Protein AF-V5GLV5-F1 (afdb_monomer)

InterPro domains:
  IPR009832 Protein of unknown function DUF1397 [PF07165] (30-226)
  IPR009832 Protein of unknown function DUF1397 [PF07165] (305-439)
  IPR009832 Protein of unknown function DUF1397 [PTHR20997] (22-238)

Mean predicted aligned error: 17.78 Å

Structure (mmCIF, N/CA/C/O backbone):
data_AF-V5GLV5-F1
#
_entry.id   AF-V5GLV5-F1
#
loop_
_atom_site.group_PDB
_atom_site.id
_atom_site.type_symbol
_atom_site.label_atom_id
_atom_site.label_alt_id
_atom_site.label_comp_id
_atom_site.label_asym_id
_atom_site.label_entity_id
_atom_site.label_seq_id
_atom_site.pdbx_PDB_ins_code
_atom_site.Cartn_x
_atom_site.Cartn_y
_atom_site.Cartn_z
_atom_site.occupancy
_atom_site.B_iso_or_equiv
_atom_site.auth_seq_id
_atom_site.auth_comp_id
_atom_site.auth_asym_id
_atom_site.auth_atom_id
_atom_site.pdbx_PDB_model_num
ATOM 1 N N . MET A 1 1 ? -27.067 0.882 38.420 1.00 25.62 1 MET A N 1
ATOM 2 C CA . MET A 1 1 ? -25.965 0.803 37.431 1.00 25.62 1 MET A CA 1
ATOM 3 C C . MET A 1 1 ? -26.481 0.214 36.124 1.00 25.62 1 MET A C 1
ATOM 5 O O . MET A 1 1 ? -26.681 -0.992 36.042 1.00 25.62 1 MET A O 1
ATOM 9 N N . LYS A 1 2 ? -26.736 1.043 35.108 1.00 23.30 2 LYS A N 1
ATOM 10 C CA . LYS A 1 2 ? -27.065 0.583 33.750 1.00 23.30 2 LYS A CA 1
ATOM 11 C C . LYS A 1 2 ? -26.067 1.237 32.770 1.00 23.30 2 LYS A C 1
ATOM 13 O O . LYS A 1 2 ? -26.377 2.270 32.197 1.00 23.30 2 LYS A O 1
ATOM 18 N N . CYS A 1 3 ? -24.855 0.676 32.602 1.00 26.20 3 CYS A N 1
ATOM 19 C CA . CYS A 1 3 ? -24.021 1.017 31.432 1.00 26.20 3 CYS A CA 1
ATOM 20 C C . CYS A 1 3 ? -24.731 0.390 30.208 1.00 26.20 3 CYS A C 1
ATOM 22 O O . CYS A 1 3 ? -24.960 -0.822 30.160 1.00 26.20 3 CYS A O 1
ATOM 24 N N . GLY A 1 4 ? -25.166 1.232 29.267 1.00 27.73 4 GLY A N 1
ATOM 25 C CA . GLY A 1 4 ? -25.857 0.819 28.048 1.00 27.73 4 GLY A CA 1
ATOM 26 C C . GLY A 1 4 ? -24.968 -0.041 27.144 1.00 27.73 4 GLY A C 1
ATOM 27 O O . GLY A 1 4 ? -23.799 0.252 26.904 1.00 27.73 4 GLY A O 1
ATOM 28 N N . VAL A 1 5 ? -25.572 -1.097 26.616 1.00 27.56 5 VAL A N 1
ATOM 29 C CA . VAL A 1 5 ? -25.017 -2.195 25.808 1.00 27.56 5 VAL A CA 1
ATOM 30 C C . VAL A 1 5 ? -24.152 -1.790 24.595 1.00 27.56 5 VAL A C 1
ATOM 32 O O . VAL A 1 5 ? -23.339 -2.582 24.123 1.00 27.56 5 VAL A O 1
ATOM 35 N N . PHE A 1 6 ? -24.254 -0.560 24.091 1.00 27.25 6 PHE A N 1
ATOM 36 C CA . PHE A 1 6 ? -23.613 -0.162 22.830 1.00 27.25 6 PHE A CA 1
ATOM 37 C C . PHE A 1 6 ? -22.139 0.282 22.935 1.00 27.25 6 PHE A C 1
ATOM 39 O O . PHE A 1 6 ? -21.506 0.516 21.906 1.00 27.25 6 PHE A O 1
ATOM 46 N N . GLY A 1 7 ? -21.565 0.361 24.142 1.00 30.62 7 GLY A N 1
ATOM 47 C CA . GLY A 1 7 ? -20.216 0.905 24.378 1.00 30.62 7 GLY A CA 1
ATOM 48 C C . GLY A 1 7 ? -19.142 -0.085 24.856 1.00 30.62 7 GLY A C 1
ATOM 49 O O . GLY A 1 7 ? -18.022 0.322 25.159 1.00 30.62 7 GLY A O 1
ATOM 50 N N . VAL A 1 8 ? -19.455 -1.379 24.955 1.00 31.20 8 VAL A N 1
ATOM 51 C CA . VAL A 1 8 ? -18.755 -2.295 25.881 1.00 31.20 8 VAL A CA 1
ATOM 52 C C . VAL A 1 8 ? -17.307 -2.640 25.495 1.00 31.20 8 VAL A C 1
ATOM 54 O O . VAL A 1 8 ? -16.528 -2.992 26.369 1.00 31.20 8 VAL A O 1
ATOM 57 N N . ILE A 1 9 ? -16.880 -2.488 24.238 1.00 33.25 9 ILE A N 1
ATOM 58 C CA . ILE A 1 9 ? -15.537 -2.958 23.826 1.00 33.25 9 ILE A CA 1
ATOM 59 C C . ILE A 1 9 ? -14.473 -1.841 23.835 1.00 33.25 9 ILE A C 1
ATOM 61 O O . ILE A 1 9 ? -13.285 -2.139 23.837 1.00 33.25 9 ILE A O 1
ATOM 65 N N . LEU A 1 10 ? -14.861 -0.560 23.928 1.00 31.03 10 LEU A N 1
ATOM 66 C CA . LEU A 1 10 ? -13.897 0.554 24.011 1.00 31.03 10 LEU A CA 1
ATOM 67 C C . LEU A 1 10 ? -14.002 1.387 25.303 1.00 31.03 10 LEU A C 1
ATOM 69 O O . LEU A 1 10 ? -13.138 2.215 25.564 1.00 31.03 10 LEU A O 1
ATOM 73 N N . LEU A 1 11 ? -15.014 1.142 26.145 1.00 36.06 11 LEU A N 1
ATOM 74 C CA . LEU A 1 11 ? -15.307 1.951 27.340 1.00 36.06 11 LEU A CA 1
ATOM 75 C C . LEU A 1 11 ? -15.134 1.214 28.675 1.00 36.06 11 LEU A C 1
ATOM 77 O O . LEU A 1 11 ? -15.641 1.682 29.692 1.00 36.06 11 LEU A O 1
ATOM 81 N N . ILE A 1 12 ? -14.399 0.098 28.722 1.00 35.16 12 ILE A N 1
ATOM 82 C CA . ILE A 1 12 ? -14.138 -0.602 29.999 1.00 35.16 12 ILE A CA 1
ATOM 83 C C . ILE A 1 12 ? -13.350 0.303 30.971 1.00 35.16 12 ILE A C 1
ATOM 85 O O . ILE A 1 12 ? -13.499 0.187 32.184 1.00 35.16 12 ILE A O 1
ATOM 89 N N . GLY A 1 13 ? -12.613 1.290 30.448 1.00 27.48 13 GLY A N 1
ATOM 90 C CA . GLY A 1 13 ? -11.955 2.321 31.249 1.00 27.48 13 GLY A CA 1
ATOM 91 C C . GLY A 1 13 ? -12.817 3.521 31.665 1.00 27.48 13 GLY A C 1
ATOM 92 O O . GLY A 1 13 ? -12.499 4.161 32.662 1.00 27.48 13 GLY A O 1
ATOM 93 N N . ILE A 1 14 ? -13.908 3.820 30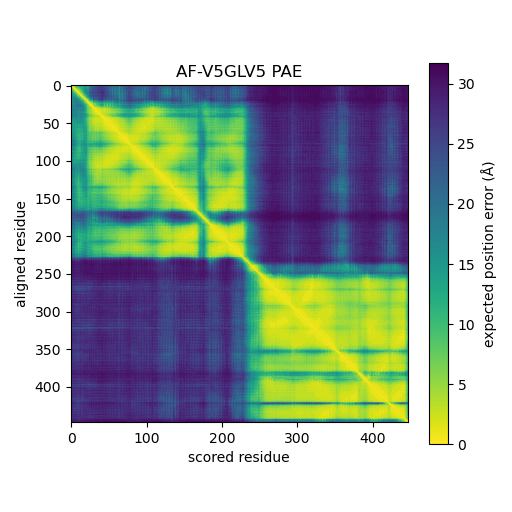.945 1.00 31.55 14 ILE A N 1
ATOM 94 C CA . ILE A 1 14 ? -14.673 5.075 31.112 1.00 31.55 14 ILE A CA 1
ATOM 95 C C . ILE A 1 14 ? -15.852 4.921 32.096 1.00 31.55 14 ILE A C 1
ATOM 97 O O . ILE A 1 14 ? -16.263 5.908 32.693 1.00 31.55 14 ILE A O 1
ATOM 101 N N . CYS A 1 15 ? -16.345 3.703 32.382 1.00 33.50 15 CYS 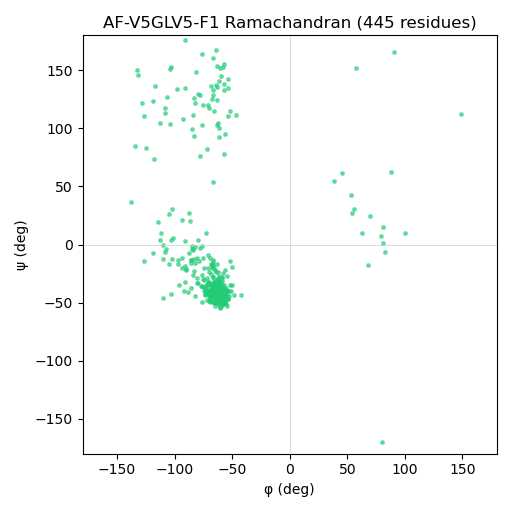A N 1
ATOM 102 C CA . CYS A 1 15 ? -17.381 3.496 33.425 1.00 33.50 15 CYS A CA 1
ATOM 103 C C . CYS A 1 15 ? -16.829 3.641 34.883 1.00 33.50 15 CYS A C 1
ATOM 105 O O . CYS A 1 15 ? -17.537 3.278 35.817 1.00 33.50 15 CYS A O 1
ATOM 107 N N . GLN A 1 16 ? -15.590 4.122 35.105 1.00 30.94 16 GLN A N 1
ATOM 108 C CA . GLN A 1 16 ? -15.022 4.413 36.446 1.00 30.94 16 GLN A CA 1
ATOM 109 C C . GLN A 1 16 ? -14.967 5.916 36.772 1.00 30.94 16 GLN A C 1
ATOM 111 O O . GLN A 1 16 ? -14.826 6.275 37.937 1.00 30.94 16 GLN A O 1
ATOM 116 N N . ALA A 1 17 ? -15.081 6.800 35.776 1.00 27.08 17 ALA A N 1
ATOM 117 C CA . ALA A 1 17 ? -15.283 8.214 36.054 1.00 27.08 17 ALA A CA 1
ATOM 118 C C . ALA A 1 17 ? -16.762 8.416 36.388 1.00 27.08 17 ALA A C 1
ATOM 120 O O . ALA A 1 17 ? -17.630 7.963 35.640 1.00 27.08 17 ALA A O 1
ATOM 121 N N . GLU A 1 18 ? -17.040 9.089 37.499 1.00 26.11 18 GLU A N 1
ATOM 122 C CA . GLU A 1 18 ? -18.343 9.654 37.846 1.00 26.11 18 GLU A CA 1
ATOM 123 C C . GLU A 1 18 ? -18.782 10.625 36.736 1.00 26.11 18 GLU A C 1
ATOM 125 O O . GLU A 1 18 ? -18.652 11.841 36.831 1.00 26.11 18 GLU A O 1
ATOM 130 N N . ILE A 1 19 ? -19.267 10.086 35.620 1.00 27.53 19 ILE A N 1
ATOM 131 C CA . ILE A 1 19 ? -20.087 10.825 34.678 1.00 27.53 19 ILE A CA 1
ATOM 132 C C . ILE A 1 19 ? -21.497 10.723 35.263 1.00 27.53 19 ILE A C 1
ATOM 134 O O . ILE A 1 19 ? -22.053 9.621 35.279 1.00 27.53 19 ILE A O 1
ATOM 138 N N . PRO A 1 20 ? -22.094 11.826 35.753 1.00 24.41 20 PRO A N 1
ATOM 139 C CA . PRO A 1 20 ? -23.500 11.849 36.108 1.00 24.41 20 PRO A CA 1
ATOM 140 C C . PRO A 1 20 ? -24.284 11.812 34.797 1.00 24.41 20 PRO A C 1
ATOM 142 O O . PRO A 1 20 ? -24.653 12.831 34.225 1.00 24.41 20 PRO A O 1
ATOM 145 N N . ALA A 1 21 ? -24.444 10.618 34.255 1.00 29.75 21 ALA A N 1
ATOM 146 C CA . ALA A 1 21 ? -25.375 10.346 33.186 1.00 29.75 21 ALA A CA 1
ATOM 147 C C . ALA A 1 21 ? -26.093 9.066 33.588 1.00 29.75 21 ALA A C 1
ATOM 149 O O . ALA A 1 21 ? -25.702 7.959 33.215 1.00 29.75 21 ALA A O 1
ATOM 150 N N . GLU A 1 22 ? -27.136 9.229 34.403 1.00 29.81 22 GLU A 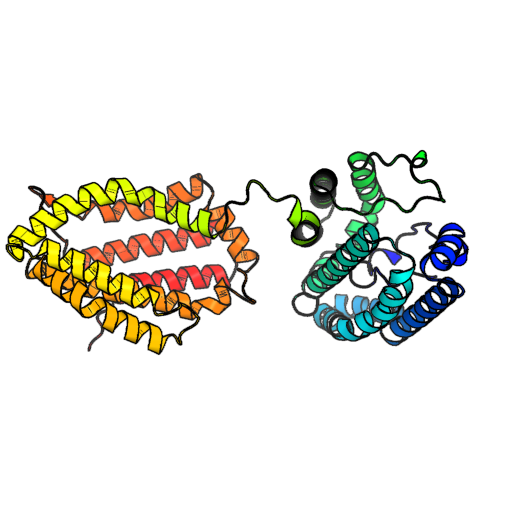N 1
ATOM 151 C CA . GLU A 1 22 ? -28.266 8.314 34.326 1.00 29.81 22 GLU A CA 1
ATOM 152 C C . GLU A 1 22 ? -28.604 8.185 32.839 1.00 29.81 22 GLU A C 1
ATOM 154 O O . GLU A 1 22 ? -28.949 9.165 32.182 1.00 29.81 22 GLU A O 1
ATOM 159 N N . VAL A 1 23 ? -28.366 7.003 32.268 1.00 34.56 23 VAL A N 1
ATOM 160 C CA . VAL A 1 23 ? -28.843 6.701 30.921 1.00 34.56 23 VAL A CA 1
ATOM 161 C C . VAL A 1 23 ? -30.363 6.705 31.047 1.00 34.56 23 VAL A C 1
ATOM 163 O O . VAL A 1 23 ? -30.862 5.854 31.792 1.00 34.56 23 VAL A O 1
ATOM 166 N N . PRO A 1 24 ? -31.077 7.644 30.400 1.00 39.84 24 PRO A N 1
ATOM 167 C CA . PRO A 1 24 ? -32.517 7.745 30.574 1.00 39.84 24 PRO A CA 1
ATOM 168 C C . PRO A 1 24 ? -33.162 6.440 30.106 1.00 39.84 24 PRO A C 1
ATOM 170 O O . PRO A 1 24 ? -32.696 5.822 29.137 1.00 39.84 24 PRO A O 1
ATOM 173 N N . ASP A 1 25 ? -34.177 5.985 30.831 1.00 51.62 25 ASP A N 1
ATOM 174 C CA . ASP A 1 25 ? -34.945 4.812 30.438 1.00 51.62 25 ASP A CA 1
ATOM 175 C C . ASP A 1 25 ? -35.652 5.107 29.103 1.00 51.62 25 ASP A C 1
ATOM 177 O O . ASP A 1 25 ? -35.907 6.260 28.758 1.00 51.62 25 ASP A O 1
ATOM 181 N N . LEU A 1 26 ? -35.958 4.082 28.304 1.00 55.12 26 LEU A N 1
ATOM 182 C CA . LEU A 1 26 ? -36.673 4.297 27.034 1.00 55.12 26 LEU A CA 1
ATOM 183 C C . LEU A 1 26 ? -38.031 4.974 27.270 1.00 55.12 26 LEU A C 1
ATOM 185 O O . LEU A 1 26 ? -38.488 5.744 26.425 1.00 55.12 26 LEU A O 1
ATOM 189 N N . ASP A 1 27 ? -38.614 4.723 28.444 1.00 57.53 27 ASP A N 1
ATOM 190 C CA . ASP A 1 27 ? -39.851 5.336 28.918 1.00 57.53 27 ASP A CA 1
ATOM 191 C C . ASP A 1 27 ? -39.721 6.850 29.183 1.00 57.53 27 ASP A C 1
ATOM 193 O O . ASP A 1 27 ? -40.734 7.545 29.172 1.00 57.53 27 ASP A O 1
ATOM 197 N N . ASP A 1 28 ? -38.503 7.386 29.320 1.00 54.97 28 ASP A N 1
ATOM 198 C CA . ASP A 1 28 ? -38.254 8.826 29.487 1.00 54.97 28 ASP A CA 1
ATOM 199 C C . ASP A 1 28 ? -38.351 9.599 28.154 1.00 54.97 28 ASP A C 1
ATOM 201 O O . ASP A 1 28 ? -38.243 10.827 28.121 1.00 54.97 28 ASP A O 1
ATOM 205 N N . PHE A 1 29 ? -38.571 8.898 27.033 1.00 60.84 29 PHE A N 1
ATOM 206 C CA . PHE A 1 29 ? -38.659 9.480 25.694 1.00 60.84 29 PHE A CA 1
ATOM 207 C C . PHE A 1 29 ? -40.036 9.247 25.055 1.00 60.84 29 PHE A C 1
ATOM 209 O O . PHE A 1 29 ? -40.171 8.483 24.093 1.00 60.84 29 PHE A O 1
ATOM 216 N N . GLU A 1 30 ? -41.064 9.967 25.520 1.00 67.44 30 GLU A N 1
ATOM 217 C CA . GLU A 1 30 ? -42.431 9.906 24.960 1.00 67.44 30 GLU A CA 1
ATOM 218 C C . GLU A 1 30 ? -42.468 10.070 23.425 1.00 67.44 30 GLU A C 1
ATOM 220 O O . GLU A 1 30 ? -43.232 9.391 22.735 1.00 67.44 30 GLU A O 1
ATOM 225 N N . ALA A 1 31 ? -41.572 10.888 22.864 1.00 67.69 31 ALA A N 1
ATOM 226 C CA . ALA A 1 31 ? -41.444 11.094 21.420 1.00 67.69 31 ALA A CA 1
ATOM 227 C C . ALA A 1 31 ? -41.039 9.822 20.642 1.00 67.69 31 ALA A C 1
ATOM 229 O O . ALA A 1 31 ? -41.421 9.654 19.481 1.00 67.69 31 ALA A O 1
ATOM 230 N N . ILE A 1 32 ? -40.277 8.908 21.257 1.00 71.19 32 ILE A N 1
ATOM 231 C CA . ILE A 1 32 ? -39.904 7.623 20.645 1.00 71.19 32 ILE A CA 1
ATOM 232 C C . ILE A 1 32 ? -41.120 6.700 20.606 1.00 71.19 32 ILE A C 1
ATOM 234 O O . ILE A 1 32 ? -41.365 6.063 19.578 1.00 71.19 32 ILE A O 1
ATOM 238 N N . LYS A 1 33 ? -41.914 6.676 21.683 1.00 79.44 33 LYS A N 1
ATOM 239 C CA . LYS A 1 33 ? -43.158 5.905 21.752 1.00 79.44 33 LYS A CA 1
ATOM 240 C C . LYS A 1 33 ? -44.154 6.349 20.689 1.00 79.44 33 LYS A C 1
ATOM 242 O O . LYS A 1 33 ? -44.548 5.529 19.857 1.00 79.44 33 LYS A O 1
ATOM 247 N N . GLU A 1 34 ? -44.483 7.641 20.651 1.00 78.94 34 GLU A N 1
ATOM 248 C CA . GLU A 1 34 ? -45.434 8.189 19.676 1.00 78.94 34 GLU A CA 1
ATOM 249 C C . GLU A 1 34 ? -44.986 7.887 18.238 1.00 78.94 34 GLU A C 1
ATOM 251 O O . GLU A 1 34 ? -45.773 7.447 17.398 1.00 78.94 34 GLU A O 1
ATOM 256 N N . ARG A 1 35 ? -43.692 8.052 17.945 1.00 77.12 35 ARG A N 1
ATOM 257 C CA . ARG A 1 35 ? -43.158 7.831 16.599 1.00 77.12 35 ARG A CA 1
ATOM 258 C C . ARG A 1 35 ? -43.147 6.359 16.197 1.00 77.12 35 ARG A C 1
ATOM 260 O O . ARG A 1 35 ? -43.524 6.048 15.065 1.00 77.12 35 ARG A O 1
ATOM 267 N N . CYS A 1 36 ? -42.737 5.465 17.095 1.00 81.75 36 CYS A N 1
ATOM 268 C CA . CYS A 1 36 ? -42.764 4.025 16.853 1.00 81.75 36 CYS A CA 1
ATOM 269 C C . CYS A 1 36 ? -44.190 3.533 16.592 1.00 81.75 36 CYS A C 1
ATOM 271 O O . CYS A 1 36 ? -44.401 2.769 15.652 1.00 81.75 36 CYS A O 1
ATOM 273 N N . GLU A 1 37 ? -45.173 3.994 17.366 1.00 84.06 37 GLU A N 1
ATOM 274 C CA . GLU A 1 37 ? -46.574 3.614 17.165 1.00 84.06 37 GLU A CA 1
ATOM 275 C C . GLU A 1 37 ? -47.155 4.207 15.877 1.00 84.06 37 GLU A C 1
ATOM 277 O O . GLU A 1 37 ? -47.823 3.501 15.120 1.00 84.06 37 GLU A O 1
ATOM 282 N N . LYS A 1 38 ? -46.835 5.469 15.567 1.00 84.12 38 LYS A N 1
ATOM 283 C CA . LYS A 1 38 ? -47.313 6.154 14.358 1.00 84.12 38 LYS A CA 1
ATOM 284 C C . LYS A 1 38 ? -46.730 5.582 13.063 1.00 84.12 38 LYS A C 1
ATOM 286 O O . LYS A 1 38 ? -47.413 5.604 12.043 1.00 84.12 38 LYS A O 1
ATOM 291 N N . LYS A 1 39 ? -45.478 5.109 13.071 1.00 81.31 39 LYS A N 1
ATOM 292 C CA . LYS A 1 39 ? -44.782 4.627 11.859 1.00 81.31 39 LYS A CA 1
ATOM 293 C C . LYS A 1 39 ? -44.690 3.114 11.740 1.00 81.31 39 LYS A C 1
ATOM 295 O O . LYS A 1 39 ? -44.892 2.585 10.652 1.00 81.31 39 LYS A O 1
ATOM 300 N N . GLY A 1 40 ? -44.382 2.431 12.836 1.00 79.06 40 GLY A N 1
ATOM 301 C CA . GLY A 1 40 ? -44.278 0.974 12.869 1.00 79.06 40 GLY A CA 1
ATOM 302 C C . GLY A 1 40 ? -45.618 0.275 13.100 1.00 79.06 40 GLY A C 1
ATOM 303 O O . GLY A 1 40 ? -45.723 -0.930 12.887 1.00 79.06 40 GLY A O 1
ATOM 304 N N . GLY A 1 41 ? -46.644 1.023 13.517 1.00 84.75 41 GLY A N 1
ATOM 305 C CA . GLY A 1 41 ? -47.946 0.498 13.913 1.00 84.75 41 GLY A CA 1
ATOM 306 C C . GLY A 1 41 ? -48.021 0.174 15.407 1.00 84.75 41 GLY A C 1
ATOM 307 O O . GLY A 1 41 ? -47.004 0.097 16.108 1.00 84.75 41 GLY A O 1
ATOM 308 N N . ALA A 1 42 ? -49.248 -0.023 15.895 1.00 86.25 42 ALA A N 1
ATOM 309 C CA . ALA A 1 42 ? -49.534 -0.283 17.305 1.00 86.25 42 ALA A CA 1
ATOM 310 C C . ALA A 1 42 ? -48.706 -1.461 17.859 1.00 86.25 42 ALA A C 1
ATOM 312 O O . ALA A 1 42 ? -48.580 -2.511 17.226 1.00 86.25 42 ALA A O 1
ATOM 313 N N . GLY A 1 43 ? -48.124 -1.275 19.048 1.00 83.75 43 GLY A N 1
ATOM 314 C CA . GLY A 1 43 ? -47.287 -2.279 19.715 1.00 83.75 43 GLY A CA 1
ATOM 315 C C . GLY A 1 43 ? -45.833 -2.354 19.228 1.00 83.75 43 GLY A C 1
ATOM 316 O O . GLY A 1 43 ? -45.068 -3.168 19.741 1.00 83.75 43 GLY A O 1
ATOM 317 N N . THR A 1 44 ? -45.412 -1.517 18.272 1.00 86.31 44 THR A N 1
ATOM 318 C CA . THR A 1 44 ? -43.998 -1.453 17.849 1.00 86.31 44 THR A CA 1
ATOM 319 C C . THR A 1 44 ? -43.082 -0.956 18.963 1.00 86.31 44 THR A C 1
ATOM 321 O O . THR A 1 44 ? -42.002 -1.512 19.147 1.00 86.31 44 THR A O 1
ATOM 324 N N . TYR A 1 45 ? -43.521 0.040 19.738 1.00 83.44 45 TYR A N 1
ATOM 325 C CA . TYR A 1 45 ? -42.759 0.527 20.890 1.00 83.44 45 TYR A CA 1
ATOM 326 C C . TYR A 1 45 ? -42.510 -0.589 21.917 1.00 83.44 45 TYR A C 1
ATOM 328 O O . TYR A 1 45 ? -41.375 -0.795 22.337 1.00 83.44 45 TYR A O 1
ATOM 336 N N . GLU A 1 46 ? -43.524 -1.402 22.225 1.00 87.12 46 GLU A N 1
ATOM 337 C CA . GLU A 1 46 ? -43.363 -2.495 23.193 1.00 87.12 46 GLU A CA 1
ATOM 338 C C . GLU A 1 46 ? -42.479 -3.632 22.682 1.00 87.12 46 GLU A C 1
ATOM 340 O O . GLU A 1 46 ? -41.720 -4.232 23.447 1.00 87.12 46 GLU A O 1
ATOM 345 N N . LYS A 1 47 ? -42.493 -3.897 21.369 1.00 86.12 47 LYS A N 1
ATOM 346 C CA . LYS A 1 47 ? -41.525 -4.812 20.747 1.00 86.12 47 LYS A CA 1
ATOM 347 C C . LYS A 1 47 ? -40.099 -4.280 20.859 1.00 86.12 47 LYS A C 1
ATOM 349 O O . LYS A 1 47 ? -39.195 -5.061 21.146 1.00 86.12 47 LYS A O 1
ATOM 354 N N . LEU A 1 48 ? -39.895 -2.977 20.655 1.00 83.31 48 LEU A N 1
ATOM 355 C CA . LEU A 1 48 ? -38.592 -2.334 20.820 1.00 83.31 48 LEU A CA 1
ATOM 356 C C . LEU A 1 48 ? -38.109 -2.415 22.274 1.00 83.31 48 LEU A C 1
ATOM 358 O O . LEU A 1 48 ? -36.969 -2.819 22.506 1.00 83.31 48 LEU A O 1
ATOM 362 N N . LYS A 1 49 ? -38.980 -2.112 23.241 1.00 82.38 49 LYS A N 1
ATOM 363 C CA . LYS A 1 49 ? -38.690 -2.227 24.676 1.00 82.38 49 LYS A CA 1
ATOM 364 C C . LYS A 1 49 ? -38.294 -3.652 25.060 1.00 82.38 49 LYS A C 1
ATOM 366 O O . LYS A 1 49 ? -37.207 -3.873 25.590 1.00 82.38 49 LYS A O 1
ATOM 371 N N . THR A 1 50 ? -39.114 -4.626 24.666 1.00 87.06 50 THR A N 1
ATOM 372 C CA . THR A 1 50 ? -38.852 -6.056 24.891 1.00 87.06 50 THR A CA 1
ATOM 373 C C . THR A 1 50 ? -37.523 -6.489 24.268 1.00 87.06 50 THR A C 1
ATOM 375 O O . THR A 1 50 ? -36.737 -7.200 24.893 1.00 87.06 50 THR A O 1
ATOM 378 N N . ALA A 1 51 ? -37.230 -6.053 23.038 1.00 82.56 51 ALA A N 1
ATOM 379 C CA . ALA A 1 51 ? -35.963 -6.356 22.378 1.00 82.56 51 ALA A CA 1
ATOM 380 C C . ALA A 1 51 ? -34.765 -5.745 23.125 1.00 82.56 51 ALA A C 1
ATOM 382 O O . ALA A 1 51 ? -33.717 -6.386 23.219 1.00 82.56 51 ALA A O 1
ATOM 383 N N . GLY A 1 52 ? -34.917 -4.536 23.676 1.00 77.06 52 GLY A N 1
ATOM 384 C CA . GLY A 1 52 ? -33.912 -3.877 24.509 1.00 77.06 52 GLY A CA 1
ATOM 385 C C . GLY A 1 52 ? -33.596 -4.662 25.783 1.00 77.06 52 GLY A C 1
ATOM 386 O O . GLY A 1 52 ? -32.428 -4.951 26.052 1.00 77.06 52 GLY A O 1
ATOM 387 N N . GLU A 1 53 ? -34.625 -5.076 26.524 1.00 80.19 53 GLU A N 1
ATOM 388 C CA . GLU A 1 53 ? -34.486 -5.892 27.739 1.00 80.19 53 GLU A CA 1
ATOM 389 C C . GLU A 1 53 ? -33.829 -7.248 27.443 1.00 80.19 53 GLU A C 1
ATOM 391 O O . GLU A 1 53 ? -32.882 -7.656 28.122 1.00 80.19 53 GLU A O 1
ATOM 396 N N . GLN A 1 54 ? -34.262 -7.920 26.370 1.00 82.94 54 GLN A N 1
ATOM 397 C CA . GLN A 1 54 ? -33.673 -9.185 25.930 1.00 82.94 54 GLN A CA 1
ATOM 398 C C . GLN A 1 54 ? -32.207 -9.031 25.522 1.00 82.94 54 GLN A C 1
ATOM 400 O O . GLN A 1 54 ? -31.386 -9.881 25.865 1.00 82.94 54 GLN A O 1
ATOM 405 N N . ALA A 1 55 ? -31.854 -7.961 24.807 1.00 76.44 55 ALA A N 1
ATOM 406 C CA . ALA A 1 55 ? -30.471 -7.697 24.426 1.00 76.44 55 ALA A CA 1
ATOM 407 C C . ALA A 1 55 ? -29.594 -7.399 25.647 1.00 76.44 55 ALA A C 1
ATOM 409 O O . ALA A 1 55 ? -28.457 -7.868 25.708 1.00 76.44 55 ALA A O 1
ATOM 410 N N . GLN A 1 56 ? -30.123 -6.673 26.636 1.00 75.12 56 GLN A N 1
ATOM 411 C CA . GLN A 1 56 ? -29.425 -6.426 27.893 1.00 75.12 56 GLN A CA 1
ATOM 412 C C . GLN A 1 56 ? -29.164 -7.726 28.658 1.00 75.12 56 GLN A C 1
ATOM 414 O O . GLN A 1 56 ? -28.038 -7.935 29.107 1.00 75.12 56 GLN A O 1
ATOM 419 N N . SER A 1 57 ? -30.169 -8.598 28.787 1.00 80.50 57 SER A N 1
ATOM 420 C CA . SER A 1 57 ? -29.996 -9.913 29.420 1.00 80.50 57 SER A CA 1
ATOM 421 C C . SER A 1 57 ? -28.966 -10.753 28.664 1.00 80.50 57 SER A C 1
ATOM 423 O O . SER A 1 57 ? -27.984 -11.192 29.249 1.00 80.50 57 SER A O 1
ATOM 425 N N . CYS A 1 58 ? -29.123 -10.859 27.342 1.00 82.19 58 CYS A N 1
ATOM 426 C CA . CYS A 1 58 ? -28.232 -11.606 26.455 1.00 82.19 58 CYS A CA 1
ATOM 427 C C . CYS A 1 58 ? -26.766 -11.175 26.602 1.00 82.19 58 CYS A C 1
ATOM 429 O O . CYS A 1 58 ? -25.869 -12.009 26.632 1.00 82.19 58 CYS A O 1
ATOM 431 N N . ILE A 1 59 ? -26.499 -9.874 26.747 1.00 78.50 59 ILE A N 1
ATOM 432 C CA . ILE A 1 59 ? -25.127 -9.378 26.904 1.00 78.50 59 ILE A CA 1
ATOM 433 C C . ILE A 1 59 ? -24.577 -9.622 28.303 1.00 78.50 59 ILE A C 1
ATOM 435 O O . ILE A 1 59 ? -23.395 -9.938 28.407 1.00 78.50 59 ILE A O 1
ATOM 439 N N . LYS A 1 60 ? -25.398 -9.524 29.354 1.00 78.00 60 LYS A N 1
ATOM 440 C CA . LYS A 1 60 ? -24.975 -9.869 30.721 1.00 78.00 60 LYS A CA 1
ATOM 441 C C . LYS A 1 60 ? -24.570 -11.339 30.838 1.00 78.00 60 LYS A C 1
ATOM 443 O O . LYS A 1 60 ? -23.591 -11.637 31.510 1.00 78.00 60 LYS A O 1
ATOM 448 N N . ASP A 1 61 ? -25.254 -12.229 30.122 1.00 85.69 61 ASP A N 1
ATOM 449 C CA . ASP A 1 61 ? -24.917 -13.659 30.096 1.00 85.69 61 ASP A CA 1
ATOM 450 C C . ASP A 1 61 ? -23.571 -13.930 29.392 1.00 85.69 61 ASP A C 1
ATOM 452 O O . ASP A 1 61 ? -22.884 -14.916 29.662 1.00 85.69 61 ASP A O 1
ATOM 456 N N . ILE A 1 62 ? -23.162 -13.035 28.488 1.00 78.81 62 ILE A N 1
ATOM 457 C CA . ILE A 1 62 ? -21.919 -13.144 27.715 1.00 78.81 62 ILE A CA 1
ATOM 458 C C . ILE A 1 62 ? -20.755 -12.432 28.424 1.00 78.81 62 ILE A C 1
ATOM 460 O O . ILE A 1 62 ? -19.621 -12.927 28.407 1.00 78.81 62 ILE A O 1
ATOM 464 N N . ILE A 1 63 ? -21.008 -11.266 29.018 1.00 78.50 63 ILE A N 1
ATOM 465 C CA . ILE A 1 63 ? -20.023 -10.348 29.596 1.00 78.50 63 ILE A CA 1
ATOM 466 C C . ILE A 1 63 ? -20.413 -10.037 31.040 1.00 78.50 63 ILE A C 1
ATOM 468 O O . ILE A 1 63 ? -21.334 -9.265 31.300 1.00 78.50 63 ILE A O 1
ATOM 472 N N . ASP A 1 64 ? -19.608 -10.552 31.964 1.00 81.56 64 ASP A N 1
ATOM 473 C CA . ASP A 1 64 ? -19.580 -10.103 33.350 1.00 81.56 64 ASP A CA 1
ATOM 474 C C . ASP A 1 64 ? -18.497 -9.022 33.489 1.00 81.56 64 ASP A C 1
ATOM 476 O O . ASP A 1 64 ? -17.299 -9.292 33.376 1.00 81.56 64 ASP A O 1
ATOM 480 N N . VAL A 1 65 ? -18.936 -7.776 33.666 1.00 74.25 65 VAL A N 1
ATOM 481 C CA . VAL A 1 65 ? -18.053 -6.602 33.710 1.00 74.25 65 VAL A CA 1
ATOM 482 C C . VAL A 1 65 ? -17.144 -6.628 34.935 1.00 74.25 65 VAL A C 1
ATOM 484 O O . VAL A 1 65 ? -15.986 -6.221 34.831 1.00 74.25 65 VAL A O 1
ATOM 487 N N . ASP A 1 66 ? -17.634 -7.112 36.074 1.00 78.62 66 ASP A N 1
ATOM 488 C CA . ASP A 1 66 ? -16.844 -7.153 37.303 1.00 78.62 66 ASP A CA 1
ATOM 489 C C . ASP A 1 66 ? -15.782 -8.245 37.203 1.00 78.62 66 ASP A C 1
ATOM 491 O O . ASP A 1 66 ? -14.612 -8.000 37.500 1.00 78.62 66 ASP A O 1
ATOM 495 N N . LYS A 1 67 ? -16.144 -9.395 36.627 1.00 83.00 67 LYS A N 1
ATOM 496 C CA . LYS A 1 67 ? -15.180 -10.449 36.306 1.00 83.00 67 LYS A CA 1
ATOM 497 C C . LYS A 1 67 ? -14.094 -9.981 35.337 1.00 83.00 67 LYS A C 1
ATOM 499 O O . LYS A 1 67 ? -12.926 -10.278 35.562 1.00 83.00 67 LYS A O 1
ATOM 504 N N . ILE A 1 68 ? -14.446 -9.237 34.285 1.00 81.50 68 ILE A N 1
ATOM 505 C CA . ILE A 1 68 ? -13.452 -8.688 33.344 1.00 81.50 68 ILE A CA 1
ATOM 506 C C . ILE A 1 68 ? -12.477 -7.765 34.061 1.00 81.50 68 ILE A C 1
ATOM 508 O O . ILE A 1 68 ? -11.276 -7.870 33.836 1.00 81.50 68 ILE A O 1
ATOM 512 N N . LYS A 1 69 ? -12.976 -6.862 34.913 1.00 78.06 69 LYS A N 1
ATOM 513 C CA . LYS A 1 69 ? -12.116 -5.950 35.676 1.00 78.06 69 LYS A CA 1
ATOM 514 C C . LYS A 1 69 ? -11.120 -6.733 36.526 1.00 78.06 69 LYS A C 1
ATOM 516 O O . LYS A 1 69 ? -9.932 -6.438 36.465 1.00 78.06 69 LYS A O 1
ATOM 521 N N . THR A 1 70 ? -11.585 -7.745 37.257 1.00 85.25 70 THR A N 1
ATOM 522 C CA . THR A 1 70 ? -10.710 -8.603 38.065 1.00 85.25 70 THR A CA 1
ATOM 523 C C . THR A 1 70 ? -9.675 -9.327 37.204 1.00 85.25 70 THR A C 1
ATOM 525 O O . THR A 1 70 ? -8.485 -9.230 37.493 1.00 85.25 70 THR A O 1
ATOM 528 N N . GLU A 1 71 ? -10.096 -9.972 36.109 1.00 84.50 71 GLU A N 1
ATOM 529 C CA . GLU A 1 71 ? -9.190 -10.684 35.193 1.00 84.50 71 GLU A CA 1
ATOM 530 C C . GLU A 1 71 ? -8.137 -9.739 34.579 1.00 84.50 71 GLU A C 1
ATOM 532 O O . GLU A 1 71 ? -6.967 -10.101 34.480 1.00 84.50 71 GLU A O 1
ATOM 537 N N . VAL A 1 72 ? -8.514 -8.507 34.215 1.00 84.00 72 VAL A N 1
ATOM 538 C CA . VAL A 1 72 ? -7.584 -7.499 33.678 1.00 84.00 72 VAL A CA 1
ATOM 539 C C . VAL A 1 72 ? -6.594 -7.021 34.742 1.00 84.00 72 VAL A C 1
ATOM 541 O O . VAL A 1 72 ? -5.405 -6.929 34.449 1.00 84.00 72 VAL A O 1
ATOM 544 N N . GLU A 1 73 ? -7.033 -6.727 35.968 1.00 83.12 73 GLU A N 1
ATOM 545 C CA . GLU A 1 73 ? -6.134 -6.283 37.049 1.00 83.12 73 GLU A CA 1
ATOM 546 C C . GLU A 1 73 ? -5.144 -7.374 37.485 1.00 83.12 73 GLU A C 1
ATOM 548 O O . GLU A 1 73 ? -4.009 -7.079 37.870 1.00 83.12 73 GLU A O 1
ATOM 553 N N . GLU A 1 74 ? -5.535 -8.644 37.397 1.00 88.25 74 GLU A N 1
ATOM 554 C CA . GLU A 1 74 ? -4.633 -9.778 37.608 1.00 88.25 74 GLU A CA 1
ATOM 555 C C . GLU A 1 74 ? -3.647 -9.929 36.445 1.00 88.25 74 GLU A C 1
ATOM 557 O O . GLU A 1 74 ? -2.435 -10.006 36.667 1.00 88.25 74 GLU A O 1
ATOM 562 N N . ALA A 1 75 ? -4.140 -9.881 35.206 1.00 86.88 75 ALA A N 1
ATOM 563 C CA . ALA A 1 75 ? -3.321 -10.005 34.006 1.00 86.88 75 ALA A CA 1
ATOM 564 C C . ALA A 1 75 ? -2.347 -8.830 33.811 1.00 86.88 75 ALA A C 1
ATOM 566 O O . ALA A 1 75 ? -1.255 -9.022 33.273 1.00 86.88 75 ALA A O 1
ATOM 567 N N . LYS A 1 76 ? -2.677 -7.628 34.307 1.00 82.25 76 LYS A N 1
ATOM 568 C CA . LYS A 1 76 ? -1.755 -6.478 34.373 1.00 82.25 76 LYS A CA 1
ATOM 569 C C . LYS A 1 76 ? -0.461 -6.823 35.115 1.00 82.25 76 LYS A C 1
ATOM 571 O O . LYS A 1 76 ? 0.604 -6.365 34.715 1.00 82.25 76 LYS A O 1
ATOM 576 N N . LYS A 1 77 ? -0.539 -7.627 36.183 1.00 85.25 77 LYS A N 1
ATOM 577 C CA . LYS A 1 77 ? 0.621 -7.991 37.019 1.00 85.25 77 LYS A CA 1
ATOM 578 C C . LYS A 1 77 ? 1.543 -8.998 36.335 1.00 85.25 77 LYS A C 1
ATOM 580 O O . LYS A 1 77 ? 2.739 -9.001 36.603 1.00 85.25 77 LYS A O 1
ATOM 585 N N . THR A 1 78 ? 0.987 -9.857 35.484 1.00 85.56 78 THR A N 1
ATOM 586 C CA . THR A 1 78 ? 1.715 -10.945 34.812 1.00 85.56 78 THR A CA 1
ATOM 587 C C . THR A 1 78 ? 2.060 -10.629 33.356 1.00 85.56 78 THR A C 1
ATOM 589 O O . THR A 1 78 ? 2.871 -11.335 32.766 1.00 85.56 78 THR A O 1
ATOM 592 N N . GLY A 1 79 ? 1.475 -9.573 32.781 1.00 81.62 79 GLY A N 1
ATOM 593 C CA . GLY A 1 79 ? 1.665 -9.179 31.384 1.00 81.62 79 GLY A CA 1
ATOM 594 C C . GLY A 1 79 ? 0.825 -9.972 30.375 1.00 81.62 79 GLY A C 1
ATOM 595 O O . GLY A 1 79 ? 1.111 -9.889 29.190 1.00 81.62 79 GLY A O 1
ATOM 596 N N . SER A 1 80 ? -0.202 -10.706 30.820 1.00 85.00 80 SER A N 1
ATOM 597 C CA . SER A 1 80 ? -1.039 -11.618 30.003 1.00 85.00 80 SER A CA 1
ATOM 598 C C . SER A 1 80 ? -2.415 -11.032 29.639 1.00 85.00 80 SER A C 1
ATOM 600 O O . SER A 1 80 ? -3.431 -11.724 29.561 1.00 85.00 80 SER A O 1
ATOM 602 N N . MET A 1 81 ? -2.497 -9.706 29.492 1.00 80.81 81 MET A N 1
ATOM 603 C CA . MET A 1 81 ? -3.773 -9.016 29.240 1.00 80.81 81 MET A CA 1
ATOM 604 C C . MET A 1 81 ? -4.383 -9.349 27.873 1.00 80.81 81 MET A C 1
ATOM 606 O O . MET A 1 81 ? -5.601 -9.290 27.715 1.00 80.81 81 MET A O 1
ATOM 610 N N . ASP A 1 82 ? -3.551 -9.683 26.894 1.00 76.19 82 ASP A N 1
ATOM 611 C CA . ASP A 1 82 ? -3.942 -10.144 25.563 1.00 76.19 82 ASP A CA 1
ATOM 612 C C . ASP A 1 82 ? -4.787 -11.425 25.619 1.00 76.19 82 ASP A C 1
ATOM 614 O O . ASP A 1 82 ? -5.802 -11.507 24.933 1.00 76.19 82 ASP A O 1
ATOM 618 N N . GLU A 1 83 ? -4.475 -12.374 26.507 1.00 86.00 83 GLU A N 1
ATOM 619 C CA . GLU A 1 83 ? -5.295 -13.581 26.697 1.00 86.00 83 GLU A CA 1
ATOM 620 C C . GLU A 1 83 ? -6.708 -13.239 27.197 1.00 86.00 83 GLU A C 1
ATOM 622 O O . GLU A 1 83 ? -7.716 -13.773 26.712 1.00 86.00 83 GLU A O 1
ATOM 627 N N . VAL A 1 84 ? -6.793 -12.297 28.144 1.00 85.88 84 VAL A N 1
ATOM 628 C CA . VAL A 1 84 ? -8.065 -11.809 28.691 1.00 85.88 84 VAL A CA 1
ATOM 629 C C . VAL A 1 84 ? -8.860 -11.102 27.599 1.00 85.88 84 VAL A C 1
ATOM 631 O O . VAL A 1 84 ? -10.012 -11.463 27.346 1.00 85.88 84 VAL A O 1
ATOM 634 N N . PHE A 1 85 ? -8.267 -10.131 26.899 1.00 83.75 85 PHE A N 1
ATOM 635 C CA . PHE A 1 85 ? -8.969 -9.430 25.824 1.00 83.75 85 PHE A CA 1
ATOM 636 C C . PHE A 1 85 ? -9.345 -10.370 24.677 1.00 83.75 85 PHE A C 1
ATOM 638 O O . PHE A 1 85 ? -10.457 -10.250 24.161 1.00 83.75 85 PHE A O 1
ATOM 645 N N . GLY A 1 86 ? -8.521 -11.366 24.356 1.00 83.38 86 GLY A N 1
ATOM 646 C CA . GLY A 1 86 ? -8.782 -12.353 23.312 1.00 83.38 86 GLY A CA 1
ATOM 647 C C . GLY A 1 86 ? -10.027 -13.172 23.596 1.00 83.38 86 GLY A C 1
ATOM 648 O O . GLY A 1 86 ? -10.919 -13.286 22.747 1.00 83.38 86 GLY A O 1
ATOM 649 N N . LYS A 1 87 ? -10.168 -13.633 24.843 1.00 86.62 87 LYS A N 1
ATOM 650 C CA . LYS A 1 87 ? -11.364 -14.328 25.333 1.00 86.62 87 LYS A CA 1
ATOM 651 C C . LYS A 1 87 ? -12.641 -13.508 25.127 1.00 86.62 87 LYS A C 1
ATOM 653 O O . LYS A 1 87 ? -13.641 -14.057 24.663 1.00 86.62 87 LYS A O 1
ATOM 658 N N . TYR A 1 88 ? -12.641 -12.209 25.435 1.00 84.44 88 TYR A N 1
ATOM 659 C CA . TYR A 1 88 ? -13.837 -11.364 25.267 1.00 84.44 88 TYR A CA 1
ATOM 660 C C . TYR A 1 88 ? -14.043 -10.904 23.820 1.00 84.44 88 TYR A C 1
ATOM 662 O O . TYR A 1 88 ? -15.178 -10.840 23.341 1.00 84.44 88 TYR A O 1
ATOM 670 N N . CYS A 1 89 ? -12.965 -10.684 23.074 1.00 82.31 89 CYS A N 1
ATOM 671 C CA . CYS A 1 89 ? -13.002 -10.421 21.642 1.00 82.31 89 CYS A CA 1
ATOM 672 C C . CYS A 1 89 ? -13.554 -11.611 20.844 1.00 82.31 89 CYS A C 1
ATOM 674 O O . CYS A 1 89 ? -14.234 -11.403 19.834 1.00 82.31 89 CYS A O 1
ATOM 676 N N . GLY A 1 90 ? -13.359 -12.844 21.315 1.00 84.88 90 GLY A N 1
ATOM 677 C CA . GLY A 1 90 ? -13.988 -14.044 20.758 1.00 84.88 90 GLY A CA 1
ATOM 678 C C . GLY A 1 90 ? -15.517 -14.063 20.889 1.00 84.88 90 GLY A C 1
ATOM 679 O O . GLY A 1 90 ? -16.196 -14.672 20.066 1.00 84.88 90 GLY A O 1
ATOM 680 N N . LYS A 1 91 ? -16.089 -13.332 21.857 1.00 85.69 91 LYS A N 1
ATOM 681 C CA . LYS A 1 91 ? -17.543 -13.280 22.108 1.00 85.69 91 LYS A CA 1
ATOM 682 C C . LYS A 1 91 ? -18.297 -12.272 21.230 1.00 85.69 91 LYS A C 1
ATOM 684 O O . LYS A 1 91 ? -19.528 -12.229 21.253 1.00 85.69 91 LYS A O 1
ATOM 689 N N . ARG A 1 92 ? -17.591 -11.485 20.406 1.00 82.31 92 ARG A N 1
ATOM 690 C CA . ARG A 1 92 ? -18.180 -10.484 19.489 1.00 82.31 92 ARG A CA 1
ATOM 691 C C . ARG A 1 92 ? -19.353 -11.002 18.641 1.00 82.31 92 ARG A C 1
ATOM 693 O O . ARG A 1 92 ? -20.334 -10.265 18.528 1.00 82.31 92 ARG A O 1
ATOM 700 N N . PRO A 1 93 ? -19.313 -12.213 18.044 1.00 84.06 93 PRO A N 1
ATOM 701 C CA . PRO A 1 93 ? -20.431 -12.713 17.245 1.00 84.06 93 PRO A CA 1
ATOM 702 C C . PRO A 1 93 ? -21.723 -12.862 18.058 1.00 84.06 93 PRO A C 1
ATOM 704 O O . PRO A 1 93 ? -22.778 -12.449 17.587 1.00 84.06 93 PRO A O 1
ATOM 707 N N . GLN A 1 94 ? -21.621 -13.358 19.295 1.00 83.94 94 GLN A N 1
ATOM 708 C CA . GLN A 1 94 ? -22.762 -13.542 20.198 1.00 83.94 94 GLN A CA 1
ATOM 709 C C . GLN A 1 94 ? -23.351 -12.188 20.621 1.00 83.94 94 GLN A C 1
ATOM 711 O O . GLN A 1 94 ? -24.557 -11.974 20.550 1.00 83.94 94 GLN A O 1
ATOM 716 N N . ILE A 1 95 ? -22.492 -11.219 20.958 1.00 79.62 95 ILE A N 1
ATOM 717 C CA . ILE A 1 95 ? -22.920 -9.852 21.308 1.00 79.62 95 ILE A CA 1
ATOM 718 C C . ILE A 1 95 ? -23.637 -9.193 20.127 1.00 79.62 95 ILE A C 1
ATOM 720 O O . ILE A 1 95 ? -24.672 -8.546 20.293 1.00 79.62 95 ILE A O 1
ATOM 724 N N . ARG A 1 96 ? -23.109 -9.371 18.912 1.00 79.06 96 ARG A N 1
ATOM 725 C CA . ARG A 1 96 ? -23.725 -8.840 17.693 1.00 79.06 96 ARG A CA 1
ATOM 726 C C . ARG A 1 96 ? -25.118 -9.423 17.469 1.00 79.06 96 ARG A C 1
ATOM 728 O O . ARG A 1 96 ? -26.001 -8.702 17.011 1.00 79.06 96 ARG A O 1
ATOM 735 N N . GLU A 1 97 ? -25.312 -10.694 17.787 1.00 84.69 97 GLU A N 1
ATOM 736 C CA . GLU A 1 97 ? -26.612 -11.350 17.703 1.00 84.69 97 GLU A CA 1
ATOM 737 C C . GLU A 1 97 ? -27.609 -10.788 18.726 1.00 84.69 97 GLU A C 1
ATOM 739 O O . GLU A 1 97 ? -28.749 -10.501 18.355 1.00 84.69 97 GLU A O 1
ATOM 744 N N . CYS A 1 98 ? -27.173 -10.507 19.962 1.00 79.31 98 CYS A N 1
ATOM 745 C CA . CYS A 1 98 ? -28.004 -9.822 20.959 1.00 79.31 98 CYS A CA 1
ATOM 746 C C . CYS A 1 98 ? -28.493 -8.457 20.446 1.00 79.31 98 CYS A C 1
ATOM 748 O O . CYS A 1 98 ? -29.680 -8.140 20.514 1.00 79.31 98 CYS A O 1
ATOM 750 N N . VAL A 1 99 ? -27.578 -7.653 19.894 1.00 78.56 99 VAL A N 1
ATOM 751 C CA . VAL 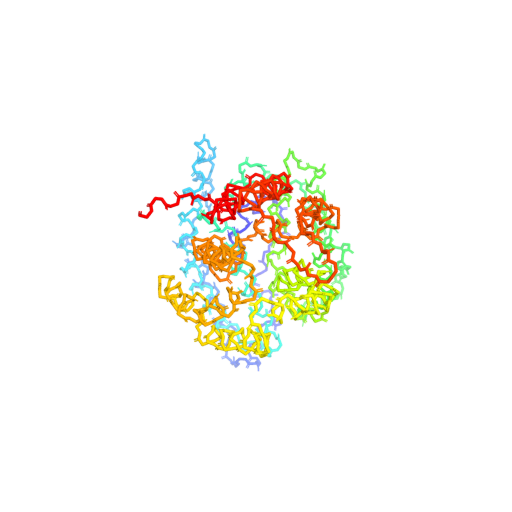A 1 99 ? -27.867 -6.284 19.433 1.00 78.56 99 VAL A CA 1
ATOM 752 C C . VAL A 1 99 ? -28.709 -6.266 18.155 1.00 78.56 99 VAL A C 1
ATOM 754 O O . VAL A 1 99 ? -29.489 -5.336 17.940 1.00 78.56 99 VAL A O 1
ATOM 757 N N . LYS A 1 100 ? -28.600 -7.298 17.311 1.00 82.81 100 LYS A N 1
ATOM 758 C CA . LYS A 1 100 ? -29.364 -7.390 16.062 1.00 82.81 100 LYS A CA 1
ATOM 759 C C . LYS A 1 100 ? -30.876 -7.330 16.300 1.00 82.81 100 LYS A C 1
ATOM 761 O O . LYS A 1 100 ? -31.568 -6.651 15.555 1.00 82.81 100 LYS A O 1
ATOM 766 N N . LYS A 1 101 ? -31.377 -7.954 17.368 1.00 80.12 101 LYS A N 1
ATOM 767 C CA . LYS A 1 101 ? -32.812 -7.935 17.700 1.00 80.12 101 LYS A CA 1
ATOM 768 C C . LYS A 1 101 ? -33.336 -6.520 17.953 1.00 80.12 101 LYS A C 1
ATOM 770 O O . LYS A 1 101 ? -34.440 -6.190 17.538 1.00 80.12 101 LYS A O 1
ATOM 775 N N . VAL A 1 102 ? -32.523 -5.675 18.587 1.00 79.25 102 VAL A N 1
ATOM 776 C CA . VAL A 1 102 ? -32.850 -4.260 18.817 1.00 79.25 102 VAL A CA 1
ATOM 777 C C . VAL A 1 102 ? -32.821 -3.487 17.505 1.00 79.25 102 VAL A C 1
ATOM 779 O O . VAL A 1 102 ? -33.718 -2.690 17.248 1.00 79.25 102 VAL A O 1
ATOM 782 N N . TYR A 1 103 ? -31.820 -3.746 16.658 1.00 78.06 103 TYR A N 1
ATOM 783 C CA . TYR A 1 103 ? -31.718 -3.133 15.334 1.00 78.06 103 TYR A CA 1
ATOM 784 C C . TYR A 1 103 ? -32.968 -3.420 14.486 1.00 78.06 103 TYR A C 1
ATOM 786 O O . TYR A 1 103 ? -33.576 -2.505 13.933 1.00 78.06 103 TYR A O 1
ATOM 794 N N . ASP A 1 104 ? -33.383 -4.684 14.441 1.00 84.62 104 ASP A N 1
ATOM 795 C CA . ASP A 1 104 ? -34.548 -5.120 13.673 1.00 84.62 104 ASP A CA 1
ATOM 796 C C . ASP A 1 104 ? -35.851 -4.537 14.262 1.00 84.62 104 ASP A C 1
ATOM 798 O O . ASP A 1 104 ? -36.756 -4.161 13.516 1.00 84.62 104 ASP A O 1
ATOM 802 N N . ALA A 1 105 ? -35.935 -4.393 15.591 1.00 84.56 105 ALA A N 1
ATOM 803 C CA . ALA A 1 105 ? -37.098 -3.825 16.274 1.00 84.56 105 ALA A CA 1
ATOM 804 C C . ALA A 1 105 ? -37.209 -2.294 16.158 1.00 84.56 105 ALA A C 1
ATOM 806 O O . ALA A 1 105 ? -38.321 -1.771 16.165 1.00 84.56 105 ALA A O 1
ATOM 807 N N . VAL A 1 106 ? -36.090 -1.567 16.040 1.00 82.56 106 VAL A N 1
ATOM 808 C CA . VAL A 1 106 ? -36.099 -0.097 15.910 1.00 82.56 106 VAL A CA 1
ATOM 809 C C . VAL A 1 106 ? -36.317 0.356 14.467 1.00 82.56 106 VAL A C 1
ATOM 811 O O . VAL A 1 106 ? -36.853 1.437 14.238 1.00 82.56 106 VAL A O 1
ATOM 814 N N . GLN A 1 107 ? -35.948 -0.463 13.475 1.00 84.19 107 GLN A N 1
ATOM 815 C CA . GLN A 1 107 ? -36.036 -0.110 12.055 1.00 84.19 107 GLN A CA 1
ATOM 816 C C . GLN A 1 107 ? -37.428 0.396 11.605 1.00 84.19 107 GLN A C 1
ATOM 818 O O . GLN A 1 107 ? -37.465 1.360 10.835 1.00 84.19 107 GLN A O 1
ATOM 823 N N . PRO A 1 108 ? -38.568 -0.164 12.065 1.00 86.06 108 PRO A N 1
ATOM 824 C CA . PRO A 1 108 ? -39.902 0.338 11.717 1.00 86.06 108 PRO A CA 1
ATOM 825 C C . PRO A 1 108 ? -40.231 1.722 12.301 1.00 86.06 108 PRO A C 1
ATOM 827 O O . PRO A 1 108 ? -41.109 2.406 11.783 1.00 86.06 108 PRO A O 1
ATOM 830 N N . CYS A 1 109 ? -39.529 2.158 13.352 1.00 82.75 109 CYS A N 1
ATOM 831 C CA . CYS A 1 109 ? -39.722 3.477 13.962 1.00 82.75 109 CYS A CA 1
ATOM 832 C C . CYS A 1 109 ? -39.042 4.614 13.178 1.00 82.75 109 CYS A C 1
ATOM 834 O O . CYS A 1 109 ? -39.308 5.788 13.445 1.00 82.75 109 CYS A O 1
ATOM 836 N N . LEU A 1 110 ? -38.147 4.278 12.243 1.00 78.75 110 LEU A N 1
ATOM 837 C CA . LEU A 1 110 ? -37.230 5.215 11.594 1.00 78.75 110 LEU A CA 1
ATOM 838 C C . LEU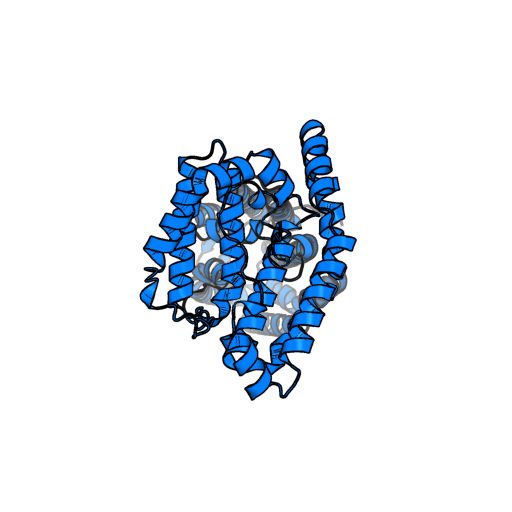 A 1 110 ? -37.648 5.574 10.162 1.00 78.75 110 LEU A C 1
ATOM 840 O O . LEU A 1 110 ? -38.233 4.775 9.428 1.00 78.75 110 LEU A O 1
ATOM 844 N N . GLU A 1 111 ? -37.283 6.780 9.738 1.00 76.81 111 GLU A N 1
ATOM 845 C CA . GLU A 1 111 ? -37.328 7.237 8.344 1.00 76.81 111 GLU A CA 1
ATOM 846 C C . GLU A 1 111 ? -36.180 6.663 7.510 1.00 76.81 111 GLU A C 1
ATOM 848 O O . GLU A 1 111 ? -35.185 6.190 8.044 1.00 76.81 111 GLU A O 1
ATOM 853 N N . GLU A 1 112 ? -36.276 6.715 6.180 1.00 74.69 112 GLU A N 1
ATOM 854 C CA . GLU A 1 112 ? -35.240 6.154 5.295 1.00 74.69 112 GLU A CA 1
ATOM 855 C C . GLU A 1 112 ? -33.846 6.773 5.507 1.00 74.69 112 GLU A C 1
ATOM 857 O O . GLU A 1 112 ? -32.838 6.067 5.572 1.00 74.69 112 GLU A O 1
ATOM 862 N N . ASN A 1 113 ? -33.764 8.090 5.697 1.00 64.94 113 ASN A N 1
ATOM 863 C CA . ASN A 1 113 ? -32.519 8.776 6.061 1.00 64.94 113 ASN A CA 1
ATOM 864 C C . ASN A 1 113 ? -31.980 8.333 7.437 1.00 64.94 113 ASN A C 1
ATOM 866 O O . ASN A 1 113 ? -30.768 8.218 7.618 1.00 64.94 113 ASN A O 1
ATOM 870 N N . GLU A 1 114 ? -32.858 8.043 8.393 1.00 67.81 114 GLU A N 1
ATOM 871 C CA . GLU A 1 114 ? -32.496 7.586 9.738 1.00 67.81 114 GLU A CA 1
ATOM 872 C C . GLU A 1 114 ? -32.087 6.112 9.759 1.00 67.81 114 GLU A C 1
ATOM 874 O O . GLU A 1 114 ? -31.139 5.756 10.454 1.00 67.81 114 GLU A O 1
ATOM 879 N N . LYS A 1 115 ? -32.716 5.257 8.945 1.00 74.88 115 LYS A N 1
ATOM 880 C CA . LYS A 1 115 ? -32.275 3.872 8.712 1.00 74.88 115 LYS A CA 1
ATOM 881 C C . LYS A 1 115 ? -30.870 3.849 8.116 1.00 74.88 115 LYS A C 1
ATOM 883 O O . LYS A 1 115 ? -30.028 3.054 8.536 1.00 74.88 115 LYS A O 1
ATOM 888 N N . ASN A 1 116 ? -30.583 4.758 7.183 1.00 69.19 116 ASN A N 1
ATOM 889 C CA . ASN A 1 116 ? -29.235 4.938 6.645 1.00 69.19 116 ASN A CA 1
ATOM 890 C C . ASN A 1 116 ? -28.248 5.372 7.735 1.00 69.19 116 ASN A C 1
ATOM 892 O O . ASN A 1 116 ? -27.169 4.790 7.847 1.00 69.19 116 ASN A O 1
ATOM 896 N N . ALA A 1 117 ? -28.625 6.323 8.591 1.00 64.94 117 ALA A N 1
ATOM 897 C CA . ALA A 1 117 ? -27.795 6.720 9.723 1.00 64.94 117 ALA A CA 1
ATOM 898 C C . ALA A 1 117 ? -27.573 5.571 10.726 1.00 64.94 117 ALA A C 1
ATOM 900 O O . ALA A 1 117 ? -26.447 5.355 11.167 1.00 64.94 117 ALA A O 1
ATOM 901 N N . LEU A 1 118 ? -28.601 4.774 11.026 1.00 69.12 118 LEU A N 1
ATOM 902 C CA . LEU A 1 118 ? -28.509 3.598 11.891 1.00 69.12 118 LEU A CA 1
ATOM 903 C C . LEU A 1 118 ? -27.565 2.537 11.298 1.00 69.12 118 LEU A C 1
ATOM 905 O O . LEU A 1 118 ? -26.744 1.962 12.014 1.00 69.12 118 LEU A O 1
ATOM 909 N N . ASN A 1 119 ? -27.617 2.316 9.981 1.00 71.81 119 ASN A N 1
ATOM 910 C CA . ASN A 1 119 ? -26.671 1.467 9.249 1.00 71.81 119 ASN A CA 1
ATOM 911 C C . ASN A 1 119 ? -25.226 1.981 9.333 1.00 71.81 119 ASN A C 1
ATOM 913 O O . ASN A 1 119 ? -24.290 1.199 9.533 1.00 71.81 119 ASN A O 1
ATOM 917 N N . VAL A 1 120 ? -25.022 3.291 9.182 1.00 68.06 120 VAL A N 1
ATOM 918 C CA . VAL A 1 120 ? -23.701 3.919 9.330 1.00 68.06 120 VAL A CA 1
ATOM 919 C C . VAL A 1 120 ? -23.187 3.739 10.760 1.00 68.06 120 VAL A C 1
ATOM 921 O O . VAL A 1 120 ? -22.063 3.270 10.937 1.00 68.06 120 VAL A O 1
ATOM 924 N N . THR A 1 121 ? -24.016 4.000 11.771 1.00 65.94 121 THR A N 1
ATOM 925 C CA . THR A 1 121 ? -23.684 3.798 13.189 1.00 65.94 121 THR A CA 1
ATOM 926 C C . THR A 1 121 ? -23.338 2.341 13.489 1.00 65.94 121 THR A C 1
ATOM 928 O O . THR A 1 121 ? -22.296 2.075 14.084 1.00 65.94 121 THR A O 1
ATOM 931 N N . GLY A 1 122 ? -24.128 1.376 13.008 1.00 68.06 122 GLY A N 1
ATOM 932 C CA . GLY A 1 122 ? -23.828 -0.050 13.167 1.00 68.06 122 GLY A CA 1
ATOM 933 C C . GLY A 1 122 ? -22.491 -0.451 12.530 1.00 68.06 122 GLY A C 1
ATOM 934 O O . GLY A 1 122 ? -21.722 -1.224 13.106 1.00 68.06 122 GLY A O 1
ATOM 935 N N . ASN A 1 123 ? -22.158 0.126 11.372 1.00 69.12 123 ASN A N 1
ATOM 936 C CA . ASN A 1 123 ? -20.853 -0.067 10.739 1.00 69.12 123 ASN A CA 1
ATOM 937 C C . ASN A 1 123 ? -19.703 0.557 11.539 1.00 69.12 123 ASN A C 1
ATOM 939 O O . ASN A 1 123 ? -18.637 -0.055 11.616 1.00 69.12 123 ASN A O 1
ATOM 943 N N . ILE A 1 124 ? -19.907 1.733 12.136 1.00 65.62 124 ILE A N 1
ATOM 944 C CA . ILE A 1 124 ? -18.925 2.382 13.014 1.00 65.62 124 ILE A CA 1
ATOM 945 C C . ILE A 1 124 ? -18.687 1.526 14.261 1.00 65.62 124 ILE A C 1
ATOM 947 O O . ILE A 1 124 ? -17.539 1.216 14.558 1.00 65.62 124 ILE A O 1
ATOM 951 N N . VAL A 1 125 ? -19.741 1.071 14.944 1.00 66.75 125 VAL A N 1
ATOM 952 C CA . VAL A 1 125 ? -19.631 0.224 16.148 1.00 66.75 125 VAL A CA 1
ATOM 953 C C . VAL A 1 125 ? -18.884 -1.074 15.844 1.00 66.75 125 VAL A C 1
ATOM 955 O O . VAL A 1 125 ? -17.958 -1.441 16.569 1.00 66.75 125 VAL A O 1
ATOM 958 N N . ARG A 1 126 ? -19.214 -1.742 14.730 1.00 71.56 126 ARG A N 1
ATOM 959 C CA . ARG A 1 126 ? -18.481 -2.934 14.278 1.00 71.56 126 ARG A CA 1
ATOM 960 C C . ARG A 1 126 ? -16.998 -2.640 14.082 1.00 71.56 126 ARG A C 1
ATOM 962 O O . ARG A 1 126 ? -16.156 -3.432 14.474 1.00 71.56 126 ARG A O 1
ATOM 969 N N . GLN A 1 127 ? -16.673 -1.496 13.502 1.00 71.31 127 GLN A N 1
ATOM 970 C CA . GLN A 1 127 ? -15.292 -1.117 13.249 1.00 71.31 127 GLN A CA 1
ATOM 971 C C . GLN A 1 127 ? -14.514 -0.738 14.495 1.00 71.31 127 GLN A C 1
ATOM 973 O O . GLN A 1 127 ? -13.351 -1.098 14.617 1.00 71.31 127 GLN A O 1
ATOM 978 N N . ILE A 1 128 ? -15.151 -0.041 15.424 1.00 72.62 128 ILE A N 1
ATOM 979 C CA . ILE A 1 128 ? -14.594 0.221 16.745 1.00 72.62 128 ILE A CA 1
ATOM 980 C C . ILE A 1 128 ? -14.264 -1.113 17.425 1.00 72.62 128 ILE A C 1
ATOM 982 O O . ILE A 1 128 ? -13.152 -1.296 17.914 1.00 72.62 128 ILE A O 1
ATOM 986 N N . SER A 1 129 ? -15.189 -2.075 17.363 1.00 72.38 129 SER A N 1
ATOM 987 C CA . SER A 1 129 ? -14.979 -3.429 17.876 1.00 72.38 129 SER A CA 1
ATOM 988 C C . SER A 1 129 ? -13.836 -4.163 17.160 1.00 72.38 129 SER A C 1
ATOM 990 O O . SER A 1 129 ? -12.978 -4.734 17.825 1.00 72.38 129 SER A O 1
ATOM 992 N N . ASP A 1 130 ? -13.765 -4.111 15.826 1.00 78.06 130 ASP A N 1
ATOM 993 C CA . ASP A 1 130 ? -12.690 -4.726 15.032 1.00 78.06 130 ASP A CA 1
ATOM 994 C C . ASP A 1 130 ? -11.321 -4.088 15.302 1.00 78.06 130 ASP A C 1
ATOM 996 O O . ASP A 1 130 ? -10.302 -4.777 15.317 1.00 78.06 130 ASP A O 1
ATOM 1000 N N . PHE A 1 131 ? -11.288 -2.771 15.510 1.00 77.69 131 PHE A N 1
ATOM 1001 C CA . PHE A 1 131 ? -10.075 -2.041 15.846 1.00 77.69 131 PHE A CA 1
ATOM 1002 C C . PHE A 1 131 ? -9.561 -2.445 17.224 1.00 77.69 131 PHE A C 1
ATOM 1004 O O . PHE A 1 131 ? -8.376 -2.742 17.353 1.00 77.69 131 PHE A O 1
ATOM 1011 N N . ALA A 1 132 ? -10.447 -2.447 18.218 1.00 75.69 132 ALA A N 1
ATOM 1012 C CA . ALA A 1 132 ? -10.136 -2.783 19.597 1.00 75.69 132 ALA A CA 1
ATOM 1013 C C . ALA A 1 132 ? -9.662 -4.243 19.703 1.00 75.69 132 ALA A C 1
ATOM 1015 O O . ALA A 1 132 ? -8.598 -4.519 20.242 1.00 75.69 132 ALA A O 1
ATOM 1016 N N . CYS A 1 133 ? -10.379 -5.161 19.060 1.00 78.81 133 CYS A N 1
ATOM 1017 C CA . CYS A 1 133 ? -10.068 -6.586 19.029 1.00 78.81 133 CYS A CA 1
ATOM 1018 C C . CYS A 1 133 ? -9.110 -6.999 17.901 1.00 78.81 133 CYS A C 1
ATOM 1020 O O . CYS A 1 133 ? -9.176 -8.126 17.399 1.00 78.81 133 CYS A O 1
ATOM 1022 N N . TYR A 1 134 ? -8.250 -6.086 17.450 1.00 79.94 134 TYR A N 1
ATOM 1023 C CA . TYR A 1 134 ? -7.181 -6.427 16.519 1.00 79.94 134 TYR A CA 1
ATOM 1024 C C . TYR A 1 134 ? -6.179 -7.349 17.216 1.00 79.94 134 TYR A C 1
ATOM 1026 O O . TYR A 1 134 ? -5.726 -6.996 18.301 1.00 79.94 134 TYR A O 1
ATOM 1034 N N . ARG A 1 135 ? -5.853 -8.490 16.581 1.00 76.25 135 ARG A N 1
ATOM 1035 C CA . ARG A 1 135 ? -5.010 -9.558 17.154 1.00 76.25 135 ARG A CA 1
ATOM 1036 C C . ARG A 1 135 ? -5.417 -9.866 18.591 1.00 76.25 135 ARG A C 1
ATOM 1038 O O . ARG A 1 135 ? -4.686 -9.585 19.524 1.00 76.25 135 ARG A O 1
ATOM 1045 N N . ASP A 1 136 ? -6.661 -10.306 18.746 1.00 78.31 136 ASP A N 1
ATOM 1046 C CA . ASP A 1 136 ? -7.198 -10.723 20.040 1.00 78.31 136 ASP A CA 1
ATOM 1047 C C . ASP A 1 136 ? -7.072 -9.669 21.157 1.00 78.31 136 ASP A C 1
ATOM 1049 O O . ASP A 1 136 ? -7.099 -9.980 22.334 1.00 78.31 136 ASP A O 1
ATOM 1053 N N . GLY A 1 137 ? -7.043 -8.382 20.793 1.00 73.50 137 GLY A N 1
ATOM 1054 C CA . GLY A 1 137 ? -7.074 -7.290 21.762 1.00 73.50 137 GLY A CA 1
ATOM 1055 C C . GLY A 1 137 ? -5.723 -6.656 22.072 1.00 73.50 137 GLY A C 1
ATOM 1056 O O . GLY A 1 137 ? -5.686 -5.792 22.947 1.00 73.50 137 GLY A O 1
ATOM 1057 N N . ASP A 1 138 ? -4.659 -6.976 21.325 1.00 78.94 138 ASP A N 1
ATOM 1058 C CA . ASP A 1 138 ? -3.320 -6.367 21.442 1.00 78.94 138 ASP A CA 1
ATOM 1059 C C . ASP A 1 138 ? -3.360 -4.844 21.635 1.00 78.94 138 ASP A C 1
ATOM 1061 O O . ASP A 1 138 ? -2.650 -4.275 22.464 1.00 78.94 138 ASP A O 1
ATOM 1065 N N . ARG A 1 139 ? -4.210 -4.147 20.869 1.00 77.94 139 ARG A N 1
ATOM 1066 C CA . ARG A 1 139 ? -4.303 -2.681 20.939 1.00 77.94 139 ARG A CA 1
ATOM 1067 C C . ARG A 1 139 ? -4.880 -2.190 22.260 1.00 77.94 139 ARG A C 1
ATOM 1069 O O . ARG A 1 139 ? -4.427 -1.162 22.754 1.00 77.94 139 ARG A O 1
ATOM 1076 N N . ILE A 1 140 ? -5.865 -2.897 22.813 1.00 78.75 140 ILE A N 1
ATOM 1077 C CA . ILE A 1 140 ? -6.434 -2.569 24.125 1.00 78.75 140 ILE A CA 1
ATOM 1078 C C . ILE A 1 140 ? -5.440 -2.958 25.219 1.00 78.75 140 ILE A C 1
ATOM 1080 O O . ILE A 1 140 ? -5.219 -2.162 26.124 1.00 78.75 140 ILE A O 1
ATOM 1084 N N . ALA A 1 141 ? -4.796 -4.122 25.107 1.00 79.12 141 ALA A N 1
ATOM 1085 C CA . ALA A 1 141 ? -3.770 -4.571 26.045 1.00 79.12 141 ALA A CA 1
ATOM 1086 C C . ALA A 1 141 ? -2.642 -3.541 26.169 1.00 79.12 141 ALA A C 1
ATOM 1088 O O . ALA A 1 141 ? -2.343 -3.083 27.269 1.00 79.12 141 ALA A O 1
ATOM 1089 N N . MET A 1 142 ? -2.090 -3.097 25.038 1.00 80.25 142 MET A N 1
ATOM 1090 C CA . MET A 1 142 ? -1.061 -2.059 24.987 1.00 80.25 142 MET A CA 1
ATOM 1091 C C . MET A 1 142 ? -1.569 -0.721 25.537 1.00 80.25 142 MET A C 1
ATOM 1093 O O . MET A 1 142 ? -0.877 -0.062 26.308 1.00 80.25 142 MET A O 1
ATOM 1097 N N . PHE A 1 143 ? -2.792 -0.322 25.179 1.00 82.19 143 PHE A N 1
ATOM 1098 C CA . PHE A 1 143 ? -3.396 0.908 25.685 1.00 82.19 143 PHE A CA 1
ATOM 1099 C C . PHE A 1 143 ? -3.533 0.902 27.215 1.00 82.19 143 PHE A C 1
ATOM 1101 O O . PHE A 1 143 ? -3.229 1.897 27.867 1.00 82.19 143 PHE A O 1
ATOM 1108 N N . VAL A 1 144 ? -3.968 -0.219 27.790 1.00 82.50 144 VAL A N 1
ATOM 1109 C CA . VAL A 1 144 ? -4.131 -0.400 29.237 1.00 82.50 144 VAL A CA 1
ATOM 1110 C C . VAL A 1 144 ? -2.776 -0.512 29.943 1.00 82.50 144 VAL A C 1
ATOM 1112 O O . VAL A 1 144 ? -2.599 0.100 30.994 1.00 82.50 144 VAL A O 1
ATOM 1115 N N . ALA A 1 145 ? -1.808 -1.228 29.362 1.00 82.25 145 ALA A N 1
ATOM 1116 C CA . ALA A 1 145 ? -0.446 -1.342 29.894 1.00 82.25 145 ALA A CA 1
ATOM 1117 C C . ALA A 1 145 ? 0.228 0.031 30.056 1.00 82.25 145 ALA A C 1
ATOM 1119 O O . ALA A 1 145 ? 0.894 0.296 31.054 1.00 82.25 145 ALA A O 1
ATOM 1120 N N . GLU A 1 146 ? -0.015 0.931 29.104 1.00 83.44 146 GLU A N 1
ATOM 1121 C CA . GLU A 1 146 ? 0.544 2.285 29.054 1.00 83.44 146 GLU A CA 1
ATOM 1122 C C . GLU A 1 146 ? -0.286 3.318 29.836 1.00 83.44 146 GLU A C 1
ATOM 1124 O O . GLU A 1 146 ? -0.188 4.522 29.591 1.00 83.44 146 GLU A O 1
ATOM 1129 N N . LYS A 1 147 ? -1.124 2.856 30.774 1.00 83.62 147 LYS A N 1
ATOM 1130 C CA . LYS A 1 147 ? -2.012 3.689 31.602 1.00 83.62 147 LYS A CA 1
ATOM 1131 C C . LYS A 1 147 ? -2.949 4.589 30.788 1.00 83.62 147 LYS A C 1
ATOM 1133 O O . LYS A 1 147 ? -3.295 5.703 31.192 1.00 83.62 147 LYS A O 1
ATOM 1138 N N . GLY A 1 148 ? -3.341 4.140 29.596 1.00 79.69 148 GLY A N 1
ATOM 1139 C CA . GLY A 1 148 ? -4.172 4.928 28.691 1.00 79.69 148 GLY A CA 1
ATOM 1140 C C . GLY A 1 148 ? -5.572 5.180 29.234 1.00 79.69 148 GLY A C 1
ATOM 1141 O O . GLY A 1 148 ? -6.136 6.246 28.993 1.00 79.69 148 GLY A O 1
ATOM 1142 N N . VAL A 1 149 ? -6.113 4.239 30.010 1.00 80.75 149 VAL A N 1
ATOM 1143 C CA . VAL A 1 149 ? -7.412 4.386 30.679 1.00 80.75 149 VAL A CA 1
ATOM 1144 C C . VAL A 1 149 ? -7.357 5.504 31.715 1.00 80.75 149 VAL A C 1
ATOM 1146 O O . VAL A 1 149 ? -8.199 6.400 31.717 1.00 80.75 149 VAL A O 1
ATOM 1149 N N . GLU A 1 150 ? -6.341 5.474 32.567 1.00 82.88 150 GLU A N 1
ATOM 1150 C CA . GLU A 1 150 ? -6.100 6.450 33.618 1.00 82.88 150 GLU A CA 1
ATOM 1151 C C . GLU A 1 150 ? -5.850 7.832 33.011 1.00 82.88 150 GLU A C 1
ATOM 1153 O O . GLU A 1 150 ? -6.426 8.818 33.477 1.00 82.88 150 GLU A O 1
ATOM 1158 N N . CYS A 1 151 ? -5.073 7.900 31.921 1.00 83.50 151 CYS A N 1
ATOM 1159 C CA . CYS A 1 151 ? -4.876 9.159 31.221 1.00 83.50 151 CYS A CA 1
ATOM 1160 C C . CYS A 1 151 ? -6.198 9.709 30.673 1.00 83.50 151 CYS A C 1
ATOM 1162 O O . CYS A 1 151 ? -6.552 10.839 31.001 1.00 83.50 151 CYS A O 1
ATOM 1164 N N . LEU A 1 152 ? -6.973 8.925 29.911 1.00 79.38 152 LEU A N 1
ATOM 1165 C CA . LEU A 1 152 ? -8.263 9.394 29.388 1.00 79.38 152 LEU A CA 1
ATOM 1166 C C . LEU A 1 152 ? -9.186 9.895 30.498 1.00 79.38 152 LEU A C 1
ATOM 1168 O O . LEU A 1 152 ? -9.765 10.969 30.353 1.00 79.38 152 LEU A O 1
ATOM 1172 N N . ASN A 1 153 ? -9.282 9.158 31.608 1.00 77.94 153 ASN A N 1
ATOM 1173 C CA . ASN A 1 153 ? -10.120 9.533 32.746 1.00 77.94 153 ASN A CA 1
ATOM 1174 C C . ASN A 1 153 ? -9.695 10.879 33.347 1.00 77.94 153 ASN A C 1
ATOM 1176 O O . ASN A 1 153 ? -10.542 11.729 33.612 1.00 77.94 153 ASN A O 1
ATOM 1180 N N . SER A 1 154 ? -8.388 11.127 33.473 1.00 83.25 154 SER A N 1
ATOM 1181 C CA . SER A 1 154 ? -7.871 12.421 33.941 1.00 83.25 154 SER A CA 1
ATOM 1182 C C . SER A 1 154 ? -8.111 13.587 32.969 1.00 83.25 154 SER A C 1
ATOM 1184 O O . SER A 1 154 ? -8.021 14.747 33.369 1.00 83.25 154 SER A O 1
ATOM 1186 N N . ARG A 1 155 ? -8.417 13.299 31.696 1.00 85.12 155 ARG A N 1
ATOM 1187 C CA . ARG A 1 155 ? -8.584 14.291 30.619 1.00 85.12 155 ARG A CA 1
ATOM 1188 C C . ARG A 1 155 ? -10.026 14.421 30.121 1.00 85.12 155 ARG A C 1
ATOM 1190 O O . ARG A 1 155 ? -10.264 15.106 29.129 1.00 85.12 155 ARG A O 1
ATOM 1197 N N . VAL A 1 156 ? -11.007 13.815 30.799 1.00 78.00 156 VAL A N 1
ATOM 1198 C CA . VAL A 1 156 ? -12.427 13.822 30.387 1.00 78.00 156 VAL A CA 1
ATOM 1199 C C . VAL A 1 156 ? -12.955 15.239 30.131 1.00 78.00 156 VAL A C 1
ATOM 1201 O O . VAL A 1 156 ? -13.612 15.464 29.116 1.00 78.00 156 VAL A O 1
ATOM 1204 N N . GLU A 1 157 ? -12.647 16.209 30.995 1.00 78.50 157 GLU A N 1
ATOM 1205 C CA . GLU A 1 157 ? -13.108 17.596 30.820 1.00 78.50 157 GLU A CA 1
ATOM 1206 C C . GLU A 1 157 ? -12.450 18.293 29.621 1.00 78.50 157 GLU A C 1
ATOM 1208 O O . GLU A 1 157 ? -13.125 18.990 28.859 1.00 78.50 157 GLU A O 1
ATOM 1213 N N . SER A 1 158 ? -11.163 18.041 29.371 1.00 79.50 158 SER A N 1
ATOM 1214 C CA . SER A 1 158 ? -10.472 18.529 28.170 1.00 79.50 158 SER A CA 1
ATOM 1215 C C . SER A 1 158 ? -11.054 17.913 26.897 1.00 79.50 158 SER A C 1
ATOM 1217 O O . SER A 1 158 ? -11.313 18.620 25.923 1.00 79.50 158 SER A O 1
ATOM 1219 N N . ILE A 1 159 ? -11.358 16.612 26.920 1.00 76.88 159 ILE A N 1
ATOM 1220 C CA . ILE A 1 159 ? -12.014 15.908 25.811 1.00 76.88 159 ILE A CA 1
ATOM 1221 C C . ILE A 1 159 ? -13.409 16.495 25.551 1.00 76.88 159 ILE A C 1
ATOM 1223 O O . ILE A 1 159 ? -13.741 16.799 24.402 1.00 76.88 159 ILE A O 1
ATOM 1227 N N . LYS A 1 160 ? -14.216 16.720 26.598 1.00 73.12 160 LYS A N 1
ATOM 1228 C CA . LYS A 1 160 ? -15.517 17.404 26.483 1.00 73.12 160 LYS A CA 1
ATOM 1229 C C . LYS A 1 160 ? -15.355 18.799 25.884 1.00 73.12 160 LYS A C 1
ATOM 1231 O O . LYS A 1 160 ? -16.114 19.171 24.991 1.00 73.12 160 LYS A O 1
ATOM 1236 N N . SER A 1 161 ? -14.347 19.550 26.321 1.00 81.00 161 SER A N 1
ATOM 1237 C CA . SER A 1 161 ? -14.029 20.876 25.786 1.00 81.00 161 SER A CA 1
ATOM 1238 C C . SER A 1 161 ? -13.702 20.823 24.288 1.00 81.00 161 SER A C 1
ATOM 1240 O O . SER A 1 161 ? -14.298 21.573 23.516 1.00 81.00 161 SER A O 1
ATOM 1242 N N . CYS A 1 162 ? -12.868 19.875 23.841 1.00 77.81 162 CYS A N 1
ATOM 1243 C CA . CYS A 1 162 ? -12.563 19.658 22.420 1.00 77.81 162 CYS A CA 1
ATOM 1244 C C . CYS A 1 162 ? -13.825 19.431 21.572 1.00 77.81 162 CYS A C 1
ATOM 1246 O O . CYS A 1 162 ? -13.966 19.981 20.474 1.00 77.81 162 CYS A O 1
ATOM 1248 N N . VAL A 1 163 ? -14.763 18.632 22.087 1.00 75.06 163 VAL A N 1
ATOM 1249 C CA . VAL A 1 163 ? -16.040 18.345 21.423 1.00 75.06 163 VAL A CA 1
ATOM 1250 C C . VAL A 1 163 ? -16.932 19.589 21.390 1.00 75.06 163 VAL A C 1
ATOM 1252 O O . VAL A 1 163 ? -17.426 19.961 20.324 1.00 75.06 163 VAL A O 1
ATOM 1255 N N . ASN A 1 164 ? -17.096 20.268 22.526 1.00 71.81 164 ASN A N 1
ATOM 1256 C CA . ASN A 1 164 ? -17.963 21.440 22.665 1.00 71.81 164 ASN A CA 1
ATOM 1257 C C . ASN A 1 164 ? -17.493 22.625 21.814 1.00 71.81 164 ASN A C 1
ATOM 1259 O O . ASN A 1 164 ? -18.312 23.268 21.154 1.00 71.81 164 ASN A O 1
ATOM 1263 N N . GLN A 1 165 ? -16.184 22.886 21.787 1.00 76.56 165 GLN A N 1
ATOM 1264 C CA . GLN A 1 165 ? -15.583 23.951 20.980 1.00 76.56 165 GLN A CA 1
ATOM 1265 C C . GLN A 1 165 ? -15.766 23.703 19.484 1.00 76.56 165 GLN A C 1
ATOM 1267 O O . GLN A 1 165 ? -16.042 24.637 18.730 1.00 76.56 165 GLN A O 1
ATOM 1272 N N . THR A 1 166 ? -15.642 22.445 19.057 1.00 70.31 166 THR A N 1
ATOM 1273 C CA . THR A 1 166 ? -15.743 22.094 17.639 1.00 70.31 166 THR A CA 1
ATOM 1274 C C . THR A 1 166 ? -17.189 22.096 17.162 1.00 70.31 166 THR A C 1
ATOM 1276 O O . THR A 1 166 ? -17.512 22.712 16.150 1.00 70.31 166 THR A O 1
ATOM 1279 N N . LEU A 1 167 ? -18.083 21.433 17.896 1.00 63.88 167 LEU A N 1
ATOM 1280 C CA . LEU A 1 167 ? -19.468 21.250 17.462 1.00 63.88 167 LEU A CA 1
ATOM 1281 C C . LEU A 1 167 ? -20.377 22.433 17.815 1.00 63.88 167 LEU A C 1
ATOM 1283 O O . LEU A 1 167 ? -21.552 22.395 17.457 1.00 63.88 167 LEU A O 1
ATOM 1287 N N . LYS A 1 168 ? -19.852 23.481 18.480 1.00 53.69 168 LYS A N 1
ATOM 1288 C CA . LYS A 1 168 ? -20.623 24.617 19.022 1.00 53.69 168 LYS A CA 1
ATOM 1289 C C . LYS A 1 168 ? -21.947 24.131 19.608 1.00 53.69 168 LYS A C 1
ATOM 1291 O O . LYS A 1 168 ? -23.019 24.560 19.178 1.00 53.69 168 LYS A O 1
ATOM 1296 N N . PHE A 1 169 ? -21.856 23.171 20.529 1.00 43.62 169 PHE A N 1
ATOM 1297 C CA . PHE A 1 169 ? -23.022 22.573 21.166 1.00 43.62 169 PHE A CA 1
ATOM 1298 C C . PHE A 1 169 ? -23.892 23.685 21.760 1.00 43.62 169 PHE A C 1
ATOM 1300 O O . PHE A 1 169 ? -23.493 24.345 22.715 1.00 43.62 169 PHE A O 1
ATOM 1307 N N . ASN A 1 170 ? -25.065 23.913 21.168 1.00 37.69 170 ASN A N 1
ATOM 1308 C CA . ASN A 1 170 ? -26.084 24.782 21.730 1.00 37.69 170 ASN A CA 1
ATOM 1309 C C . ASN A 1 170 ? -27.175 23.875 22.318 1.00 37.69 170 ASN A C 1
ATOM 1311 O O . ASN A 1 170 ? -27.950 23.305 21.543 1.00 37.69 170 ASN A O 1
ATOM 1315 N N . PRO A 1 171 ? -27.248 23.706 23.651 1.00 36.06 171 PRO A N 1
ATOM 1316 C CA . PRO A 1 171 ? -28.241 22.845 24.296 1.00 36.06 171 PRO A CA 1
ATOM 1317 C C . PRO A 1 171 ? -29.681 23.189 23.889 1.00 36.06 171 PRO A C 1
ATOM 1319 O O . PRO A 1 171 ? -30.525 22.308 23.825 1.00 36.06 171 PRO A O 1
ATOM 1322 N N . ALA A 1 172 ? -29.940 24.447 23.509 1.00 34.47 172 ALA A N 1
ATOM 1323 C CA . ALA A 1 172 ? -31.241 24.920 23.035 1.00 34.47 172 ALA A CA 1
ATOM 1324 C C . ALA A 1 172 ? -31.673 24.370 21.656 1.00 34.47 172 ALA A C 1
ATOM 1326 O O . ALA A 1 172 ? -32.820 24.552 21.260 1.00 34.47 172 ALA A O 1
ATOM 1327 N N . THR A 1 173 ? -30.774 23.724 20.902 1.00 33.97 173 THR A N 1
ATOM 1328 C CA . THR A 1 173 ? -31.095 23.106 19.595 1.00 33.97 173 THR A CA 1
ATOM 1329 C C . THR A 1 173 ? -31.459 21.626 19.688 1.00 33.97 173 THR A C 1
ATOM 1331 O O . THR A 1 173 ? -32.009 21.074 18.735 1.00 33.97 173 THR A O 1
ATOM 1334 N N . PHE A 1 174 ? -31.219 20.999 20.842 1.00 33.41 174 PHE A N 1
ATOM 1335 C CA . PHE A 1 174 ? -31.850 19.736 21.194 1.00 33.41 174 PHE A CA 1
ATOM 1336 C C . PHE A 1 174 ? -33.218 20.062 21.778 1.00 33.41 174 PHE A C 1
ATOM 1338 O O . PHE A 1 174 ? -33.361 20.336 22.967 1.00 33.41 174 PHE A O 1
ATOM 1345 N N . SER A 1 175 ? -34.242 20.051 20.930 1.00 32.16 175 SER A N 1
ATOM 1346 C CA . SER A 1 175 ? -35.571 19.828 21.473 1.00 32.16 175 SER A CA 1
ATOM 1347 C C . SER A 1 175 ? -35.583 18.390 22.006 1.00 32.16 175 SER A C 1
ATOM 1349 O O . SER A 1 175 ? -35.184 17.489 21.266 1.00 32.16 175 SER A O 1
ATOM 1351 N N . PRO A 1 176 ? -36.080 18.134 23.227 1.00 35.19 176 PRO A N 1
ATOM 1352 C CA . PRO A 1 176 ? -36.410 16.780 23.686 1.00 35.19 176 PRO A CA 1
ATOM 1353 C C . PRO A 1 176 ? -37.319 16.016 22.700 1.00 35.19 176 PRO A C 1
ATOM 1355 O O . PRO A 1 176 ? -37.434 14.797 22.768 1.00 35.19 176 PRO A O 1
ATOM 1358 N N . ASN A 1 177 ? -37.920 16.742 21.748 1.00 37.75 177 ASN A N 1
ATOM 1359 C CA . ASN A 1 177 ? -38.880 16.263 20.766 1.00 37.75 177 ASN A CA 1
ATOM 1360 C C . ASN A 1 177 ? -38.284 16.071 19.356 1.00 37.75 177 ASN A C 1
ATOM 1362 O O . ASN A 1 177 ? -39.033 15.771 18.426 1.00 37.75 177 ASN A O 1
ATOM 1366 N N . SER A 1 178 ? -36.973 16.260 19.144 1.00 36.84 178 SER A N 1
ATOM 1367 C CA . SER A 1 178 ? -36.346 16.045 17.832 1.00 36.84 178 SER A CA 1
ATOM 1368 C C . SER A 1 178 ? -35.119 15.138 17.907 1.00 36.84 178 SER A C 1
ATOM 1370 O O . SER A 1 178 ? -34.130 15.421 18.580 1.00 36.84 178 SER A O 1
ATOM 1372 N N . ILE A 1 179 ? -35.163 14.029 17.160 1.00 41.25 179 ILE A N 1
ATOM 1373 C CA . ILE A 1 179 ? -33.988 13.179 16.954 1.00 41.25 179 ILE A CA 1
ATOM 1374 C C . ILE A 1 179 ? -32.988 13.980 16.104 1.00 41.25 179 ILE A C 1
ATOM 1376 O O . ILE A 1 179 ? -33.359 14.452 15.023 1.00 41.25 179 ILE A O 1
ATOM 1380 N N . PRO A 1 180 ? -31.732 14.165 16.553 1.00 43.16 180 PRO A N 1
ATOM 1381 C CA . PRO A 1 180 ? -30.733 14.896 15.788 1.00 43.16 180 PRO A CA 1
ATOM 1382 C C . PRO A 1 180 ? -30.558 14.259 14.419 1.00 43.16 180 PRO A C 1
ATOM 1384 O O . PRO A 1 180 ? -30.474 13.038 14.302 1.00 43.16 180 PRO A O 1
ATOM 1387 N N . ASN A 1 181 ? -30.445 15.077 13.375 1.00 43.06 181 ASN A N 1
ATOM 1388 C CA . ASN A 1 181 ? -30.133 14.557 12.055 1.00 43.06 181 ASN A CA 1
ATOM 1389 C C . ASN A 1 181 ? -28.733 13.911 12.083 1.00 43.06 181 ASN A C 1
ATOM 1391 O O . ASN A 1 181 ? -27.712 14.606 12.100 1.00 43.06 181 ASN A O 1
ATOM 1395 N N . LEU A 1 182 ? -28.690 12.578 12.123 1.00 48.25 182 LEU A N 1
ATOM 1396 C CA . LEU A 1 182 ? -27.481 11.760 12.263 1.00 48.25 182 LEU A CA 1
ATOM 1397 C C . LEU A 1 182 ? -26.707 11.592 10.943 1.00 48.25 182 LEU A C 1
ATOM 1399 O O . LEU A 1 182 ? -25.696 10.892 10.910 1.00 48.25 182 LEU A O 1
ATOM 1403 N N . THR A 1 183 ? -27.127 12.237 9.850 1.00 54.69 183 THR A N 1
ATOM 1404 C CA . THR A 1 183 ? -26.393 12.172 8.579 1.00 54.69 183 THR A CA 1
ATOM 1405 C C . THR A 1 183 ? -25.004 12.788 8.726 1.00 54.69 183 THR A C 1
ATOM 1407 O O . THR A 1 183 ? -24.875 13.943 9.144 1.00 54.69 183 THR A O 1
ATOM 1410 N N . ILE A 1 184 ? -23.966 12.022 8.387 1.00 63.16 184 ILE A N 1
ATOM 1411 C CA . ILE A 1 184 ? -22.569 12.464 8.408 1.00 63.16 184 ILE A CA 1
ATOM 1412 C C . ILE A 1 184 ? -22.275 13.171 7.084 1.00 63.16 184 ILE A C 1
ATOM 1414 O O . ILE A 1 184 ? -22.052 12.531 6.060 1.00 63.16 184 ILE A O 1
ATOM 1418 N N . ASP A 1 185 ? -22.313 14.500 7.104 1.00 65.00 185 ASP A N 1
ATOM 1419 C CA . ASP A 1 185 ? -21.950 15.333 5.963 1.00 65.00 185 ASP A CA 1
ATOM 1420 C C . ASP A 1 185 ? -20.457 15.710 5.995 1.00 65.00 185 ASP A C 1
ATOM 1422 O O . ASP A 1 185 ? -19.707 15.383 6.921 1.00 65.00 185 ASP A O 1
ATOM 1426 N N . LYS A 1 186 ? -19.999 16.407 4.951 1.00 71.00 186 LYS A N 1
ATOM 1427 C CA . LYS A 1 186 ? -18.602 16.845 4.845 1.00 71.00 186 LYS A CA 1
ATOM 1428 C C . LYS A 1 186 ? -18.173 17.704 6.038 1.00 71.00 186 LYS A C 1
ATOM 1430 O O . LYS A 1 186 ? -17.068 17.518 6.537 1.00 71.00 186 LYS A O 1
ATOM 1435 N N . LYS A 1 187 ? -19.047 18.599 6.503 1.00 73.44 187 LYS A N 1
ATOM 1436 C CA . LYS A 1 187 ? -18.759 19.490 7.627 1.00 73.44 187 LYS A CA 1
ATOM 1437 C C . LYS A 1 187 ? -18.516 18.686 8.904 1.00 73.44 187 LYS A C 1
ATOM 1439 O O . LYS A 1 187 ? -17.479 18.857 9.528 1.00 73.44 187 LYS A O 1
ATOM 1444 N N . LYS A 1 188 ? -19.380 17.716 9.214 1.00 73.88 188 LYS A N 1
ATOM 1445 C CA . LYS A 1 188 ? -19.202 16.813 10.360 1.00 73.88 188 LYS A CA 1
ATOM 1446 C C . LYS A 1 188 ? -17.923 15.978 10.262 1.00 73.88 188 LYS A C 1
ATOM 1448 O O . LYS A 1 188 ? -17.325 15.647 11.278 1.00 73.88 188 LYS A O 1
ATOM 1453 N N . CYS A 1 189 ? -17.469 15.647 9.056 1.00 78.44 189 CYS A N 1
ATOM 1454 C CA . CYS A 1 189 ? -16.189 14.966 8.852 1.00 78.44 189 CYS A CA 1
ATOM 1455 C C . CYS A 1 189 ? -14.962 15.854 9.089 1.00 78.44 189 CYS A C 1
ATOM 1457 O O . CYS A 1 189 ? -13.938 15.369 9.590 1.00 78.44 189 CYS A O 1
ATOM 1459 N N . ASP A 1 190 ? -15.062 17.135 8.745 1.00 79.75 190 ASP A N 1
ATOM 1460 C CA . ASP A 1 190 ? -14.050 18.134 9.077 1.00 79.75 190 ASP A CA 1
ATOM 1461 C C . ASP A 1 190 ? -14.048 18.384 10.599 1.00 79.75 190 ASP A C 1
ATOM 1463 O O . ASP A 1 190 ? -12.987 18.336 11.223 1.00 79.75 190 ASP A O 1
ATOM 1467 N N . ASP A 1 191 ? -15.227 18.474 11.225 1.00 79.88 191 ASP A N 1
ATOM 1468 C CA . ASP A 1 191 ? -15.395 18.586 12.681 1.00 79.88 191 ASP A CA 1
ATOM 1469 C C . ASP A 1 191 ? -14.786 17.378 13.419 1.00 79.88 191 ASP A C 1
ATOM 1471 O O . ASP A 1 191 ? -14.029 17.546 14.373 1.00 79.88 191 ASP A O 1
ATOM 1475 N N . LEU A 1 192 ? -15.000 16.147 12.937 1.00 79.69 192 LEU A N 1
ATOM 1476 C CA . LEU A 1 192 ? -14.341 14.950 13.483 1.00 79.69 192 LEU A CA 1
ATOM 1477 C C . LEU A 1 192 ? -12.810 15.028 13.405 1.00 79.69 192 LEU A C 1
ATOM 1479 O O . LEU A 1 192 ? -12.122 14.453 14.246 1.00 79.69 192 LEU A O 1
ATOM 1483 N N . THR A 1 193 ? -12.262 15.707 12.396 1.00 83.19 193 THR A N 1
ATOM 1484 C CA . THR A 1 193 ? -10.812 15.907 12.275 1.00 83.19 193 THR A CA 1
ATOM 1485 C C . THR A 1 193 ? -10.312 16.943 13.275 1.00 83.19 193 THR A C 1
ATOM 1487 O O . THR A 1 193 ? -9.268 16.733 13.886 1.00 83.19 193 THR A O 1
ATOM 1490 N N . THR A 1 194 ? -11.066 18.018 13.491 1.00 84.56 194 THR A N 1
ATOM 1491 C CA . THR A 1 194 ? -10.753 19.026 14.510 1.00 84.56 194 THR A CA 1
ATOM 1492 C C . THR A 1 194 ? -10.805 18.431 15.918 1.00 84.56 194 THR A C 1
ATOM 1494 O O . THR A 1 194 ? -9.849 18.590 16.675 1.00 84.56 194 THR A O 1
ATOM 1497 N N . ILE A 1 195 ? -11.855 17.661 16.238 1.00 82.94 195 ILE A N 1
ATOM 1498 C CA . ILE A 1 195 ? -11.985 16.941 17.516 1.00 82.94 195 ILE A CA 1
ATOM 1499 C C . ILE A 1 195 ? -10.813 15.984 17.712 1.00 82.94 195 ILE A C 1
ATOM 1501 O O . ILE A 1 195 ? -10.177 16.011 18.761 1.00 82.94 195 ILE A O 1
ATOM 1505 N N . GLN A 1 196 ? -10.506 15.166 16.699 1.00 87.00 196 GLN A N 1
ATOM 1506 C CA . GLN A 1 196 ? -9.378 14.242 16.747 1.00 87.00 196 GLN A CA 1
ATOM 1507 C C . GLN A 1 196 ? -8.078 14.973 17.078 1.00 87.00 196 GLN A C 1
ATOM 1509 O O . GLN A 1 196 ? -7.392 14.577 18.010 1.00 87.00 196 GLN A O 1
ATOM 1514 N N . ASN A 1 197 ? -7.741 16.030 16.336 1.00 89.19 197 ASN A N 1
ATOM 1515 C CA . ASN A 1 197 ? -6.488 16.754 16.539 1.00 89.19 197 ASN A CA 1
ATOM 1516 C C . ASN A 1 197 ? -6.420 17.380 17.938 1.00 89.19 197 ASN A C 1
ATOM 1518 O O . ASN A 1 197 ? -5.362 17.361 18.555 1.00 89.19 197 ASN A O 1
ATOM 1522 N N . CYS A 1 198 ? -7.5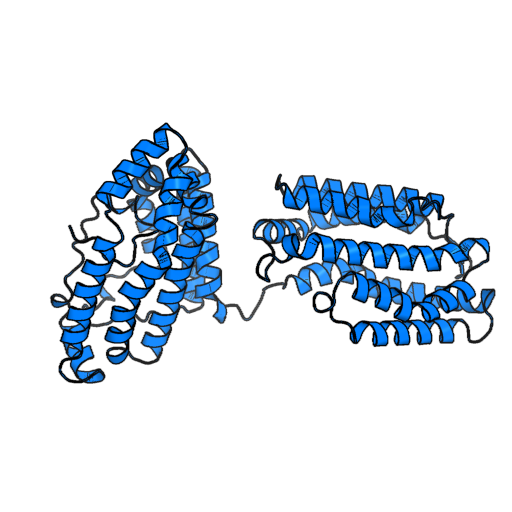40 17.909 18.437 1.00 90.44 198 CYS A N 1
ATOM 1523 C CA . CYS A 1 198 ? -7.624 18.473 19.781 1.00 90.44 198 CYS A CA 1
ATOM 1524 C C . CYS A 1 198 ? -7.387 17.407 20.858 1.00 90.44 198 CYS A C 1
ATOM 1526 O O . CYS A 1 198 ? -6.531 17.595 21.717 1.00 90.44 198 CYS A O 1
ATOM 1528 N N . ILE A 1 199 ? -8.084 16.266 20.775 1.00 85.06 199 ILE A N 1
ATOM 1529 C CA . ILE A 1 199 ? -7.950 15.172 21.748 1.00 85.06 199 ILE A CA 1
ATOM 1530 C C . ILE A 1 199 ? -6.550 14.562 21.689 1.00 85.06 199 ILE A C 1
ATOM 1532 O O . ILE A 1 199 ? -5.929 14.374 22.725 1.00 85.06 199 ILE A O 1
ATOM 1536 N N . VAL A 1 200 ? -6.040 14.256 20.493 1.00 86.62 200 VAL A N 1
ATOM 1537 C CA . VAL A 1 200 ? -4.711 13.645 20.330 1.00 86.62 200 VAL A CA 1
ATOM 1538 C C . VAL A 1 200 ? -3.639 14.561 20.902 1.00 86.62 200 VAL A C 1
ATOM 1540 O O . VAL A 1 200 ? -2.833 14.097 21.697 1.00 86.62 200 VAL A O 1
ATOM 1543 N N . LYS A 1 201 ? -3.692 15.860 20.589 1.00 89.25 201 LYS A N 1
ATOM 1544 C CA . LYS A 1 201 ? -2.753 16.836 21.139 1.00 89.25 201 LYS A CA 1
ATOM 1545 C C . LYS A 1 201 ? -2.845 16.930 22.665 1.00 89.25 201 LYS A C 1
ATOM 1547 O O . LYS A 1 201 ? -1.823 16.912 23.335 1.00 89.25 201 LYS A O 1
ATOM 1552 N N . ASP A 1 202 ? -4.056 16.997 23.220 1.00 90.75 202 ASP A N 1
ATOM 1553 C CA . ASP A 1 202 ? -4.243 17.060 24.674 1.00 90.75 202 ASP A CA 1
ATOM 1554 C C . ASP A 1 202 ? -3.628 15.843 25.382 1.00 90.75 202 ASP A C 1
ATOM 1556 O O . ASP A 1 202 ? -2.968 15.995 26.411 1.00 90.75 202 ASP A O 1
ATOM 1560 N N . LEU A 1 203 ? -3.797 14.654 24.799 1.00 85.81 203 LEU A N 1
ATOM 1561 C CA . LEU A 1 203 ? -3.224 13.414 25.313 1.00 85.81 203 LEU A CA 1
ATOM 1562 C C . LEU A 1 203 ? -1.701 13.354 25.127 1.00 85.81 203 LEU A C 1
ATOM 1564 O O . LEU A 1 203 ? -1.012 12.906 26.036 1.00 85.81 203 LEU A O 1
ATOM 1568 N N . GLU A 1 204 ? -1.159 13.815 23.999 1.00 89.69 204 GLU A N 1
ATOM 1569 C CA . GLU A 1 204 ? 0.296 13.904 23.783 1.00 89.69 204 GLU A CA 1
ATOM 1570 C C . GLU A 1 204 ? 0.970 14.843 24.789 1.00 89.69 204 GLU A C 1
ATOM 1572 O O . GLU A 1 204 ? 2.037 14.518 25.305 1.00 89.69 204 GLU A O 1
ATOM 1577 N N . ASP A 1 205 ? 0.333 15.976 25.092 1.00 91.06 205 ASP A N 1
ATOM 1578 C CA . ASP A 1 205 ? 0.891 17.009 25.967 1.00 91.06 205 ASP A CA 1
ATOM 1579 C C . ASP A 1 205 ? 0.822 16.625 27.463 1.00 91.06 205 ASP A C 1
ATOM 1581 O O . ASP A 1 205 ? 1.619 17.121 28.260 1.00 91.06 205 ASP A O 1
ATOM 1585 N N . HIS A 1 206 ? -0.127 15.765 27.868 1.00 90.94 206 HIS A N 1
ATOM 1586 C CA . HIS A 1 206 ? -0.436 15.532 29.291 1.00 90.94 206 HIS A CA 1
ATOM 1587 C C . HIS A 1 206 ? -0.402 14.066 29.751 1.00 90.94 206 HIS A C 1
ATOM 1589 O O . HIS A 1 206 ? -0.387 13.825 30.961 1.00 90.94 206 HIS A O 1
ATOM 1595 N N . CYS A 1 207 ? -0.391 13.079 28.850 1.00 88.12 207 CYS A N 1
ATOM 1596 C CA . CYS A 1 207 ? -0.168 11.683 29.233 1.00 88.12 207 CYS A CA 1
ATOM 1597 C C . CYS A 1 207 ? 1.332 11.405 29.407 1.00 88.12 207 CYS A C 1
ATOM 1599 O O . CYS A 1 207 ? 2.173 11.928 28.683 1.00 88.12 207 CYS A O 1
ATOM 1601 N N . SER A 1 208 ? 1.684 10.488 30.311 1.00 84.56 208 SER A N 1
ATOM 1602 C CA . SER A 1 208 ? 3.079 10.058 30.507 1.00 84.56 208 SER A CA 1
ATOM 1603 C C . SER A 1 208 ? 3.661 9.255 29.336 1.00 84.56 208 SER A C 1
ATOM 1605 O O . SER A 1 208 ? 4.871 9.064 29.260 1.00 84.56 208 SER A O 1
ATOM 1607 N N . SER A 1 209 ? 2.803 8.740 28.460 1.00 84.62 209 SER A N 1
ATOM 1608 C CA . SER A 1 209 ? 3.149 7.945 27.285 1.00 84.62 209 SER A CA 1
ATOM 1609 C C . SER A 1 209 ? 2.389 8.499 26.088 1.00 84.62 209 SER A C 1
ATOM 1611 O O . SER A 1 209 ? 1.249 8.938 26.231 1.00 84.62 209 SER A O 1
ATOM 1613 N N . THR A 1 210 ? 2.989 8.462 24.898 1.00 84.62 210 THR A N 1
ATOM 1614 C CA . THR A 1 210 ? 2.305 8.848 23.651 1.00 84.62 210 THR A CA 1
ATOM 1615 C C . THR A 1 210 ? 1.413 7.727 23.118 1.00 84.62 210 THR A C 1
ATOM 1617 O O . THR A 1 210 ? 0.586 7.949 22.234 1.00 84.62 210 THR A O 1
ATOM 1620 N N . THR A 1 211 ? 1.526 6.513 23.664 1.00 78.94 211 THR A N 1
ATOM 1621 C CA . THR A 1 211 ? 0.747 5.347 23.235 1.00 78.94 211 THR A CA 1
ATOM 1622 C C . THR A 1 211 ? -0.770 5.562 23.308 1.00 78.94 211 THR A C 1
ATOM 1624 O O . THR A 1 211 ? -1.441 5.263 22.316 1.00 78.94 211 THR A O 1
ATOM 1627 N N . PRO A 1 212 ? -1.349 6.131 24.386 1.00 79.38 212 PRO A N 1
ATOM 1628 C CA . PRO A 1 212 ? -2.777 6.427 24.441 1.00 79.38 212 PRO A CA 1
ATOM 1629 C C . PRO A 1 212 ? -3.231 7.382 23.333 1.00 79.38 212 PRO A C 1
ATOM 1631 O O . PRO A 1 212 ? -4.232 7.119 22.665 1.00 79.38 212 PRO A O 1
ATOM 1634 N N . ALA A 1 213 ? -2.459 8.440 23.073 1.00 81.50 213 ALA A N 1
ATOM 1635 C CA . ALA A 1 213 ? -2.741 9.380 21.995 1.00 81.50 213 ALA A CA 1
ATOM 1636 C C . ALA A 1 213 ? -2.675 8.703 20.616 1.00 81.50 213 ALA A C 1
ATOM 1638 O O . ALA A 1 213 ? -3.588 8.865 19.808 1.00 81.50 213 ALA A O 1
ATOM 1639 N N . ASN A 1 214 ? -1.664 7.860 20.379 1.00 77.75 214 ASN A N 1
ATOM 1640 C CA . ASN A 1 214 ? -1.497 7.104 19.135 1.00 77.75 214 ASN A CA 1
ATOM 1641 C C . ASN A 1 214 ? -2.654 6.124 18.874 1.00 77.75 214 ASN A C 1
ATOM 1643 O O . ASN A 1 214 ? -3.138 6.007 17.746 1.00 77.75 214 ASN A O 1
ATOM 1647 N N . VAL A 1 215 ? -3.122 5.415 19.906 1.00 75.25 215 VAL A N 1
ATOM 1648 C CA . VAL A 1 215 ? -4.257 4.483 19.789 1.00 75.25 215 VAL A CA 1
ATOM 1649 C C . VAL A 1 215 ? -5.550 5.243 19.491 1.00 75.25 215 VAL A C 1
ATOM 1651 O O . VAL A 1 215 ? -6.318 4.818 18.624 1.00 75.25 215 VAL A O 1
ATOM 1654 N N . ILE A 1 216 ? -5.775 6.385 20.148 1.00 80.00 216 ILE A N 1
ATOM 1655 C CA . ILE A 1 216 ? -6.943 7.241 19.908 1.00 80.00 216 ILE A CA 1
ATOM 1656 C C . ILE A 1 216 ? -6.888 7.876 18.511 1.00 80.00 216 ILE A C 1
ATOM 1658 O O . ILE A 1 216 ? -7.885 7.839 17.787 1.00 80.00 216 ILE A O 1
ATOM 1662 N N . ASP A 1 217 ? -5.729 8.366 18.069 1.00 82.81 217 ASP A N 1
ATOM 1663 C CA . ASP A 1 217 ? -5.507 8.860 16.705 1.00 82.81 217 ASP A CA 1
ATOM 1664 C C . ASP A 1 217 ? -5.842 7.778 15.665 1.00 82.81 217 ASP A C 1
ATOM 1666 O O . ASP A 1 217 ? -6.597 8.008 14.712 1.00 82.81 217 ASP A O 1
ATOM 1670 N N . ALA A 1 218 ? -5.340 6.559 15.879 1.00 77.88 218 ALA A N 1
ATOM 1671 C CA . ALA A 1 218 ? -5.602 5.420 15.012 1.00 77.88 218 ALA A CA 1
ATOM 1672 C C . ALA A 1 218 ? -7.092 5.033 14.991 1.00 77.88 218 ALA A C 1
ATOM 1674 O O . ALA A 1 218 ? -7.631 4.761 13.911 1.00 77.88 218 ALA A O 1
ATOM 1675 N N . LEU A 1 219 ? -7.780 5.084 16.136 1.00 76.06 219 LEU A N 1
ATOM 1676 C CA . LEU A 1 219 ? -9.221 4.855 16.241 1.00 76.06 219 LEU A CA 1
ATOM 1677 C C . LEU A 1 219 ? -10.018 5.897 15.443 1.00 76.06 219 LEU A C 1
ATOM 1679 O O . LEU A 1 219 ? -10.846 5.527 14.606 1.00 76.06 219 LEU A O 1
ATOM 1683 N N . PHE A 1 220 ? -9.737 7.193 15.625 1.00 78.50 220 PHE A N 1
ATOM 1684 C CA . PHE A 1 220 ? -10.392 8.264 14.866 1.00 78.50 220 PHE A CA 1
ATOM 1685 C C . PHE A 1 220 ? -10.156 8.110 13.363 1.00 78.50 220 PHE A C 1
ATOM 1687 O O . PHE A 1 220 ? -11.091 8.222 12.565 1.00 78.50 220 PHE A O 1
ATOM 1694 N N . ARG A 1 221 ? -8.927 7.792 12.938 1.00 80.50 221 ARG A N 1
ATOM 1695 C CA . ARG A 1 221 ? -8.629 7.512 11.523 1.00 80.50 221 ARG A CA 1
ATOM 1696 C C . ARG A 1 221 ? -9.431 6.325 10.997 1.00 80.50 221 ARG A C 1
ATOM 1698 O O . ARG A 1 221 ? -9.912 6.391 9.860 1.00 80.50 221 ARG A O 1
ATOM 1705 N N . PHE A 1 222 ? -9.584 5.269 11.796 1.00 72.69 222 PHE A N 1
ATOM 1706 C CA . PHE A 1 222 ? -10.348 4.079 11.431 1.00 72.69 222 PHE A CA 1
ATOM 1707 C C . PHE A 1 222 ? -11.838 4.400 11.250 1.00 72.69 222 PHE A C 1
ATOM 1709 O O . PHE A 1 222 ? -12.400 4.103 10.194 1.00 72.69 222 PHE A O 1
ATOM 1716 N N . VAL A 1 223 ? -12.440 5.121 12.202 1.00 70.69 223 VAL A N 1
ATOM 1717 C CA . VAL A 1 223 ? -13.842 5.569 12.143 1.00 70.69 223 VAL A CA 1
ATOM 1718 C C . VAL A 1 223 ? -14.075 6.514 10.961 1.00 70.69 223 VAL A C 1
ATOM 1720 O O . VAL A 1 223 ? -14.955 6.267 10.131 1.00 70.69 223 VAL A O 1
ATOM 1723 N N . LYS A 1 224 ? -13.237 7.548 10.788 1.00 77.75 224 LYS A N 1
ATOM 1724 C CA . LYS A 1 224 ? -13.346 8.499 9.665 1.00 77.75 224 LYS A CA 1
ATOM 1725 C C . LYS A 1 224 ? -13.203 7.823 8.306 1.00 77.75 224 LYS A C 1
ATOM 1727 O O . LYS A 1 224 ? -13.835 8.248 7.339 1.00 77.75 224 LYS A O 1
ATOM 1732 N N . LYS A 1 225 ? -12.390 6.766 8.181 1.00 73.31 225 LYS A N 1
ATOM 1733 C CA . LYS A 1 225 ? -12.257 6.016 6.917 1.00 73.31 225 LYS A CA 1
ATOM 1734 C C . LYS A 1 225 ? -13.598 5.458 6.439 1.00 73.31 225 LYS A C 1
ATOM 1736 O O . LYS A 1 225 ? -13.730 5.250 5.236 1.00 73.31 225 LYS A O 1
ATOM 1741 N N . THR A 1 226 ? -14.557 5.248 7.333 1.00 66.81 226 THR A N 1
ATOM 1742 C CA . THR A 1 226 ? -15.847 4.614 7.034 1.00 66.81 226 THR A CA 1
ATOM 1743 C C . THR A 1 226 ? -17.006 5.576 7.101 1.00 66.81 226 THR A C 1
ATOM 1745 O O . THR A 1 226 ? -17.786 5.614 6.157 1.00 66.81 226 THR A O 1
ATOM 1748 N N . ALA A 1 227 ? -17.062 6.386 8.154 1.00 67.12 227 ALA A N 1
ATOM 1749 C CA . ALA A 1 227 ? -18.072 7.416 8.339 1.00 67.12 227 ALA A CA 1
ATOM 1750 C C . ALA A 1 227 ? -18.019 8.494 7.242 1.00 67.12 227 ALA A C 1
ATOM 1752 O O . ALA A 1 227 ? -19.049 8.961 6.778 1.00 67.12 227 ALA A O 1
ATOM 1753 N N . CYS A 1 228 ? -16.817 8.845 6.773 1.00 72.44 228 CYS A N 1
ATOM 1754 C CA . CYS A 1 228 ? -16.594 9.967 5.857 1.00 72.44 228 CYS A CA 1
ATOM 1755 C C . CYS A 1 228 ? -16.321 9.540 4.410 1.00 72.44 228 CYS A C 1
ATOM 1757 O O . CYS A 1 228 ? -15.615 10.238 3.677 1.00 72.44 228 CYS A O 1
ATOM 1759 N N . LYS A 1 229 ? -16.806 8.363 3.988 1.00 65.31 229 LYS A N 1
ATOM 1760 C CA . LYS A 1 229 ? -16.534 7.827 2.641 1.00 65.31 229 LYS A CA 1
ATOM 1761 C C . LYS A 1 229 ? -17.160 8.660 1.523 1.00 65.31 229 LYS A C 1
ATOM 1763 O O . LYS A 1 229 ? -16.534 8.787 0.475 1.00 65.31 229 LYS A O 1
ATOM 1768 N N . GLU A 1 230 ? -18.317 9.272 1.758 1.00 48.62 230 GLU A N 1
ATOM 1769 C CA . GLU A 1 230 ? -19.049 10.024 0.725 1.00 48.62 230 GLU A CA 1
ATOM 1770 C C . GLU A 1 230 ? -18.589 11.484 0.578 1.00 48.62 230 GLU A C 1
ATOM 1772 O O . GLU A 1 230 ? -18.778 12.089 -0.472 1.00 48.62 230 GLU A O 1
ATOM 1777 N N . ALA A 1 231 ? -17.855 12.030 1.554 1.00 41.41 231 ALA A N 1
ATOM 1778 C CA . ALA A 1 231 ? -17.255 13.366 1.463 1.00 41.41 231 ALA A CA 1
ATOM 1779 C C . ALA A 1 231 ? -15.915 13.399 0.689 1.00 41.41 231 ALA A C 1
ATOM 1781 O O . ALA A 1 231 ? -15.315 14.462 0.516 1.00 41.41 231 ALA A O 1
ATOM 1782 N N . LYS A 1 232 ? -15.418 12.241 0.219 1.00 37.47 232 LYS A N 1
ATOM 1783 C CA . LYS A 1 232 ? -14.100 12.086 -0.430 1.00 37.47 232 LYS A CA 1
ATOM 1784 C C . LYS A 1 232 ? -14.116 12.191 -1.958 1.00 37.47 232 LYS A C 1
ATOM 1786 O O . LYS A 1 232 ? -13.149 11.792 -2.611 1.00 37.47 232 LYS A O 1
ATOM 1791 N N . THR A 1 233 ? -15.128 12.803 -2.564 1.00 33.28 233 THR A N 1
ATOM 1792 C CA . THR A 1 233 ? -15.035 13.294 -3.949 1.00 33.28 233 THR A CA 1
ATOM 1793 C C . THR A 1 233 ? -14.246 14.603 -3.982 1.00 33.28 233 THR A C 1
ATOM 1795 O O . THR A 1 233 ? -14.806 15.687 -4.088 1.00 33.28 233 THR A O 1
ATOM 1798 N N . LYS A 1 234 ? -12.916 14.471 -3.861 1.00 34.78 234 LYS A N 1
ATOM 1799 C CA . LYS A 1 234 ? -11.828 15.316 -4.408 1.00 34.78 234 LYS A CA 1
ATOM 1800 C C . LYS A 1 234 ? -10.634 15.266 -3.445 1.00 34.78 234 LYS A C 1
ATOM 1802 O O . LYS A 1 234 ? -10.676 15.833 -2.364 1.00 34.78 234 LYS A O 1
ATOM 1807 N N . ARG A 1 235 ? -9.543 14.640 -3.908 1.00 37.50 235 ARG A N 1
ATOM 1808 C CA . ARG A 1 235 ? -8.210 14.498 -3.274 1.00 37.50 235 ARG A CA 1
ATOM 1809 C C . ARG A 1 235 ? -8.012 13.297 -2.332 1.00 37.50 235 ARG A C 1
ATOM 1811 O O . ARG A 1 235 ? -7.594 13.442 -1.193 1.00 37.50 235 ARG A O 1
ATOM 1818 N N . SER A 1 236 ? -8.128 12.082 -2.868 1.00 39.12 236 SER A N 1
ATOM 1819 C CA . SER A 1 236 ? -7.140 11.047 -2.528 1.00 39.12 236 SER A CA 1
ATOM 1820 C C . SER A 1 236 ? -6.253 10.815 -3.746 1.00 39.12 236 SER A C 1
ATOM 1822 O O . SER A 1 236 ? -6.742 10.392 -4.797 1.00 39.12 236 SER A O 1
ATOM 1824 N N . ILE A 1 237 ? -4.955 11.080 -3.624 1.00 44.91 237 ILE A N 1
ATOM 1825 C CA . ILE A 1 237 ? -3.964 10.440 -4.489 1.00 44.91 237 ILE A CA 1
ATOM 1826 C C . ILE A 1 237 ? -4.096 8.950 -4.161 1.00 44.91 237 ILE A C 1
ATOM 1828 O O . ILE A 1 237 ? -3.768 8.522 -3.059 1.00 44.91 237 ILE A O 1
ATOM 1832 N N . SER A 1 238 ? -4.723 8.177 -5.049 1.00 45.91 238 SER A N 1
ATOM 1833 C CA . SER A 1 238 ? -4.842 6.731 -4.865 1.00 45.91 238 SER A CA 1
ATOM 1834 C C . SER A 1 238 ? -3.439 6.128 -4.748 1.00 45.91 238 SER A C 1
ATOM 1836 O O . SER A 1 238 ? -2.504 6.669 -5.326 1.00 45.91 238 SER A O 1
ATOM 1838 N N . LEU A 1 239 ? -3.260 4.997 -4.060 1.00 42.91 239 LEU A N 1
ATOM 1839 C CA . LEU A 1 239 ? -1.987 4.258 -4.099 1.00 42.91 239 LEU A CA 1
ATOM 1840 C C . LEU A 1 239 ? -1.561 3.989 -5.552 1.00 42.91 239 LEU A C 1
ATOM 1842 O O . LEU A 1 239 ? -0.396 4.123 -5.891 1.00 42.91 239 LEU A O 1
ATOM 1846 N N . LYS A 1 240 ? -2.536 3.749 -6.441 1.00 43.72 240 LYS A N 1
ATOM 1847 C CA . LYS A 1 240 ? -2.324 3.715 -7.893 1.00 43.72 240 LYS A CA 1
ATOM 1848 C C . LYS A 1 240 ? -1.714 5.007 -8.436 1.00 43.72 240 LYS A C 1
ATOM 1850 O O . LYS A 1 240 ? -0.902 4.914 -9.332 1.00 43.72 240 LYS A O 1
ATOM 1855 N N . ARG A 1 241 ? -2.093 6.185 -7.934 1.00 43.09 241 ARG A N 1
ATOM 1856 C CA . ARG A 1 241 ? -1.545 7.498 -8.308 1.00 43.09 241 ARG A CA 1
ATOM 1857 C C . ARG A 1 241 ? -0.211 7.803 -7.622 1.00 43.09 241 ARG A C 1
ATOM 1859 O O . ARG A 1 241 ? 0.609 8.424 -8.263 1.00 43.09 241 ARG A O 1
ATOM 1866 N N . ALA A 1 242 ? 0.041 7.347 -6.395 1.00 39.50 242 ALA A N 1
ATOM 1867 C CA . ALA A 1 242 ? 1.357 7.470 -5.755 1.00 39.50 242 ALA A CA 1
ATOM 1868 C C . ALA A 1 242 ? 2.392 6.568 -6.451 1.00 39.50 242 ALA A C 1
ATOM 1870 O O . ALA A 1 242 ? 3.423 7.051 -6.895 1.00 39.50 242 ALA A O 1
ATOM 1871 N N . VAL A 1 243 ? 2.057 5.292 -6.668 1.00 43.28 243 VAL A N 1
ATOM 1872 C CA . VAL A 1 243 ? 2.875 4.341 -7.440 1.00 43.28 243 VAL A CA 1
ATOM 1873 C C . VAL A 1 243 ? 3.023 4.795 -8.891 1.00 43.28 243 VAL A C 1
ATOM 1875 O O . VAL A 1 243 ? 4.120 4.748 -9.431 1.00 43.28 243 VAL A O 1
ATOM 1878 N N . ARG A 1 244 ? 1.944 5.288 -9.520 1.00 45.06 244 ARG A N 1
ATOM 1879 C CA . ARG A 1 244 ? 2.019 5.867 -10.867 1.00 45.06 244 ARG A CA 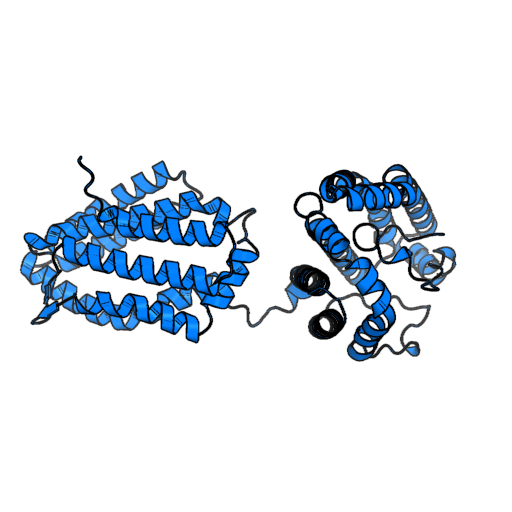1
ATOM 1880 C C . ARG A 1 244 ? 2.913 7.097 -10.876 1.00 45.06 244 ARG A C 1
ATOM 1882 O O . ARG A 1 244 ? 3.797 7.111 -11.698 1.00 45.06 244 ARG A O 1
ATOM 1889 N N . ASN A 1 245 ? 2.771 8.052 -9.958 1.00 42.34 245 ASN A N 1
ATOM 1890 C CA . ASN A 1 245 ? 3.606 9.256 -9.925 1.00 42.34 245 ASN A CA 1
ATOM 1891 C C . ASN A 1 245 ? 5.094 8.935 -9.701 1.00 42.34 245 ASN A C 1
ATOM 1893 O O . ASN A 1 245 ? 5.929 9.546 -10.353 1.00 42.34 245 ASN A O 1
ATOM 1897 N N . VAL A 1 246 ? 5.424 7.953 -8.853 1.00 39.69 246 VAL A N 1
ATOM 1898 C CA . VAL A 1 246 ? 6.806 7.459 -8.686 1.00 39.69 246 VAL A CA 1
ATOM 1899 C C . VAL A 1 246 ? 7.329 6.800 -9.974 1.00 39.69 246 VAL A C 1
ATOM 1901 O O . VAL A 1 246 ? 8.503 6.929 -10.290 1.00 39.69 246 VAL A O 1
ATOM 1904 N N . MET A 1 247 ? 6.462 6.138 -10.749 1.00 38.47 247 MET A N 1
ATOM 1905 C CA . MET A 1 247 ? 6.824 5.458 -12.005 1.00 38.47 247 MET A CA 1
ATOM 1906 C C . MET A 1 247 ? 6.721 6.337 -13.271 1.00 38.47 247 MET A C 1
ATOM 1908 O O . MET A 1 247 ? 7.318 5.994 -14.284 1.00 38.47 247 MET A O 1
ATOM 1912 N N . THR A 1 248 ? 5.959 7.439 -13.264 1.00 37.44 248 THR A N 1
ATOM 1913 C CA . THR A 1 248 ? 5.654 8.244 -14.468 1.00 37.44 248 THR A CA 1
ATOM 1914 C C . THR A 1 248 ? 6.550 9.459 -14.650 1.00 37.44 248 THR A C 1
ATOM 1916 O O . THR A 1 248 ? 6.591 9.998 -15.750 1.00 37.44 248 THR A O 1
ATOM 1919 N N . ILE A 1 249 ? 7.270 9.908 -13.616 1.00 38.81 249 ILE A N 1
ATOM 1920 C CA . ILE A 1 249 ? 8.106 11.123 -13.700 1.00 38.81 249 ILE A CA 1
ATOM 1921 C C . ILE A 1 249 ? 9.306 10.949 -14.658 1.00 38.81 249 ILE A C 1
ATOM 1923 O O . ILE A 1 249 ? 9.877 11.937 -15.104 1.00 38.81 249 ILE A O 1
ATOM 1927 N N . THR A 1 250 ? 9.630 9.727 -15.084 1.00 44.31 250 THR A N 1
ATOM 1928 C CA . THR A 1 250 ? 10.716 9.446 -16.039 1.00 44.31 250 THR A CA 1
ATOM 1929 C C . THR A 1 250 ? 10.243 8.981 -17.417 1.00 44.31 250 THR A C 1
ATOM 1931 O O . THR A 1 250 ? 11.077 8.723 -18.276 1.00 44.31 250 THR A O 1
ATOM 1934 N N . GLN A 1 251 ? 8.936 8.853 -17.673 1.00 45.47 251 GLN A N 1
ATOM 1935 C CA . GLN A 1 251 ? 8.480 8.006 -18.779 1.00 45.47 251 GLN A CA 1
ATOM 1936 C C . GLN A 1 251 ? 8.382 8.715 -20.138 1.00 45.47 251 GLN A C 1
ATOM 1938 O O . GLN A 1 251 ? 8.791 8.126 -21.129 1.00 45.47 251 GLN A O 1
ATOM 1943 N N . ASP A 1 252 ? 7.897 9.956 -20.223 1.00 44.62 252 ASP A N 1
ATOM 1944 C CA . ASP A 1 252 ? 7.593 10.557 -21.536 1.00 44.62 252 ASP A CA 1
ATOM 1945 C C . ASP A 1 252 ? 8.832 11.154 -22.234 1.00 44.62 252 ASP A C 1
ATOM 1947 O O . ASP A 1 252 ? 9.075 10.856 -23.401 1.00 44.62 252 ASP A O 1
ATOM 1951 N N . GLN A 1 253 ? 9.690 11.896 -21.519 1.00 43.69 253 GLN A N 1
ATOM 1952 C CA . GLN A 1 253 ? 10.927 12.455 -22.099 1.00 43.69 253 GLN A CA 1
ATOM 1953 C C . GLN A 1 253 ? 11.998 11.388 -22.382 1.00 43.69 253 GLN A C 1
ATOM 1955 O O . GLN A 1 253 ? 12.745 11.491 -23.355 1.00 43.69 253 GLN A O 1
ATOM 1960 N N . PHE A 1 254 ? 12.074 10.344 -21.551 1.00 47.75 254 PHE A N 1
ATOM 1961 C CA . PHE A 1 254 ? 12.999 9.233 -21.778 1.00 47.75 254 PHE A CA 1
ATOM 1962 C C . PHE A 1 254 ? 12.549 8.364 -22.958 1.00 47.75 254 PHE A C 1
ATOM 1964 O O . PHE A 1 254 ? 13.393 7.891 -23.715 1.00 47.75 254 PHE A O 1
ATOM 1971 N N . ARG A 1 255 ? 11.232 8.191 -23.157 1.00 60.97 255 ARG A N 1
ATOM 1972 C CA . ARG A 1 255 ? 10.682 7.337 -24.218 1.00 60.97 255 ARG A CA 1
ATOM 1973 C C . ARG A 1 255 ? 11.002 7.857 -25.613 1.00 60.97 255 ARG A C 1
ATOM 1975 O O . ARG A 1 255 ? 11.526 7.085 -26.404 1.00 60.97 255 ARG A O 1
ATOM 1982 N N . GLU A 1 256 ? 10.770 9.140 -25.895 1.00 63.97 256 GLU A N 1
ATOM 1983 C CA . GLU A 1 256 ? 11.043 9.702 -27.230 1.00 63.97 256 GLU A CA 1
ATOM 1984 C C . GLU A 1 256 ? 12.538 9.645 -27.588 1.00 63.97 256 GLU A C 1
ATOM 1986 O O . GLU A 1 256 ? 12.909 9.253 -28.696 1.00 63.97 256 GLU A O 1
ATOM 1991 N N . SER A 1 257 ? 13.420 9.965 -26.631 1.00 67.75 257 SER A N 1
ATOM 1992 C CA . SER A 1 257 ? 14.871 9.901 -26.855 1.00 67.75 257 SER A CA 1
ATOM 1993 C C . SER A 1 257 ? 15.373 8.466 -27.035 1.00 67.75 257 SER A C 1
ATOM 1995 O O . SER A 1 257 ? 16.26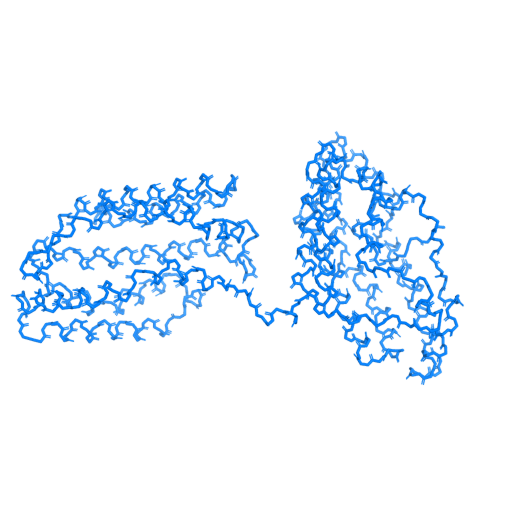6 8.221 -27.849 1.00 67.75 257 SER A O 1
ATOM 1997 N N . LEU A 1 258 ? 14.820 7.515 -26.278 1.00 74.75 258 LEU A N 1
ATOM 1998 C CA . LEU A 1 258 ? 15.210 6.110 -26.342 1.00 74.75 258 LEU A CA 1
ATOM 1999 C C . LEU A 1 258 ? 14.708 5.440 -27.624 1.00 74.75 258 LEU A C 1
ATOM 2001 O O . LEU A 1 258 ? 15.436 4.642 -28.203 1.00 74.75 258 LEU A O 1
ATOM 2005 N N . GLU A 1 259 ? 13.507 5.782 -28.089 1.00 82.06 259 GLU A N 1
ATOM 2006 C CA . GLU A 1 259 ? 12.892 5.199 -29.284 1.00 82.06 259 GLU A CA 1
ATOM 2007 C C . GLU A 1 259 ? 13.736 5.453 -30.538 1.00 82.06 259 GLU A C 1
ATOM 2009 O O . GLU A 1 259 ? 14.121 4.507 -31.226 1.00 82.06 259 GLU A O 1
ATOM 2014 N N . HIS A 1 260 ? 14.129 6.709 -30.780 1.00 82.38 260 HIS A N 1
ATOM 2015 C CA . HIS A 1 260 ? 14.971 7.058 -31.928 1.00 82.38 260 HIS A CA 1
ATOM 2016 C C . HIS A 1 260 ? 16.325 6.328 -31.891 1.00 82.38 260 HIS A C 1
ATOM 2018 O O . HIS A 1 260 ? 16.832 5.869 -32.916 1.00 82.38 260 HIS A O 1
ATOM 2024 N N . LYS A 1 261 ? 16.931 6.211 -30.707 1.00 85.94 261 LYS A N 1
ATOM 2025 C CA . LYS A 1 261 ? 18.238 5.558 -30.533 1.00 85.94 261 LYS A CA 1
ATOM 2026 C C . LYS A 1 261 ? 18.141 4.042 -30.666 1.00 85.94 261 LYS A C 1
ATOM 2028 O O . LYS A 1 261 ? 19.007 3.415 -31.275 1.00 85.94 261 LYS A O 1
ATOM 2033 N N . MET A 1 262 ? 17.067 3.454 -30.148 1.00 89.00 262 MET A N 1
ATOM 2034 C CA . MET A 1 262 ? 16.784 2.033 -30.306 1.00 89.00 262 MET A CA 1
ATOM 2035 C C . MET A 1 262 ? 16.531 1.698 -31.776 1.00 89.00 262 MET A C 1
ATOM 2037 O O . MET A 1 262 ? 17.075 0.714 -32.264 1.00 89.00 262 MET A O 1
ATOM 2041 N N . LYS A 1 263 ? 15.814 2.556 -32.515 1.00 93.06 263 LYS A N 1
ATOM 2042 C CA . LYS A 1 263 ? 15.630 2.410 -33.963 1.00 93.06 263 LYS A CA 1
ATOM 2043 C C . LYS A 1 263 ? 16.960 2.388 -34.709 1.00 93.06 263 LYS A C 1
ATOM 2045 O O . LYS A 1 263 ? 17.212 1.445 -35.453 1.00 93.06 263 LYS A O 1
ATOM 2050 N N . ALA A 1 264 ? 17.833 3.365 -34.458 1.00 92.69 264 ALA A N 1
ATOM 2051 C CA . ALA A 1 264 ? 19.157 3.414 -35.079 1.00 92.69 264 ALA A CA 1
ATOM 2052 C C . ALA A 1 264 ? 20.014 2.180 -34.733 1.00 92.69 264 ALA A C 1
ATOM 2054 O O . ALA A 1 264 ? 20.677 1.611 -35.600 1.00 92.69 264 ALA A O 1
ATOM 2055 N N . THR A 1 265 ? 19.967 1.734 -33.476 1.00 93.75 265 THR A N 1
ATOM 2056 C CA . THR A 1 265 ? 20.714 0.559 -32.996 1.00 93.75 265 THR A CA 1
ATOM 2057 C C . THR A 1 265 ? 20.196 -0.734 -33.642 1.00 93.75 265 THR A C 1
ATOM 2059 O O . THR A 1 265 ? 20.983 -1.517 -34.173 1.00 93.75 265 THR A O 1
ATOM 2062 N N . CYS A 1 266 ? 18.872 -0.912 -33.703 1.00 95.00 266 CYS A N 1
ATOM 2063 C CA . CYS A 1 266 ? 18.222 -2.033 -34.379 1.00 95.00 266 CYS A CA 1
ATOM 2064 C C . CYS A 1 266 ? 18.539 -2.075 -35.876 1.00 95.00 266 CYS A C 1
ATOM 2066 O O . CYS A 1 266 ? 18.890 -3.134 -36.383 1.00 95.00 266 CYS A O 1
ATOM 2068 N N . GLN A 1 267 ? 18.453 -0.941 -36.577 1.00 94.94 267 GLN A N 1
ATOM 2069 C CA . GLN A 1 267 ? 18.769 -0.869 -38.007 1.00 94.94 267 GLN A CA 1
ATOM 2070 C C . GLN A 1 267 ? 20.231 -1.237 -38.279 1.00 94.94 267 GLN A C 1
ATOM 2072 O O . GLN A 1 267 ? 20.517 -1.991 -39.205 1.00 94.94 267 GLN A O 1
ATOM 2077 N N . LYS A 1 268 ? 21.157 -0.756 -37.438 1.00 95.75 268 LYS A N 1
ATOM 2078 C CA . LYS A 1 268 ? 22.586 -1.060 -37.567 1.00 95.75 268 LYS A CA 1
ATOM 2079 C C . LYS A 1 268 ? 22.894 -2.550 -37.389 1.00 95.75 268 LYS A C 1
ATOM 2081 O O . LYS A 1 268 ? 23.710 -3.081 -38.135 1.00 95.75 268 LYS A O 1
ATOM 2086 N N . ASN A 1 269 ? 22.302 -3.196 -36.385 1.00 96.19 269 ASN A N 1
ATOM 2087 C CA . ASN A 1 269 ? 22.683 -4.557 -35.990 1.00 96.19 269 ASN A CA 1
ATOM 2088 C C . ASN A 1 269 ? 21.797 -5.647 -36.618 1.00 96.19 269 ASN A C 1
ATOM 2090 O O . ASN A 1 269 ? 22.292 -6.725 -36.936 1.00 96.19 269 ASN A O 1
ATOM 2094 N N . GLY A 1 270 ? 20.503 -5.373 -36.794 1.00 94.44 270 GLY A N 1
ATOM 2095 C CA . GLY A 1 270 ? 19.497 -6.333 -37.257 1.00 94.44 270 GLY A CA 1
ATOM 2096 C C . GLY A 1 270 ? 18.997 -6.103 -38.685 1.00 94.44 270 GLY A C 1
ATOM 2097 O O . GLY A 1 270 ? 18.256 -6.941 -39.194 1.00 94.44 270 GLY A O 1
ATOM 2098 N N . GLY A 1 271 ? 19.396 -5.002 -39.329 1.00 96.06 271 GLY A N 1
ATOM 2099 C CA . GLY A 1 271 ? 18.977 -4.638 -40.684 1.00 96.06 271 GLY A CA 1
ATOM 2100 C C . GLY A 1 271 ? 17.595 -3.981 -40.764 1.00 96.06 271 GLY A C 1
ATOM 2101 O O . GLY A 1 271 ? 16.993 -3.593 -39.757 1.00 96.06 271 GLY A O 1
ATOM 2102 N N . ASP A 1 272 ? 17.097 -3.839 -41.993 1.00 95.31 272 ASP A N 1
ATOM 2103 C CA . ASP A 1 272 ? 15.791 -3.236 -42.268 1.00 95.31 272 ASP A CA 1
ATOM 2104 C C . ASP A 1 272 ? 14.655 -4.065 -41.652 1.00 95.31 272 ASP A C 1
ATOM 2106 O O . ASP A 1 272 ? 14.632 -5.292 -41.744 1.00 95.31 272 ASP A O 1
ATOM 2110 N N . GLY A 1 273 ? 13.694 -3.398 -41.006 1.00 94.88 273 GLY A N 1
ATOM 2111 C CA . GLY A 1 273 ? 12.565 -4.063 -40.349 1.00 94.88 273 GLY A CA 1
ATOM 2112 C C . GLY A 1 273 ? 12.856 -4.591 -38.939 1.00 94.88 273 GLY A C 1
ATOM 2113 O O . GLY A 1 273 ? 11.936 -5.052 -38.261 1.00 94.88 273 GLY A O 1
ATOM 2114 N N . ALA A 1 274 ? 14.107 -4.545 -38.458 1.00 96.62 274 ALA A N 1
ATOM 2115 C CA . ALA A 1 274 ? 14.459 -5.070 -37.135 1.00 96.62 274 ALA A CA 1
ATOM 2116 C C . ALA A 1 274 ? 13.765 -4.311 -35.995 1.00 96.62 274 ALA A C 1
ATOM 2118 O O . ALA A 1 274 ? 13.305 -4.923 -35.028 1.00 96.62 274 ALA A O 1
ATOM 2119 N N . PHE A 1 275 ? 13.652 -2.986 -36.120 1.00 95.06 275 PHE A N 1
ATOM 2120 C CA . PHE A 1 275 ? 12.968 -2.159 -35.128 1.00 95.06 275 PHE A CA 1
ATOM 2121 C C . PHE A 1 275 ? 11.453 -2.394 -35.146 1.00 95.06 275 PHE A C 1
ATOM 2123 O O . PHE A 1 275 ? 10.842 -2.569 -34.096 1.00 95.06 275 PHE A O 1
ATOM 2130 N N . GLU A 1 276 ? 10.856 -2.484 -36.332 1.00 96.19 276 GLU A N 1
ATOM 2131 C CA . GLU A 1 276 ? 9.436 -2.774 -36.530 1.00 96.19 276 GLU A CA 1
ATOM 2132 C C . GLU A 1 276 ? 9.074 -4.161 -35.971 1.00 96.19 276 GLU A C 1
ATOM 2134 O O . GLU A 1 276 ? 8.032 -4.337 -35.332 1.00 96.19 276 GLU A O 1
ATOM 2139 N N . ASN A 1 277 ? 9.962 -5.147 -36.141 1.00 96.62 277 ASN A N 1
ATOM 2140 C CA . ASN A 1 277 ? 9.814 -6.470 -35.541 1.00 96.62 277 ASN A CA 1
ATOM 2141 C C . ASN A 1 277 ? 9.924 -6.425 -34.006 1.00 96.62 277 ASN A C 1
ATOM 2143 O O . ASN A 1 277 ? 9.142 -7.085 -33.315 1.00 96.62 277 ASN A O 1
ATOM 2147 N N . LEU A 1 278 ? 10.852 -5.631 -33.456 1.00 94.81 278 LEU A N 1
ATOM 2148 C CA . LEU A 1 278 ? 10.972 -5.416 -32.010 1.00 94.81 278 LEU A CA 1
ATOM 2149 C C . LEU A 1 278 ? 9.700 -4.785 -31.431 1.00 94.81 278 LEU A C 1
ATOM 2151 O O . LEU A 1 278 ? 9.170 -5.278 -30.433 1.00 94.81 278 LEU A O 1
ATOM 2155 N N . GLU A 1 279 ? 9.189 -3.734 -32.069 1.00 91.25 279 GLU A N 1
ATOM 2156 C CA . GLU A 1 279 ? 7.965 -3.039 -31.668 1.00 91.25 279 GLU A CA 1
ATOM 2157 C C . GLU A 1 279 ? 6.743 -3.966 -31.737 1.00 91.25 279 GLU A C 1
ATOM 2159 O O . GLU A 1 279 ? 5.971 -4.075 -30.779 1.00 91.25 279 GLU A O 1
ATOM 2164 N N . THR A 1 280 ? 6.599 -4.702 -32.841 1.00 94.56 280 THR A N 1
ATOM 2165 C CA . THR A 1 280 ? 5.522 -5.683 -33.025 1.00 94.56 280 THR A CA 1
ATOM 2166 C C . THR A 1 280 ? 5.583 -6.766 -31.950 1.00 94.56 280 THR A C 1
ATOM 2168 O O . THR A 1 280 ? 4.579 -7.058 -31.296 1.00 94.56 280 THR A O 1
ATOM 2171 N N . SER A 1 281 ? 6.771 -7.318 -31.695 1.00 95.62 281 SER A N 1
ATOM 2172 C CA . SER A 1 281 ? 6.977 -8.350 -30.677 1.00 95.62 281 SER A CA 1
ATOM 2173 C C . SER A 1 281 ? 6.703 -7.833 -29.262 1.00 95.62 281 SER A C 1
ATOM 2175 O O . SER A 1 281 ? 6.118 -8.550 -28.446 1.00 95.62 281 SER A O 1
ATOM 2177 N N . PHE A 1 282 ? 7.055 -6.579 -28.962 1.00 90.62 282 PHE A N 1
ATOM 2178 C CA . PHE A 1 282 ? 6.719 -5.928 -27.694 1.00 90.62 282 PHE A CA 1
ATOM 2179 C C . PHE A 1 282 ? 5.201 -5.791 -27.512 1.00 90.62 282 PHE A C 1
ATOM 2181 O O . PHE A 1 282 ? 4.660 -6.163 -26.466 1.00 90.62 282 PHE A O 1
ATOM 2188 N N . ASN A 1 283 ? 4.495 -5.314 -28.540 1.00 87.25 283 ASN A N 1
ATOM 2189 C CA . ASN A 1 283 ? 3.041 -5.165 -28.515 1.00 87.25 283 ASN A CA 1
ATOM 2190 C C . ASN A 1 283 ? 2.329 -6.519 -28.370 1.00 87.25 283 ASN A C 1
ATOM 2192 O O . ASN A 1 283 ? 1.410 -6.644 -27.555 1.00 87.25 283 ASN A O 1
ATOM 2196 N N . ASN A 1 284 ? 2.806 -7.552 -29.069 1.00 92.25 284 ASN A N 1
ATOM 2197 C CA . ASN A 1 284 ? 2.311 -8.923 -28.937 1.00 92.25 284 ASN A CA 1
ATOM 2198 C C . ASN A 1 284 ? 2.548 -9.477 -27.529 1.00 92.25 284 ASN A C 1
ATOM 2200 O O . ASN A 1 284 ? 1.625 -10.024 -26.920 1.00 92.25 284 ASN A O 1
ATOM 2204 N N . SER A 1 285 ? 3.745 -9.263 -26.974 1.00 90.75 285 SER A N 1
ATOM 2205 C CA . SER A 1 285 ? 4.076 -9.657 -25.602 1.00 90.75 285 SER A CA 1
ATOM 2206 C C . SER A 1 285 ? 3.126 -8.997 -24.608 1.00 90.75 285 SER A C 1
ATOM 2208 O O . SER A 1 285 ? 2.524 -9.668 -23.771 1.00 90.75 285 SER A O 1
ATOM 2210 N N . ARG A 1 286 ? 2.909 -7.682 -24.737 1.00 86.81 286 ARG A N 1
ATOM 2211 C CA . ARG A 1 286 ? 1.974 -6.920 -23.900 1.00 86.81 286 ARG A CA 1
ATOM 2212 C C . ARG A 1 286 ? 0.540 -7.438 -24.021 1.00 86.81 286 ARG A C 1
ATOM 2214 O O . ARG A 1 286 ? -0.126 -7.612 -23.001 1.00 86.81 286 ARG A O 1
ATOM 2221 N N . ALA A 1 287 ? 0.056 -7.694 -25.235 1.00 86.06 287 ALA A N 1
ATOM 2222 C CA . ALA A 1 287 ? -1.278 -8.246 -25.457 1.00 86.06 287 ALA A CA 1
ATOM 2223 C C . ALA A 1 287 ? -1.424 -9.648 -24.841 1.00 86.06 287 ALA A C 1
ATOM 2225 O O . ALA A 1 287 ? -2.452 -9.950 -24.233 1.00 86.06 287 ALA A O 1
ATOM 2226 N N . CYS A 1 288 ? -0.385 -10.480 -24.942 1.00 92.12 288 CYS A N 1
ATOM 2227 C CA . CYS A 1 288 ? -0.308 -11.790 -24.301 1.00 92.12 288 CYS A CA 1
ATOM 2228 C C . CYS A 1 288 ? -0.372 -11.665 -22.769 1.00 92.12 288 CYS A C 1
ATOM 2230 O O . CYS A 1 288 ? -1.209 -12.310 -22.140 1.00 92.12 288 CYS A O 1
ATOM 2232 N N . PHE A 1 289 ? 0.394 -10.744 -22.172 1.00 84.69 289 PHE A N 1
ATOM 2233 C CA . PHE A 1 289 ? 0.364 -10.482 -20.728 1.00 84.69 289 PHE A CA 1
ATOM 2234 C C . PHE A 1 289 ? -1.003 -10.113 -20.191 1.00 84.69 289 PHE A C 1
ATOM 2236 O O . PHE A 1 289 ? -1.410 -10.612 -19.145 1.00 84.69 289 PHE A O 1
ATOM 2243 N N . MET A 1 290 ? -1.727 -9.256 -20.907 1.00 80.12 290 MET A N 1
ATOM 2244 C CA . MET A 1 290 ? -3.035 -8.774 -20.464 1.00 80.12 290 MET A CA 1
ATOM 2245 C C . MET A 1 290 ? -4.080 -9.898 -20.354 1.00 80.12 290 MET A C 1
ATOM 2247 O O . MET A 1 290 ? -5.089 -9.716 -19.671 1.00 80.12 290 MET A O 1
ATOM 2251 N N . LYS A 1 291 ? -3.838 -11.069 -20.964 1.00 90.44 291 LYS A N 1
ATOM 2252 C CA . LYS A 1 291 ? -4.684 -12.266 -20.813 1.00 90.44 291 LYS A CA 1
ATOM 2253 C C . LYS A 1 291 ? -4.508 -12.952 -19.453 1.00 90.44 291 LYS A C 1
ATOM 2255 O O . LYS A 1 291 ? -5.399 -13.683 -19.026 1.00 90.44 291 LYS A O 1
ATOM 2260 N N . HIS A 1 292 ? -3.402 -12.705 -18.751 1.00 86.19 292 HIS A N 1
ATOM 2261 C CA . HIS A 1 292 ? -3.081 -13.339 -17.475 1.00 86.19 292 HIS A CA 1
ATOM 2262 C C . HIS A 1 292 ? -3.219 -12.339 -16.326 1.00 86.19 292 HIS A C 1
ATOM 2264 O O . HIS A 1 292 ? -2.461 -11.378 -16.201 1.00 86.19 292 HIS A O 1
ATOM 2270 N N . ARG A 1 293 ? -4.195 -12.561 -15.438 1.00 80.81 293 ARG A N 1
ATOM 2271 C CA . ARG A 1 293 ? -4.378 -11.702 -14.261 1.00 80.81 293 ARG A CA 1
ATOM 2272 C C . ARG A 1 293 ? -3.307 -12.009 -13.215 1.00 80.81 293 ARG A C 1
ATOM 2274 O O . ARG A 1 293 ? -3.260 -13.128 -12.699 1.00 80.81 293 ARG A O 1
ATOM 2281 N N . ILE A 1 294 ? -2.509 -11.001 -12.862 1.00 75.12 294 ILE A N 1
ATOM 2282 C CA . ILE A 1 294 ? -1.601 -11.043 -11.705 1.00 75.12 294 ILE A CA 1
ATOM 2283 C C . ILE A 1 294 ? -2.436 -11.345 -10.450 1.00 75.12 294 ILE A C 1
ATOM 2285 O O . ILE A 1 294 ? -3.506 -10.760 -10.272 1.00 75.12 294 ILE A O 1
ATOM 2289 N N . PHE A 1 295 ? -1.977 -12.286 -9.619 1.00 80.44 295 PHE A N 1
ATOM 2290 C CA . PHE A 1 295 ? -2.661 -12.832 -8.429 1.00 80.44 295 PHE A CA 1
ATOM 2291 C C . PHE A 1 295 ? -3.920 -13.669 -8.691 1.00 80.44 295 PHE A C 1
ATOM 2293 O O . PHE A 1 295 ? -4.325 -14.431 -7.821 1.00 80.44 295 PHE A O 1
ATOM 2300 N N . GLY A 1 296 ? -4.523 -13.570 -9.878 1.00 81.00 296 GLY A N 1
ATOM 2301 C CA . GLY A 1 296 ? -5.573 -14.494 -10.323 1.00 81.00 296 GLY A CA 1
ATOM 2302 C C . GLY A 1 296 ? -5.023 -15.792 -10.920 1.00 81.00 296 GLY A C 1
ATOM 2303 O O . GLY A 1 296 ? -5.774 -16.736 -11.130 1.00 81.00 296 GLY A O 1
ATOM 2304 N N . THR A 1 297 ? -3.720 -15.832 -11.201 1.00 85.06 297 THR A N 1
ATOM 2305 C CA . THR A 1 297 ? -3.007 -16.979 -11.773 1.00 85.06 297 THR A CA 1
ATOM 2306 C C . THR A 1 297 ? -1.965 -17.463 -10.760 1.00 85.06 297 THR A C 1
ATOM 2308 O O . THR A 1 297 ? -1.266 -16.618 -10.198 1.00 85.06 297 THR A O 1
ATOM 2311 N N . PRO A 1 298 ? -1.809 -18.777 -10.517 1.00 91.56 298 PRO A N 1
ATOM 2312 C CA . PRO A 1 298 ? -0.723 -19.297 -9.686 1.00 91.56 298 PRO A CA 1
ATOM 2313 C C . PRO A 1 298 ? 0.654 -18.807 -10.159 1.00 91.56 298 PRO A C 1
ATOM 2315 O O . PRO A 1 298 ? 0.893 -18.707 -11.363 1.00 91.56 298 PRO A O 1
ATOM 2318 N N . SER A 1 299 ? 1.559 -18.509 -9.220 1.00 91.25 299 SER A N 1
ATOM 2319 C CA . SER A 1 299 ? 2.855 -17.862 -9.501 1.00 91.25 299 SER A CA 1
ATOM 2320 C C . SER A 1 299 ? 3.685 -18.598 -10.563 1.00 91.25 299 SER A C 1
ATOM 2322 O O . SER A 1 299 ? 4.144 -17.987 -11.526 1.00 91.25 299 SER A O 1
ATOM 2324 N N . ASN A 1 300 ? 3.811 -19.923 -10.449 1.00 91.56 300 ASN A N 1
ATOM 2325 C CA . ASN A 1 300 ? 4.542 -20.763 -11.404 1.00 91.56 300 ASN A CA 1
ATOM 2326 C C . ASN A 1 300 ? 3.938 -20.712 -12.820 1.00 91.56 300 ASN A C 1
ATOM 2328 O O . ASN A 1 300 ? 4.668 -20.603 -13.805 1.00 91.56 300 ASN A O 1
ATOM 2332 N N . ILE A 1 301 ? 2.606 -20.739 -12.923 1.00 92.56 301 ILE A N 1
ATOM 2333 C CA . ILE A 1 301 ? 1.889 -20.631 -14.199 1.00 92.56 301 ILE A CA 1
ATOM 2334 C C . ILE A 1 301 ? 2.077 -19.228 -14.782 1.00 92.56 301 ILE A C 1
ATOM 2336 O O . ILE A 1 301 ? 2.364 -19.084 -15.968 1.00 92.56 301 ILE A O 1
ATOM 2340 N N . TYR A 1 302 ? 1.975 -18.185 -13.954 1.00 91.38 302 TYR A N 1
ATOM 2341 C CA . TYR A 1 302 ? 2.185 -16.806 -14.387 1.00 91.38 302 TYR A CA 1
ATOM 2342 C C . TYR A 1 302 ? 3.611 -16.584 -14.910 1.00 91.38 302 TYR A C 1
ATOM 2344 O O . TYR A 1 302 ? 3.782 -15.974 -15.961 1.00 91.38 302 TYR A O 1
ATOM 2352 N N . GLN A 1 303 ? 4.630 -17.110 -14.223 1.00 90.69 303 GLN A N 1
ATOM 2353 C CA . GLN A 1 303 ? 6.025 -17.034 -14.668 1.00 90.69 303 GLN A CA 1
ATOM 2354 C C . GLN A 1 303 ? 6.268 -17.799 -15.977 1.00 90.69 303 GLN A C 1
ATOM 2356 O O . GLN A 1 303 ? 6.964 -17.290 -16.856 1.00 90.69 303 GLN A O 1
ATOM 2361 N N . SER A 1 304 ? 5.666 -18.981 -16.144 1.00 93.50 304 SER A N 1
ATOM 2362 C CA . SER A 1 304 ? 5.741 -19.732 -17.404 1.00 93.50 304 SER A CA 1
ATOM 2363 C C . SER A 1 304 ? 5.109 -18.949 -18.558 1.00 93.50 304 SER A C 1
ATOM 2365 O O . SER A 1 304 ? 5.740 -18.762 -19.598 1.00 93.50 304 SER A O 1
ATOM 2367 N N . ASN A 1 305 ? 3.917 -18.388 -18.342 1.00 93.38 305 ASN A N 1
ATOM 2368 C CA . ASN A 1 305 ? 3.256 -17.537 -19.329 1.00 93.38 305 ASN A CA 1
ATOM 2369 C C . ASN A 1 305 ? 4.073 -16.279 -19.631 1.00 93.38 305 ASN A C 1
ATOM 2371 O O . ASN A 1 305 ? 4.163 -15.886 -20.785 1.00 93.38 305 ASN A O 1
ATOM 2375 N N . LEU A 1 306 ? 4.724 -15.681 -18.630 1.00 91.25 306 LEU A N 1
ATOM 2376 C CA . LEU A 1 306 ? 5.612 -14.535 -18.815 1.00 91.25 306 LEU A CA 1
ATOM 2377 C C . LEU A 1 306 ? 6.801 -14.866 -19.709 1.00 91.25 306 LEU A C 1
ATOM 2379 O O . LEU A 1 306 ? 7.116 -14.081 -20.600 1.00 91.25 306 LEU A O 1
ATOM 2383 N N . SER A 1 307 ? 7.411 -16.037 -19.537 1.00 93.12 307 SER A N 1
ATOM 2384 C CA . SER A 1 307 ? 8.461 -16.496 -20.448 1.00 93.12 307 SER A CA 1
ATOM 2385 C C . SER A 1 307 ? 7.919 -16.723 -21.861 1.00 93.12 307 SER A C 1
ATOM 2387 O O . SER A 1 307 ? 8.500 -16.234 -22.823 1.00 93.12 307 SER A O 1
ATOM 2389 N N . ASN A 1 308 ? 6.785 -17.413 -21.997 1.00 95.44 308 ASN A N 1
ATOM 2390 C CA . ASN A 1 308 ? 6.208 -17.726 -23.306 1.00 95.44 308 ASN A CA 1
ATOM 2391 C C . ASN A 1 308 ? 5.788 -16.460 -24.061 1.00 95.44 308 ASN A C 1
ATOM 2393 O O . ASN A 1 308 ? 6.111 -16.310 -25.235 1.00 95.44 308 ASN A O 1
ATOM 2397 N N . CYS A 1 309 ? 5.135 -15.523 -23.372 1.00 95.81 309 CYS A N 1
ATOM 2398 C CA . CYS A 1 309 ? 4.685 -14.260 -23.943 1.00 95.81 309 CYS A CA 1
ATOM 2399 C C . CYS A 1 309 ? 5.840 -13.357 -24.391 1.00 95.81 309 CYS A C 1
ATOM 2401 O O . CYS A 1 309 ? 5.597 -12.472 -25.196 1.00 95.81 309 CYS A O 1
ATOM 2403 N N . THR A 1 310 ? 7.061 -13.527 -23.870 1.00 95.62 310 THR A N 1
ATOM 2404 C CA . THR A 1 310 ? 8.199 -12.625 -24.145 1.00 95.62 310 THR A CA 1
ATOM 2405 C C . THR A 1 310 ? 9.259 -13.217 -25.056 1.00 95.62 310 THR A C 1
ATOM 2407 O O . THR A 1 310 ? 10.198 -12.504 -25.399 1.00 95.62 310 THR A O 1
ATOM 2410 N N . ASN A 1 311 ? 9.139 -14.482 -25.468 1.00 96.75 311 ASN A N 1
ATOM 2411 C CA . ASN A 1 311 ? 10.157 -15.145 -26.285 1.00 96.75 311 ASN A CA 1
ATOM 2412 C C . ASN A 1 311 ? 10.438 -14.392 -27.595 1.00 96.75 311 ASN A C 1
ATOM 2414 O O . ASN A 1 311 ? 11.601 -14.148 -27.916 1.00 96.75 311 ASN A O 1
ATOM 2418 N N . ASP A 1 312 ? 9.397 -13.958 -28.305 1.00 96.56 312 ASP A N 1
ATOM 2419 C CA . ASP A 1 312 ? 9.561 -13.225 -29.565 1.00 96.56 312 ASP A CA 1
ATOM 2420 C C . ASP A 1 312 ? 10.208 -11.857 -29.334 1.00 96.56 312 ASP A C 1
ATOM 2422 O O . ASP A 1 312 ? 11.157 -11.493 -30.025 1.00 96.56 312 ASP A O 1
ATOM 2426 N N . TYR A 1 313 ? 9.775 -11.134 -28.295 1.00 95.69 313 TYR A N 1
ATOM 2427 C CA . TYR A 1 313 ? 10.367 -9.847 -27.920 1.00 95.69 313 TYR A CA 1
ATOM 2428 C C . TYR A 1 313 ? 11.838 -9.984 -27.527 1.00 95.69 313 TYR A C 1
ATOM 2430 O O . TYR A 1 313 ? 12.674 -9.199 -27.966 1.00 95.69 313 TYR A O 1
ATOM 2438 N N . ARG A 1 314 ? 12.171 -11.014 -26.748 1.00 96.62 314 ARG A N 1
ATOM 2439 C CA . ARG A 1 314 ? 13.541 -11.346 -26.352 1.00 96.62 314 ARG A CA 1
ATOM 2440 C C . ARG A 1 314 ? 14.418 -11.608 -27.577 1.00 96.62 314 ARG A C 1
ATOM 2442 O O . ARG A 1 314 ? 15.524 -11.080 -27.649 1.00 96.62 314 ARG A O 1
ATOM 2449 N N . ASN A 1 315 ? 13.932 -12.389 -28.540 1.00 97.62 315 ASN A N 1
ATOM 2450 C CA . ASN A 1 315 ? 14.668 -12.692 -29.770 1.00 97.62 315 ASN A CA 1
ATOM 2451 C C . ASN A 1 315 ? 14.822 -11.454 -30.663 1.00 97.62 315 ASN A C 1
ATOM 2453 O O . ASN A 1 315 ? 15.921 -11.178 -31.139 1.00 97.62 315 ASN A O 1
ATOM 2457 N N . ALA A 1 316 ? 13.758 -10.667 -30.833 1.00 97.50 316 ALA A N 1
ATOM 2458 C CA . ALA A 1 316 ? 13.815 -9.417 -31.581 1.00 97.50 316 ALA A CA 1
ATOM 2459 C C . ALA A 1 316 ? 14.796 -8.420 -30.942 1.00 97.50 316 ALA A C 1
ATOM 2461 O O . ALA A 1 316 ? 15.586 -7.796 -31.645 1.00 97.50 316 ALA A O 1
ATOM 2462 N N . LEU A 1 317 ? 14.825 -8.334 -29.608 1.00 95.69 317 LEU A N 1
ATOM 2463 C CA . LEU A 1 317 ? 15.769 -7.482 -28.889 1.00 95.69 317 LEU A CA 1
ATOM 2464 C C . LEU A 1 317 ? 17.213 -7.958 -29.076 1.00 95.69 317 LEU A C 1
ATOM 2466 O O . LEU A 1 317 ? 18.088 -7.135 -29.314 1.00 95.69 317 LEU A O 1
ATOM 2470 N N . LYS A 1 318 ? 17.476 -9.272 -29.057 1.00 97.44 318 LYS A N 1
ATOM 2471 C CA . LYS A 1 318 ? 18.811 -9.817 -29.378 1.00 97.44 318 LYS A CA 1
ATOM 2472 C C . LYS A 1 318 ? 19.275 -9.456 -30.784 1.00 97.44 318 LYS A C 1
ATOM 2474 O O . LYS A 1 318 ? 20.463 -9.221 -30.970 1.00 97.44 318 LYS A O 1
ATOM 2479 N N . ASN A 1 319 ? 18.363 -9.395 -31.750 1.00 97.12 319 ASN A N 1
ATOM 2480 C CA . ASN A 1 319 ? 18.693 -9.000 -33.120 1.00 97.12 319 ASN A CA 1
ATOM 2481 C C . ASN A 1 319 ? 19.043 -7.510 -33.229 1.00 97.12 319 ASN A C 1
ATOM 2483 O O . ASN A 1 319 ? 19.769 -7.118 -34.135 1.00 97.12 319 ASN A O 1
ATOM 2487 N N . CYS A 1 320 ? 18.563 -6.684 -32.299 1.00 96.50 320 CYS A N 1
ATOM 2488 C CA . CYS A 1 320 ? 18.899 -5.267 -32.253 1.00 96.50 320 CYS A CA 1
ATOM 2489 C C . CYS A 1 320 ? 20.234 -4.958 -31.566 1.00 96.50 320 CYS A C 1
ATOM 2491 O O . CYS A 1 320 ? 20.730 -3.844 -31.703 1.00 96.50 320 CYS A O 1
ATOM 2493 N N . LEU A 1 321 ? 20.811 -5.892 -30.812 1.00 95.31 321 LEU A N 1
ATOM 2494 C CA . LEU A 1 321 ? 21.985 -5.657 -29.967 1.00 95.31 321 LEU A CA 1
ATOM 2495 C C . LEU A 1 321 ? 23.262 -6.214 -30.607 1.00 95.31 321 LEU A C 1
ATOM 2497 O O . LEU A 1 321 ? 23.213 -7.194 -31.355 1.00 95.31 321 LEU A O 1
ATOM 2501 N N . ALA A 1 322 ? 24.417 -5.622 -30.289 1.00 95.50 322 ALA A N 1
ATOM 2502 C CA . ALA A 1 322 ? 25.698 -6.177 -30.718 1.00 95.50 322 ALA A CA 1
ATOM 2503 C C . ALA A 1 322 ? 25.970 -7.533 -30.033 1.00 95.50 322 ALA A C 1
ATOM 2505 O O . ALA A 1 322 ? 25.392 -7.845 -28.992 1.00 95.50 322 ALA A O 1
ATOM 2506 N N . GLU A 1 323 ? 26.876 -8.349 -30.584 1.00 94.12 323 GLU A N 1
ATOM 2507 C CA . GLU A 1 323 ? 27.118 -9.722 -30.098 1.00 94.12 323 GLU A CA 1
ATOM 2508 C C . GLU A 1 323 ? 27.442 -9.783 -28.593 1.00 94.12 323 GLU A C 1
ATOM 2510 O O . GLU A 1 323 ? 26.856 -10.579 -27.862 1.00 94.12 323 GLU A O 1
ATOM 2515 N N . GLY A 1 324 ? 28.299 -8.878 -28.105 1.00 93.00 324 GLY A N 1
ATOM 2516 C CA . GLY A 1 324 ? 28.657 -8.771 -26.684 1.00 93.00 324 GLY A CA 1
ATOM 2517 C C . GLY A 1 324 ? 27.548 -8.222 -25.777 1.00 93.00 324 GLY A C 1
ATOM 2518 O O . GLY A 1 324 ? 27.683 -8.264 -24.558 1.00 93.00 324 GLY A O 1
ATOM 2519 N N . GLU A 1 325 ? 26.450 -7.732 -26.348 1.00 94.62 325 GLU A N 1
ATOM 2520 C CA . GLU A 1 325 ? 25.351 -7.054 -25.653 1.00 94.62 325 GLU A CA 1
ATOM 2521 C C . GLU A 1 325 ? 24.067 -7.895 -25.619 1.00 94.62 325 GLU A C 1
ATOM 2523 O O . GLU A 1 325 ? 23.158 -7.613 -24.839 1.00 94.62 325 GLU A O 1
ATOM 2528 N N . LYS A 1 326 ? 23.985 -8.977 -26.408 1.00 95.69 326 LYS A N 1
ATOM 2529 C CA . LYS A 1 326 ? 22.809 -9.869 -26.490 1.00 95.69 326 LYS A CA 1
ATOM 2530 C C . LYS A 1 326 ? 22.375 -10.459 -25.147 1.00 95.69 326 LYS A C 1
ATOM 2532 O O . LYS A 1 326 ? 21.216 -10.854 -24.999 1.00 95.69 326 LYS A O 1
ATOM 2537 N N . TYR A 1 327 ? 23.275 -10.506 -24.162 1.00 94.69 327 TYR A N 1
ATOM 2538 C CA . TYR A 1 327 ? 22.954 -10.914 -22.794 1.00 94.69 327 TYR A CA 1
ATOM 2539 C C . TYR A 1 327 ? 21.864 -10.029 -22.165 1.00 94.69 327 TYR A C 1
ATOM 2541 O O . TYR A 1 327 ? 21.118 -10.493 -21.304 1.00 94.69 327 TYR A O 1
ATOM 2549 N N . PHE A 1 328 ? 21.750 -8.765 -22.586 1.00 93.38 328 PHE A N 1
ATOM 2550 C CA . PHE A 1 328 ? 20.841 -7.793 -21.989 1.00 93.38 328 PHE A CA 1
ATOM 2551 C C . PHE A 1 328 ? 19.368 -8.166 -22.179 1.00 93.38 328 PHE A C 1
ATOM 2553 O O . PHE A 1 328 ? 18.558 -7.970 -21.275 1.00 93.38 328 PHE A O 1
ATOM 2560 N N . ALA A 1 329 ? 19.021 -8.781 -23.313 1.00 94.56 329 ALA A N 1
ATOM 2561 C CA . ALA A 1 329 ? 17.667 -9.280 -23.542 1.00 94.56 329 ALA A CA 1
ATOM 2562 C C . ALA A 1 329 ? 17.264 -10.350 -22.511 1.00 94.56 329 ALA A C 1
ATOM 2564 O O . ALA A 1 329 ? 16.128 -10.371 -22.039 1.00 94.56 329 ALA A O 1
ATOM 2565 N N . ASP A 1 330 ? 18.212 -11.211 -22.133 1.00 94.69 330 ASP A N 1
ATOM 2566 C CA . ASP A 1 330 ? 18.008 -12.252 -21.121 1.00 94.69 330 ASP A CA 1
ATOM 2567 C C . ASP A 1 330 ? 17.952 -11.632 -19.727 1.00 94.69 330 ASP A C 1
ATOM 2569 O O . ASP A 1 330 ? 17.060 -11.940 -18.940 1.00 94.69 330 ASP A O 1
ATOM 2573 N N . PHE A 1 331 ? 18.860 -10.693 -19.464 1.00 93.81 331 PHE A N 1
ATOM 2574 C CA . PHE A 1 331 ? 18.952 -9.959 -18.212 1.00 93.81 331 PHE A CA 1
ATOM 2575 C C . PHE A 1 331 ? 17.651 -9.225 -17.857 1.00 93.81 331 PHE A C 1
ATOM 2577 O O . PHE A 1 331 ? 17.151 -9.368 -16.742 1.00 93.81 331 PHE A O 1
ATOM 2584 N N . ILE A 1 332 ? 17.068 -8.474 -18.800 1.00 88.38 332 ILE A N 1
ATOM 2585 C CA . ILE A 1 332 ? 15.810 -7.745 -18.576 1.00 88.38 332 ILE A CA 1
ATOM 2586 C C . ILE A 1 332 ? 14.661 -8.709 -18.284 1.00 88.38 332 ILE A C 1
ATOM 2588 O O . ILE A 1 332 ? 13.861 -8.457 -17.381 1.00 88.38 332 ILE A O 1
ATOM 2592 N N . LEU A 1 333 ? 14.581 -9.830 -19.005 1.00 90.38 333 LEU A N 1
ATOM 2593 C CA . LEU A 1 333 ? 13.538 -10.821 -18.761 1.00 90.38 333 LEU A CA 1
ATOM 2594 C C . LEU A 1 333 ? 13.689 -11.478 -17.382 1.00 90.38 333 LEU A C 1
ATOM 2596 O O . LEU A 1 333 ? 12.700 -11.609 -16.661 1.00 90.38 333 LEU A O 1
ATOM 2600 N N . GLU A 1 334 ? 14.911 -11.846 -16.993 1.00 92.75 334 GLU A N 1
ATOM 2601 C CA . GLU A 1 334 ? 15.203 -12.393 -15.665 1.00 92.75 334 GLU A CA 1
ATOM 2602 C C . GLU A 1 334 ? 14.875 -11.387 -14.553 1.00 92.75 334 GLU A C 1
ATOM 2604 O O . GLU A 1 334 ? 14.286 -11.768 -13.539 1.00 92.75 334 GLU A O 1
ATOM 2609 N N . LEU A 1 335 ? 15.171 -10.098 -14.756 1.00 89.75 335 LEU A N 1
ATOM 2610 C CA . LEU A 1 335 ? 14.825 -9.037 -13.809 1.00 89.75 335 LEU A CA 1
ATOM 2611 C C . LEU A 1 335 ? 13.306 -8.905 -13.649 1.00 89.75 335 LEU A C 1
ATOM 2613 O O . LEU A 1 335 ? 12.797 -8.872 -12.529 1.00 89.75 335 LEU A O 1
ATOM 2617 N N . ILE A 1 336 ? 12.566 -8.881 -14.760 1.00 88.12 336 ILE A N 1
ATOM 2618 C CA . ILE A 1 336 ? 11.100 -8.823 -14.745 1.00 88.12 336 ILE A CA 1
ATOM 2619 C C . ILE A 1 336 ? 10.521 -10.059 -14.038 1.00 88.12 336 ILE A C 1
ATOM 2621 O O . ILE A 1 336 ? 9.629 -9.929 -13.197 1.00 88.12 336 ILE A O 1
ATOM 2625 N N . GLN A 1 337 ? 11.023 -11.259 -14.345 1.00 90.38 337 GLN A N 1
ATOM 2626 C CA . GLN A 1 337 ? 10.617 -12.506 -13.687 1.00 90.38 337 GLN A CA 1
ATOM 2627 C C . GLN A 1 337 ? 10.860 -12.458 -12.180 1.00 90.38 337 GLN A C 1
ATOM 2629 O O . GLN A 1 337 ? 9.970 -12.824 -11.407 1.00 90.38 337 GLN A O 1
ATOM 2634 N N . SER A 1 338 ? 12.028 -11.963 -11.772 1.00 93.12 338 SER A N 1
ATOM 2635 C CA . SER A 1 338 ? 12.382 -11.767 -10.371 1.00 93.12 338 SER A CA 1
ATOM 2636 C C . SER A 1 338 ? 11.400 -10.812 -9.686 1.00 93.12 338 SER A C 1
ATOM 2638 O O . SER A 1 338 ? 10.800 -11.170 -8.673 1.00 93.12 338 SER A O 1
ATOM 2640 N N . LEU A 1 339 ? 11.124 -9.649 -10.290 1.00 89.38 339 LEU A N 1
ATOM 2641 C CA . LEU A 1 339 ? 10.171 -8.661 -9.770 1.00 89.38 339 LEU A CA 1
ATOM 2642 C C . LEU A 1 339 ? 8.758 -9.231 -9.607 1.00 89.38 339 LEU A C 1
ATOM 2644 O O . LEU A 1 339 ? 8.099 -8.979 -8.598 1.00 89.38 339 LEU A O 1
ATOM 2648 N N . TYR A 1 340 ? 8.279 -10.039 -10.555 1.00 89.19 340 TYR A N 1
ATOM 2649 C CA . TYR A 1 340 ? 7.006 -10.736 -10.372 1.00 89.19 340 TYR A CA 1
ATOM 2650 C C . TYR A 1 340 ? 7.082 -11.773 -9.250 1.00 89.19 340 TYR A C 1
ATOM 2652 O O . TYR A 1 340 ? 6.164 -11.841 -8.435 1.00 89.19 340 TYR A O 1
ATOM 2660 N N . GLY A 1 341 ? 8.173 -12.539 -9.161 1.00 90.75 341 GLY A N 1
ATOM 2661 C CA . GLY A 1 341 ? 8.427 -13.463 -8.055 1.00 90.75 341 GLY A CA 1
ATOM 2662 C C . GLY A 1 341 ? 8.347 -12.773 -6.692 1.00 90.75 341 GLY A C 1
ATOM 2663 O O . GLY A 1 341 ? 7.625 -13.245 -5.815 1.00 90.75 341 GLY A O 1
ATOM 2664 N N . PHE A 1 342 ? 8.984 -11.611 -6.552 1.00 92.75 342 PHE A N 1
ATOM 2665 C CA . PHE A 1 342 ? 8.890 -10.743 -5.379 1.00 92.75 342 PHE A CA 1
ATOM 2666 C C . PHE A 1 342 ? 7.450 -10.356 -5.061 1.00 92.75 342 PHE A C 1
ATOM 2668 O O . PHE A 1 342 ? 6.995 -10.529 -3.930 1.00 92.75 342 PHE A O 1
ATOM 2675 N N . ILE A 1 343 ? 6.716 -9.868 -6.063 1.00 87.94 343 ILE A N 1
ATOM 2676 C CA . ILE A 1 343 ? 5.329 -9.430 -5.906 1.00 87.94 343 ILE A CA 1
ATOM 2677 C C . ILE A 1 343 ? 4.433 -10.592 -5.437 1.00 87.94 343 ILE A C 1
ATOM 2679 O O . ILE A 1 343 ? 3.603 -10.390 -4.553 1.00 87.94 343 ILE A O 1
ATOM 2683 N N . TYR A 1 344 ? 4.608 -11.807 -5.974 1.00 89.00 344 TYR A N 1
ATOM 2684 C CA . TYR A 1 344 ? 3.871 -13.000 -5.531 1.00 89.00 344 TYR A CA 1
ATOM 2685 C C . TYR A 1 344 ? 4.291 -13.458 -4.126 1.00 89.00 344 TYR A C 1
ATOM 2687 O O . TYR A 1 344 ? 3.417 -13.664 -3.283 1.00 89.00 344 TYR A O 1
ATOM 2695 N N . LYS A 1 345 ? 5.602 -13.569 -3.852 1.00 92.44 345 LYS A N 1
ATOM 2696 C CA . LYS A 1 345 ? 6.171 -13.946 -2.538 1.00 92.44 345 LYS A CA 1
ATOM 2697 C C . LYS A 1 345 ? 5.649 -13.032 -1.431 1.00 92.44 345 LYS A C 1
ATOM 2699 O O . LYS A 1 345 ? 5.307 -13.491 -0.345 1.00 92.44 345 LYS A O 1
ATOM 2704 N N . ASN A 1 346 ? 5.539 -11.742 -1.734 1.00 89.19 346 ASN A N 1
ATOM 2705 C CA . ASN A 1 346 ? 5.162 -10.717 -0.774 1.00 89.19 346 ASN A CA 1
ATOM 2706 C C . ASN A 1 346 ? 3.701 -10.270 -0.870 1.00 89.19 346 ASN A C 1
ATOM 2708 O O . ASN A 1 346 ? 3.301 -9.379 -0.125 1.00 89.19 346 ASN A O 1
ATOM 2712 N N . TYR A 1 347 ? 2.870 -10.900 -1.707 1.00 86.94 347 TYR A N 1
ATOM 2713 C CA . TYR A 1 347 ? 1.480 -10.479 -1.898 1.00 86.94 347 TYR A CA 1
ATOM 2714 C C . TYR A 1 347 ? 0.691 -10.438 -0.587 1.00 86.94 347 TYR A C 1
ATOM 2716 O O . TYR A 1 347 ? 0.028 -9.445 -0.306 1.00 86.94 347 TYR A O 1
ATOM 2724 N N . GLY A 1 348 ? 0.811 -11.470 0.253 1.00 81.88 348 GLY A N 1
ATOM 2725 C CA . GLY A 1 348 ? 0.133 -11.513 1.552 1.00 81.88 348 GLY A CA 1
ATOM 2726 C C . GLY A 1 348 ? 0.580 -10.398 2.503 1.00 81.88 348 GLY A C 1
ATOM 2727 O O . GLY A 1 348 ? -0.242 -9.862 3.236 1.00 81.88 348 GLY A O 1
ATOM 2728 N N . LYS A 1 349 ? 1.854 -9.991 2.443 1.00 83.50 349 LYS A N 1
ATOM 2729 C CA . LYS A 1 349 ? 2.399 -8.876 3.236 1.00 83.50 349 LYS A CA 1
ATOM 2730 C C . LYS A 1 349 ? 1.965 -7.515 2.678 1.00 83.50 349 LYS A C 1
ATOM 2732 O O . LYS A 1 349 ? 1.679 -6.594 3.435 1.00 83.50 349 LYS A O 1
ATOM 2737 N N . ILE A 1 350 ? 1.883 -7.399 1.351 1.00 79.06 350 ILE A N 1
ATOM 2738 C CA . ILE A 1 350 ? 1.514 -6.166 0.641 1.00 79.06 350 ILE A CA 1
ATOM 2739 C C . ILE A 1 350 ? -0.003 -5.948 0.630 1.00 79.06 350 ILE A C 1
ATOM 2741 O O . ILE A 1 350 ? -0.432 -4.804 0.560 1.00 79.06 350 ILE A O 1
ATOM 2745 N N . MET A 1 351 ? -0.814 -7.008 0.673 1.00 72.38 351 MET A N 1
ATOM 2746 C CA . MET A 1 351 ? -2.267 -6.980 0.448 1.00 72.38 351 MET A CA 1
ATOM 2747 C C . MET A 1 351 ? -3.047 -7.871 1.436 1.00 72.38 351 MET A C 1
ATOM 2749 O O . MET A 1 351 ? -4.044 -8.488 1.051 1.00 72.38 351 MET A O 1
ATOM 2753 N N . ALA A 1 352 ? -2.623 -7.958 2.701 1.00 64.94 352 ALA A N 1
ATOM 2754 C CA . ALA A 1 352 ? -3.323 -8.721 3.740 1.00 64.94 352 ALA A CA 1
ATOM 2755 C C . ALA A 1 352 ? -4.820 -8.338 3.811 1.00 64.94 352 ALA A C 1
ATOM 2757 O O . ALA A 1 352 ? -5.177 -7.203 4.122 1.00 64.94 352 ALA A O 1
ATOM 2758 N N . GLY A 1 353 ? -5.720 -9.275 3.488 1.00 61.25 353 GLY A N 1
ATOM 2759 C CA . GLY A 1 353 ? -7.167 -9.007 3.456 1.00 61.25 353 GLY A CA 1
ATOM 2760 C C . GLY A 1 353 ? -7.625 -8.090 2.310 1.00 61.25 353 GLY A C 1
ATOM 2761 O O . GLY A 1 353 ? -8.649 -7.417 2.423 1.00 61.25 353 GLY A O 1
ATOM 2762 N N . GLY A 1 354 ? -6.866 -8.022 1.211 1.00 65.75 354 GLY A N 1
ATOM 2763 C CA . GLY A 1 354 ? -7.191 -7.209 0.035 1.00 65.75 354 GLY A CA 1
ATOM 2764 C C . GLY A 1 354 ? -6.867 -5.718 0.183 1.00 65.75 354 GLY A C 1
ATOM 2765 O O . GLY A 1 354 ? -7.211 -4.931 -0.703 1.00 65.75 354 GLY A O 1
ATOM 2766 N N . GLN A 1 355 ? -6.202 -5.311 1.269 1.00 57.91 355 GLN A N 1
ATOM 2767 C CA . GLN A 1 355 ? -5.697 -3.951 1.464 1.00 57.91 355 GLN A CA 1
ATOM 2768 C C . GLN A 1 355 ? -4.245 -3.976 1.957 1.00 57.91 355 GLN A C 1
ATOM 2770 O O . GLN A 1 355 ? -3.858 -4.913 2.650 1.00 57.91 355 GLN A O 1
ATOM 2775 N N . PRO A 1 356 ? -3.437 -2.953 1.632 1.00 70.31 356 PRO A N 1
ATOM 2776 C CA . PRO A 1 356 ? -2.133 -2.792 2.252 1.00 70.31 356 PRO A CA 1
ATOM 2777 C C . PRO A 1 356 ? -2.237 -2.649 3.759 1.00 70.31 356 PRO A C 1
ATOM 2779 O O . PRO A 1 356 ? -3.180 -2.024 4.258 1.00 70.31 356 PRO A O 1
ATOM 2782 N N . SER A 1 357 ? -1.246 -3.191 4.470 1.00 75.06 357 SER A N 1
ATOM 2783 C CA . SER A 1 357 ? -1.142 -3.008 5.914 1.00 75.06 357 SER A CA 1
ATOM 2784 C C . SER A 1 357 ? -1.091 -1.515 6.260 1.00 75.06 357 SER A C 1
ATOM 2786 O O . SER A 1 357 ? -0.753 -0.660 5.423 1.00 75.06 357 SER A O 1
ATOM 2788 N N . ALA A 1 358 ? -1.490 -1.166 7.483 1.00 76.12 358 ALA A N 1
ATOM 2789 C CA . ALA A 1 358 ? -1.491 0.229 7.917 1.00 76.12 358 ALA A CA 1
ATOM 2790 C C . ALA A 1 358 ? -0.064 0.801 7.903 1.00 76.12 358 ALA A C 1
ATOM 2792 O O . ALA A 1 358 ? 0.143 1.946 7.502 1.00 76.12 358 ALA A O 1
ATOM 2793 N N . GLU A 1 359 ? 0.904 -0.042 8.246 1.00 81.00 359 GLU A N 1
ATOM 2794 C CA . GLU A 1 359 ? 2.338 0.211 8.283 1.00 81.00 359 GLU A CA 1
ATOM 2795 C C . GLU A 1 359 ? 2.866 0.470 6.871 1.00 81.00 359 GLU A C 1
ATOM 2797 O O . GLU A 1 359 ? 3.460 1.518 6.618 1.00 81.00 359 GLU A O 1
ATOM 2802 N N . LEU A 1 360 ? 2.553 -0.410 5.911 1.00 82.06 360 LEU A N 1
ATOM 2803 C CA . LEU A 1 360 ? 2.935 -0.221 4.512 1.00 82.06 360 LEU A CA 1
ATOM 2804 C C . LEU A 1 360 ? 2.277 1.034 3.926 1.00 82.06 360 LEU A C 1
ATOM 2806 O O . LEU A 1 360 ? 2.918 1.801 3.215 1.00 82.06 360 LEU A O 1
ATOM 2810 N N . THR A 1 361 ? 1.013 1.297 4.263 1.00 80.81 361 THR A N 1
ATOM 2811 C CA . THR A 1 361 ? 0.311 2.519 3.840 1.00 80.81 361 THR A CA 1
ATOM 2812 C C . THR A 1 361 ? 0.963 3.779 4.414 1.00 80.81 361 THR A C 1
ATOM 2814 O O . THR A 1 361 ? 1.075 4.786 3.712 1.00 80.81 361 THR A O 1
ATOM 2817 N N . SER A 1 362 ? 1.376 3.740 5.684 1.00 83.38 362 SER A N 1
ATOM 2818 C CA . SER A 1 362 ? 2.085 4.834 6.347 1.00 83.38 362 SER A CA 1
ATOM 2819 C C . SER A 1 362 ? 3.441 5.074 5.687 1.00 83.38 362 SER A C 1
ATOM 2821 O O . SER A 1 362 ? 3.714 6.185 5.239 1.00 83.38 362 SER A O 1
ATOM 2823 N N . CYS A 1 363 ? 4.220 4.008 5.494 1.00 86.88 363 CYS A N 1
ATOM 2824 C CA . CYS A 1 363 ? 5.504 4.047 4.808 1.00 86.88 363 CYS A CA 1
ATOM 2825 C C . CYS A 1 363 ? 5.379 4.622 3.398 1.00 86.88 363 CYS A C 1
ATOM 2827 O O . CYS A 1 363 ? 6.072 5.576 3.072 1.00 86.88 363 CYS A O 1
ATOM 2829 N N . MET A 1 364 ? 4.429 4.148 2.585 1.00 83.31 364 MET A N 1
ATOM 2830 C CA . MET A 1 364 ? 4.209 4.685 1.237 1.00 83.31 364 MET A CA 1
ATOM 2831 C C . MET A 1 364 ? 3.860 6.180 1.244 1.00 83.31 364 MET A C 1
ATOM 2833 O O . MET A 1 364 ? 4.247 6.902 0.324 1.00 83.31 364 MET A O 1
ATOM 2837 N N . ARG A 1 365 ? 3.158 6.673 2.275 1.00 83.38 365 ARG A N 1
ATOM 2838 C CA . ARG A 1 365 ? 2.894 8.110 2.438 1.00 83.38 365 ARG A CA 1
ATOM 2839 C C . ARG A 1 365 ? 4.179 8.875 2.753 1.00 83.38 365 ARG A C 1
ATOM 2841 O O . ARG A 1 365 ? 4.399 9.916 2.144 1.00 83.38 365 ARG A O 1
ATOM 2848 N N . THR A 1 366 ? 5.022 8.358 3.643 1.00 86.69 366 THR A N 1
ATOM 2849 C CA . THR A 1 366 ? 6.320 8.967 3.969 1.00 86.69 366 THR A CA 1
ATOM 2850 C C . THR A 1 366 ? 7.268 8.939 2.774 1.00 86.69 366 THR A C 1
ATOM 2852 O O . THR A 1 366 ? 7.888 9.949 2.466 1.00 86.69 366 THR A O 1
ATOM 2855 N N . LEU A 1 367 ? 7.319 7.829 2.034 1.00 85.50 367 LEU A N 1
ATOM 2856 C CA . LEU A 1 367 ? 8.092 7.721 0.798 1.00 85.50 367 LEU A CA 1
ATOM 2857 C C . LEU A 1 367 ? 7.605 8.707 -0.264 1.00 85.50 367 LEU A C 1
ATOM 2859 O O . LEU A 1 367 ? 8.404 9.131 -1.084 1.00 85.50 367 LEU A O 1
ATOM 2863 N N . SER A 1 368 ? 6.330 9.105 -0.241 1.00 82.44 368 SER A N 1
ATOM 2864 C CA . SER A 1 368 ? 5.782 10.122 -1.151 1.00 82.44 368 SER A CA 1
ATOM 2865 C C . SER A 1 368 ? 6.168 11.561 -0.776 1.00 82.44 368 SER A C 1
ATOM 2867 O O . SER A 1 368 ? 5.749 12.484 -1.466 1.00 82.44 368 SER A O 1
ATOM 2869 N N . ASN A 1 369 ? 6.914 11.779 0.312 1.00 89.12 369 ASN A N 1
ATOM 2870 C CA . ASN A 1 369 ? 7.463 13.089 0.653 1.00 89.12 369 ASN A CA 1
ATOM 2871 C C . ASN A 1 369 ? 8.546 13.498 -0.362 1.00 89.12 369 ASN A C 1
ATOM 2873 O O . ASN A 1 369 ? 9.416 12.693 -0.691 1.00 89.12 369 ASN A O 1
ATOM 2877 N N . ASP A 1 370 ? 8.528 14.753 -0.812 1.00 85.44 370 ASP A N 1
ATOM 2878 C CA . ASP A 1 370 ? 9.441 15.260 -1.845 1.00 85.44 370 ASP A CA 1
ATOM 2879 C C . ASP A 1 370 ? 10.928 15.121 -1.479 1.00 85.44 370 ASP A C 1
ATOM 2881 O O . ASP A 1 370 ? 11.757 14.840 -2.344 1.00 85.44 370 ASP A O 1
ATOM 2885 N N . GLU A 1 371 ? 11.295 15.288 -0.207 1.00 90.44 371 GLU A N 1
ATOM 2886 C CA . GLU A 1 371 ? 12.679 15.132 0.253 1.00 90.44 371 GLU A CA 1
ATOM 2887 C C . GLU A 1 371 ? 13.129 13.668 0.179 1.00 90.44 371 GLU A C 1
ATOM 2889 O O . GLU A 1 371 ? 14.239 13.365 -0.264 1.00 90.44 371 GLU A O 1
ATOM 2894 N N . VAL A 1 372 ? 12.247 12.742 0.561 1.00 88.88 372 VAL A N 1
ATOM 2895 C CA . VAL A 1 372 ? 12.514 11.301 0.476 1.00 88.88 372 VAL A CA 1
ATOM 2896 C C . VAL A 1 372 ? 12.571 10.857 -0.982 1.00 88.88 372 VAL A C 1
ATOM 2898 O O . VAL A 1 372 ? 13.470 10.106 -1.352 1.00 88.88 372 VAL A O 1
ATOM 2901 N N . GLN A 1 373 ? 11.675 11.366 -1.829 1.00 87.06 373 GLN A N 1
ATOM 2902 C CA . GLN A 1 373 ? 11.720 11.139 -3.271 1.00 87.06 373 GLN A CA 1
ATOM 2903 C C . GLN A 1 373 ? 13.057 11.600 -3.853 1.00 87.06 373 GLN A C 1
ATOM 2905 O O . GLN A 1 373 ? 13.700 10.823 -4.547 1.00 87.06 373 GLN A O 1
ATOM 2910 N N . LYS A 1 374 ? 13.543 12.803 -3.513 1.00 87.94 374 LYS A N 1
ATOM 2911 C CA . LYS A 1 374 ? 14.871 13.277 -3.950 1.00 87.94 374 LYS A CA 1
ATOM 2912 C C . LYS A 1 374 ? 16.000 12.330 -3.531 1.00 87.94 374 LYS A C 1
ATOM 2914 O O . LYS A 1 374 ? 16.881 12.057 -4.343 1.00 87.94 374 LYS A O 1
ATOM 2919 N N . LYS A 1 375 ? 15.959 11.788 -2.308 1.00 90.94 375 LYS A N 1
ATOM 2920 C CA . LYS A 1 375 ? 16.932 10.781 -1.838 1.00 90.94 375 LYS A CA 1
ATOM 2921 C C . LYS A 1 375 ? 16.838 9.485 -2.650 1.00 90.94 375 LYS A C 1
ATOM 2923 O O . LYS A 1 375 ? 17.861 8.988 -3.112 1.00 90.94 375 LYS A O 1
ATOM 2928 N N . LEU A 1 376 ? 15.631 8.982 -2.905 1.00 88.31 376 LEU A N 1
ATOM 2929 C CA . LEU A 1 376 ? 15.419 7.796 -3.743 1.00 88.31 376 LEU A CA 1
ATOM 2930 C C . LEU A 1 376 ? 15.893 8.016 -5.187 1.00 88.31 376 LEU A C 1
ATOM 2932 O O . LEU A 1 376 ? 16.564 7.152 -5.741 1.00 88.31 376 LEU A O 1
ATOM 2936 N N . TYR A 1 377 ? 15.623 9.183 -5.776 1.00 85.25 377 TYR A N 1
ATOM 2937 C CA . TYR A 1 377 ? 16.140 9.541 -7.099 1.00 85.25 377 TYR A CA 1
ATOM 2938 C C . TYR A 1 377 ? 17.668 9.612 -7.111 1.00 85.25 377 TYR A C 1
ATOM 2940 O O . TYR A 1 377 ? 18.296 9.130 -8.056 1.00 85.25 377 TYR A O 1
ATOM 2948 N N . SER A 1 378 ? 18.285 10.138 -6.048 1.00 88.94 378 SER A N 1
ATOM 2949 C CA . SER A 1 378 ? 19.746 10.180 -5.951 1.00 88.94 378 SER A CA 1
ATOM 2950 C C . SER A 1 378 ? 20.381 8.788 -5.939 1.00 88.94 378 SER A C 1
ATOM 2952 O O . SER A 1 378 ? 21.470 8.640 -6.481 1.00 88.94 378 SER A O 1
ATOM 2954 N N . CYS A 1 379 ? 19.676 7.759 -5.444 1.00 88.38 379 CYS A N 1
ATOM 2955 C CA . CYS A 1 379 ? 20.141 6.375 -5.551 1.00 88.38 379 CYS A CA 1
ATOM 2956 C C . CYS A 1 379 ? 20.264 5.906 -7.009 1.00 88.38 379 CYS A C 1
ATOM 2958 O O . CYS A 1 379 ? 21.124 5.089 -7.292 1.00 88.38 379 CYS A O 1
ATOM 2960 N N . SER A 1 380 ? 19.413 6.395 -7.922 1.00 78.12 380 SER A N 1
ATOM 2961 C CA . SER A 1 380 ? 19.366 5.947 -9.327 1.00 78.12 380 SER A CA 1
ATOM 2962 C C . SER A 1 380 ? 20.276 6.719 -10.287 1.00 78.12 380 SER A C 1
ATOM 2964 O O . SER A 1 380 ? 20.639 6.196 -11.342 1.00 78.12 380 SER A O 1
ATOM 2966 N N . ASN A 1 381 ? 20.668 7.948 -9.933 1.00 69.88 381 ASN A N 1
ATOM 2967 C CA . ASN A 1 381 ? 21.474 8.805 -10.809 1.00 69.88 381 ASN A CA 1
ATOM 2968 C C . ASN A 1 381 ? 22.884 8.254 -11.072 1.00 69.88 381 ASN A C 1
ATOM 2970 O O . ASN A 1 381 ? 23.497 8.633 -12.065 1.00 69.88 381 ASN A O 1
ATOM 2974 N N . THR A 1 382 ? 23.387 7.350 -10.233 1.00 59.81 382 THR A N 1
ATOM 2975 C CA . THR A 1 382 ? 24.704 6.728 -10.420 1.00 59.81 382 THR A CA 1
ATOM 2976 C C . THR A 1 382 ? 24.721 5.761 -11.612 1.00 59.81 382 THR A C 1
ATOM 2978 O O . THR A 1 382 ? 25.706 5.708 -12.337 1.00 59.81 382 THR A O 1
ATOM 2981 N N . THR A 1 383 ? 23.613 5.063 -11.889 1.00 59.47 383 THR A N 1
ATOM 2982 C CA . THR A 1 383 ? 23.555 3.970 -12.886 1.00 59.47 383 THR A CA 1
ATOM 2983 C C . THR A 1 383 ? 23.179 4.423 -14.292 1.00 59.47 383 THR A C 1
ATOM 2985 O O . THR A 1 383 ? 23.638 3.851 -15.275 1.00 59.47 383 THR A O 1
ATOM 2988 N N . LEU A 1 384 ? 22.354 5.467 -14.426 1.00 55.59 384 LEU A N 1
ATOM 2989 C CA . LEU A 1 384 ? 21.930 5.960 -15.746 1.00 55.59 384 LEU A CA 1
ATOM 2990 C C . LEU A 1 384 ? 23.077 6.593 -16.550 1.00 55.59 384 LEU A C 1
ATOM 2992 O O . LEU A 1 384 ? 22.980 6.680 -17.772 1.00 55.59 384 LEU A O 1
ATOM 2996 N N . ASN A 1 385 ? 24.169 6.976 -15.886 1.00 63.31 385 ASN A N 1
ATOM 2997 C CA . ASN A 1 385 ? 25.354 7.537 -16.535 1.00 63.31 385 ASN A CA 1
ATOM 2998 C C . ASN A 1 385 ? 26.212 6.483 -17.256 1.00 63.31 385 ASN A C 1
ATOM 3000 O O . ASN A 1 385 ? 27.100 6.851 -18.020 1.00 63.31 385 ASN A O 1
ATOM 3004 N N . GLU A 1 386 ? 25.957 5.189 -17.042 1.00 65.25 386 GLU A N 1
ATOM 3005 C CA . GLU A 1 386 ? 26.744 4.107 -17.650 1.00 65.25 386 GLU A CA 1
ATOM 3006 C C . GLU A 1 386 ? 26.263 3.716 -19.052 1.00 65.25 386 GLU A C 1
ATOM 3008 O O . GLU A 1 386 ? 26.977 3.039 -19.793 1.00 65.25 386 GLU A O 1
ATOM 3013 N N . LEU A 1 387 ? 25.068 4.165 -19.451 1.00 71.12 387 LEU A N 1
ATOM 3014 C CA . LEU A 1 387 ? 24.592 4.022 -20.822 1.00 71.12 387 LEU A CA 1
ATOM 3015 C C . LEU A 1 387 ? 25.297 5.050 -21.703 1.00 71.12 387 LEU A C 1
ATOM 3017 O O . LEU A 1 387 ? 24.953 6.234 -21.718 1.00 71.12 387 LEU A O 1
ATOM 3021 N N . THR A 1 388 ? 26.283 4.587 -22.464 1.00 74.94 388 THR A N 1
ATOM 3022 C CA . THR A 1 388 ? 26.993 5.445 -23.409 1.00 74.94 388 THR A CA 1
ATOM 3023 C C . THR A 1 388 ? 26.210 5.537 -24.711 1.00 74.94 388 THR A C 1
ATOM 3025 O O . THR A 1 388 ? 25.819 4.544 -25.328 1.00 74.94 388 THR A O 1
ATOM 3028 N N . ILE A 1 389 ? 25.940 6.776 -25.115 1.00 76.25 389 ILE A N 1
ATOM 3029 C CA . ILE A 1 389 ? 25.232 7.088 -26.351 1.00 76.25 389 ILE A CA 1
ATOM 3030 C C . ILE A 1 389 ? 26.237 7.769 -27.263 1.00 76.25 389 ILE A C 1
ATOM 3032 O O . ILE A 1 389 ? 26.578 8.935 -27.070 1.00 76.25 389 ILE A O 1
ATOM 3036 N N . THR A 1 390 ? 26.718 7.038 -28.261 1.00 79.25 390 THR A N 1
ATOM 3037 C CA . THR A 1 390 ? 27.666 7.557 -29.249 1.00 79.25 390 THR A CA 1
ATOM 3038 C C . THR A 1 390 ? 27.015 7.471 -30.618 1.00 79.25 390 THR A C 1
ATOM 3040 O O . THR A 1 390 ? 26.567 6.405 -31.028 1.00 79.25 390 THR A O 1
ATOM 3043 N N . ASN A 1 391 ? 26.922 8.599 -31.326 1.00 81.69 391 ASN A N 1
ATOM 3044 C CA . ASN A 1 391 ? 26.318 8.672 -32.663 1.00 81.69 391 ASN A CA 1
ATOM 3045 C C . ASN A 1 391 ? 24.895 8.076 -32.736 1.00 81.69 391 ASN A C 1
ATOM 3047 O O . ASN A 1 391 ? 24.571 7.349 -33.670 1.00 81.69 391 ASN A O 1
ATOM 3051 N N . ASN A 1 392 ? 24.048 8.362 -31.739 1.00 83.31 392 ASN A N 1
ATOM 3052 C CA . ASN A 1 392 ? 22.683 7.826 -31.602 1.00 83.31 392 ASN A CA 1
ATOM 3053 C C . ASN A 1 392 ? 22.573 6.300 -31.440 1.00 83.31 392 ASN A C 1
ATOM 3055 O O . ASN A 1 392 ? 21.461 5.776 -31.458 1.00 83.31 392 ASN A O 1
ATOM 3059 N N . ILE A 1 393 ? 23.687 5.598 -31.238 1.00 83.56 393 ILE A N 1
ATOM 3060 C CA . ILE A 1 393 ? 23.707 4.164 -30.956 1.00 83.56 393 ILE A CA 1
ATOM 3061 C C . ILE A 1 393 ? 23.826 3.976 -29.447 1.00 83.56 393 ILE A C 1
ATOM 3063 O O . ILE A 1 393 ? 24.629 4.643 -28.787 1.00 83.56 393 ILE A O 1
ATOM 3067 N N . ILE A 1 394 ? 23.005 3.080 -28.909 1.00 84.94 394 ILE A N 1
ATOM 3068 C CA . ILE A 1 394 ? 23.070 2.673 -27.507 1.00 84.94 394 ILE A CA 1
ATOM 3069 C C . ILE A 1 394 ? 24.169 1.622 -27.401 1.00 84.94 394 ILE A C 1
ATOM 3071 O O . ILE A 1 394 ? 24.084 0.600 -28.075 1.00 84.94 394 ILE A O 1
ATOM 3075 N N . THR A 1 395 ? 25.176 1.879 -26.569 1.00 86.44 395 THR A N 1
ATOM 3076 C CA . THR A 1 395 ? 26.160 0.859 -26.189 1.00 86.44 395 THR A CA 1
ATOM 3077 C C . THR A 1 395 ? 25.884 0.448 -24.753 1.00 86.44 395 THR A C 1
ATOM 3079 O O . THR A 1 395 ? 25.763 1.297 -23.862 1.00 86.44 395 THR A O 1
ATOM 3082 N N . LEU A 1 396 ? 25.739 -0.854 -24.536 1.00 89.25 396 LEU A N 1
ATOM 3083 C CA . LEU A 1 396 ? 25.469 -1.403 -23.218 1.00 89.25 396 LEU A CA 1
ATOM 3084 C C . LEU A 1 396 ? 26.790 -1.744 -22.518 1.00 89.25 396 LEU A C 1
ATOM 3086 O O . LEU A 1 396 ? 27.668 -2.358 -23.130 1.00 89.25 396 LEU A O 1
ATOM 3090 N N . PRO A 1 397 ? 26.948 -1.382 -21.233 1.00 90.00 397 PRO A N 1
ATOM 3091 C CA . PRO A 1 397 ? 28.124 -1.783 -20.473 1.00 90.00 397 PRO A CA 1
ATOM 3092 C C . PRO A 1 397 ? 28.168 -3.313 -20.308 1.00 90.00 397 PRO A C 1
ATOM 3094 O O . PRO A 1 397 ? 27.178 -3.998 -20.576 1.00 90.00 397 PRO A O 1
ATOM 3097 N N . PRO A 1 398 ? 29.290 -3.902 -19.870 1.00 92.69 398 PRO A N 1
ATOM 3098 C CA . PRO A 1 398 ? 29.358 -5.328 -19.563 1.00 92.69 398 PRO A CA 1
ATOM 3099 C C . PRO A 1 398 ? 28.378 -5.733 -18.452 1.00 92.69 398 PRO A C 1
ATOM 3101 O O . PRO A 1 398 ? 28.103 -4.954 -17.537 1.00 92.69 398 PRO A O 1
ATOM 3104 N N . LYS A 1 399 ? 27.915 -6.994 -18.466 1.00 92.31 399 LYS A N 1
ATOM 3105 C CA . LYS A 1 399 ? 26.976 -7.525 -17.455 1.00 92.31 399 LYS A CA 1
ATOM 3106 C C . LYS A 1 399 ? 27.449 -7.273 -16.018 1.00 92.31 399 LYS A C 1
ATOM 3108 O O . LYS A 1 399 ? 26.633 -6.956 -15.159 1.00 92.31 399 LYS A O 1
ATOM 3113 N N . SER A 1 400 ? 28.749 -7.417 -15.755 1.00 92.88 400 SER A N 1
ATOM 3114 C CA . SER A 1 400 ? 29.340 -7.202 -14.429 1.00 92.88 400 SER A CA 1
ATOM 3115 C C . SER A 1 400 ? 29.118 -5.784 -13.908 1.00 92.88 400 SER A C 1
ATOM 3117 O O . SER A 1 400 ? 28.752 -5.628 -12.749 1.00 92.88 400 SER A O 1
ATOM 3119 N N . GLN A 1 401 ? 29.264 -4.779 -14.772 1.00 91.25 401 GLN A N 1
ATOM 3120 C CA . GLN A 1 401 ? 29.086 -3.375 -14.415 1.00 91.25 401 GLN A CA 1
ATOM 3121 C C . GLN A 1 401 ? 27.610 -3.057 -14.146 1.00 91.25 401 GLN A C 1
ATOM 3123 O O . GLN A 1 401 ? 27.287 -2.489 -13.110 1.00 91.25 401 GLN A O 1
ATOM 3128 N N . ILE A 1 402 ? 26.689 -3.546 -14.993 1.00 89.88 402 ILE A N 1
ATOM 3129 C CA . ILE A 1 402 ? 25.242 -3.419 -14.725 1.00 89.88 402 ILE A CA 1
ATOM 3130 C C . ILE A 1 402 ? 24.893 -4.023 -13.363 1.00 89.88 402 ILE A C 1
ATOM 3132 O O . ILE A 1 402 ? 24.084 -3.475 -12.618 1.00 89.88 402 ILE A O 1
ATOM 3136 N N . CYS A 1 403 ? 25.493 -5.164 -13.039 1.00 92.56 403 CYS A N 1
ATOM 3137 C CA . CYS A 1 403 ? 25.243 -5.863 -11.792 1.00 92.56 403 CYS A CA 1
ATOM 3138 C C . CYS A 1 403 ? 25.772 -5.142 -10.555 1.00 92.56 403 CYS A C 1
ATOM 3140 O O . CYS A 1 403 ? 25.090 -5.137 -9.526 1.00 92.56 403 CYS A O 1
ATOM 3142 N N . GLU A 1 404 ? 26.945 -4.524 -10.650 1.00 91.69 404 GLU A N 1
ATOM 3143 C CA . GLU A 1 404 ? 27.491 -3.656 -9.609 1.00 91.69 404 GLU A CA 1
ATOM 3144 C C . GLU A 1 404 ? 26.539 -2.482 -9.352 1.00 91.69 404 GLU A C 1
ATOM 3146 O O . GLU A 1 404 ? 25.999 -2.352 -8.251 1.00 91.69 404 GLU A O 1
ATOM 3151 N N . SER A 1 405 ? 26.180 -1.748 -10.403 1.00 89.94 405 SER A N 1
ATOM 3152 C CA . SER A 1 405 ? 25.280 -0.598 -10.320 1.00 89.94 405 SER A CA 1
ATOM 3153 C C . SER A 1 405 ? 23.890 -0.963 -9.795 1.00 89.94 405 SER A C 1
ATOM 3155 O O . SER A 1 405 ? 23.323 -0.262 -8.959 1.00 89.94 405 SER A O 1
ATOM 3157 N N . LEU A 1 406 ? 23.332 -2.101 -10.217 1.00 89.88 406 LEU A N 1
ATOM 3158 C CA . LEU A 1 406 ? 22.036 -2.573 -9.729 1.00 89.88 406 LEU A CA 1
ATOM 3159 C C . LEU A 1 406 ? 22.078 -2.949 -8.241 1.00 89.88 406 LEU A C 1
ATOM 3161 O O . LEU A 1 406 ? 21.110 -2.712 -7.509 1.00 89.88 406 LEU A O 1
ATOM 3165 N N . THR A 1 407 ? 23.202 -3.502 -7.782 1.00 92.56 407 THR A N 1
ATOM 3166 C CA . THR A 1 407 ? 23.441 -3.811 -6.366 1.00 92.56 407 THR A CA 1
ATOM 3167 C C . THR A 1 407 ? 23.534 -2.529 -5.542 1.00 92.56 407 THR A C 1
ATOM 3169 O O . THR A 1 407 ? 22.877 -2.423 -4.502 1.00 92.56 407 THR A O 1
ATOM 3172 N N . GLU A 1 408 ? 24.269 -1.525 -6.020 1.00 91.88 408 GLU A N 1
ATOM 3173 C CA . GLU A 1 408 ? 24.385 -0.222 -5.359 1.00 91.88 408 GLU A CA 1
ATOM 3174 C C . GLU A 1 408 ? 23.032 0.492 -5.248 1.00 91.88 408 GLU A C 1
ATOM 3176 O O . GLU A 1 408 ? 22.626 0.883 -4.148 1.00 91.88 408 GLU A O 1
ATOM 3181 N N . VAL A 1 409 ? 22.291 0.601 -6.358 1.00 90.62 409 VAL A N 1
ATOM 3182 C CA . VAL A 1 409 ? 20.971 1.255 -6.400 1.00 90.62 409 VAL A CA 1
ATOM 3183 C C . VAL A 1 409 ? 19.996 0.563 -5.461 1.00 90.62 409 VAL A C 1
ATOM 3185 O O . VAL A 1 409 ? 19.349 1.219 -4.642 1.00 90.62 409 VAL A O 1
ATOM 3188 N N . SER A 1 410 ? 19.871 -0.762 -5.567 1.00 92.56 410 SER A N 1
ATOM 3189 C CA . SER A 1 410 ? 18.907 -1.513 -4.761 1.00 92.56 410 SER A CA 1
ATOM 3190 C C . SER A 1 410 ? 19.239 -1.439 -3.270 1.00 92.56 410 SER A C 1
ATOM 3192 O O . SER A 1 410 ? 18.334 -1.225 -2.459 1.00 92.56 410 SER A O 1
ATOM 3194 N N . THR A 1 411 ? 20.523 -1.498 -2.904 1.00 94.88 411 THR A N 1
ATOM 3195 C CA . THR A 1 411 ? 20.987 -1.326 -1.519 1.00 94.88 411 THR A CA 1
ATOM 3196 C C . THR A 1 411 ? 20.719 0.089 -1.007 1.00 94.88 411 THR A C 1
ATOM 3198 O O . THR A 1 411 ? 20.221 0.257 0.110 1.00 94.88 411 THR A O 1
ATOM 3201 N N . CYS A 1 412 ? 20.980 1.118 -1.820 1.00 95.19 412 CYS A N 1
ATOM 3202 C CA . CYS A 1 412 ? 20.684 2.512 -1.485 1.00 95.19 412 CYS A CA 1
ATOM 3203 C C . CYS A 1 412 ? 19.182 2.735 -1.253 1.00 95.19 412 CYS A C 1
ATOM 3205 O O . CYS A 1 412 ? 18.789 3.323 -0.238 1.00 95.19 412 CYS A O 1
ATOM 3207 N N . ILE A 1 413 ? 18.331 2.211 -2.142 1.00 92.38 413 ILE A N 1
ATOM 3208 C CA . ILE A 1 413 ? 16.869 2.276 -2.015 1.00 92.38 413 ILE A CA 1
ATOM 3209 C C . ILE A 1 413 ? 16.416 1.550 -0.746 1.00 92.38 413 ILE A C 1
ATOM 3211 O O . ILE A 1 413 ? 15.690 2.130 0.059 1.00 92.38 413 ILE A O 1
ATOM 3215 N N . SER A 1 414 ? 16.882 0.318 -0.526 1.00 94.06 414 SER A N 1
ATOM 3216 C CA . SER A 1 414 ? 16.540 -0.481 0.655 1.00 94.06 414 SER A CA 1
ATOM 3217 C C . SER A 1 414 ? 16.919 0.231 1.954 1.00 94.06 414 SER A C 1
ATOM 3219 O O . SER A 1 414 ? 16.079 0.396 2.841 1.00 94.06 414 SER A O 1
ATOM 3221 N N . LYS A 1 415 ? 18.141 0.771 2.039 1.00 95.00 415 LYS A N 1
ATOM 3222 C CA . LYS A 1 415 ? 18.607 1.563 3.187 1.00 95.00 415 LYS A CA 1
ATOM 3223 C C . LYS A 1 415 ? 17.753 2.812 3.401 1.00 95.00 415 LYS A C 1
ATOM 3225 O O . LYS A 1 415 ? 17.384 3.115 4.534 1.00 95.00 415 LYS A O 1
ATOM 3230 N N . THR A 1 416 ? 17.403 3.515 2.325 1.00 93.69 416 THR A N 1
ATOM 3231 C CA . THR A 1 416 ? 16.546 4.706 2.393 1.00 93.69 416 THR A CA 1
ATOM 3232 C C . THR A 1 416 ? 15.155 4.355 2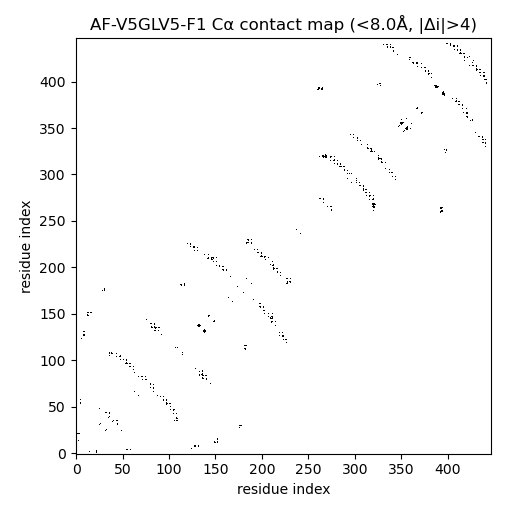.918 1.00 93.69 416 THR A C 1
ATOM 3234 O O . THR A 1 416 ? 14.666 5.024 3.830 1.00 93.69 416 THR A O 1
ATOM 3237 N N . ILE A 1 417 ? 14.545 3.274 2.420 1.00 92.19 417 ILE A N 1
ATOM 3238 C CA . ILE A 1 417 ? 13.242 2.776 2.887 1.00 92.19 417 ILE A CA 1
ATOM 3239 C C . ILE A 1 417 ? 13.310 2.406 4.372 1.00 92.19 417 ILE A C 1
ATOM 3241 O O . ILE A 1 417 ? 12.496 2.890 5.159 1.00 92.19 417 ILE A O 1
ATOM 3245 N N . LYS A 1 418 ? 14.309 1.611 4.774 1.00 93.06 418 LYS A N 1
ATOM 3246 C CA . LYS A 1 418 ? 14.501 1.166 6.164 1.00 93.06 418 LYS A CA 1
ATOM 3247 C C . LYS A 1 418 ? 14.684 2.330 7.135 1.00 93.06 418 LYS A C 1
ATOM 3249 O O . LYS A 1 418 ? 14.092 2.329 8.211 1.00 93.06 418 LYS A O 1
ATOM 3254 N N . ASN A 1 419 ? 15.458 3.340 6.744 1.00 92.94 419 ASN A N 1
ATOM 3255 C CA . ASN A 1 419 ? 15.688 4.525 7.570 1.00 92.94 419 ASN A CA 1
ATOM 3256 C C . ASN A 1 419 ? 14.448 5.420 7.671 1.00 92.94 419 ASN A C 1
ATOM 3258 O O . ASN A 1 419 ? 14.245 6.074 8.689 1.00 92.94 419 ASN A O 1
ATOM 3262 N N . THR A 1 420 ? 13.628 5.464 6.620 1.00 91.50 420 THR A N 1
ATOM 3263 C CA . THR A 1 420 ? 12.494 6.392 6.539 1.00 91.50 420 THR A CA 1
ATOM 3264 C C . THR A 1 420 ? 11.233 5.839 7.197 1.00 91.50 420 THR A C 1
ATOM 3266 O O . THR A 1 420 ? 10.470 6.589 7.802 1.00 91.50 420 THR A O 1
ATOM 3269 N N . CYS A 1 421 ? 10.974 4.539 7.072 1.00 87.69 421 CYS A N 1
ATOM 3270 C CA . CYS A 1 421 ? 9.662 3.983 7.395 1.00 87.69 421 CYS A CA 1
ATOM 3271 C C . CYS A 1 421 ? 9.474 3.493 8.843 1.00 87.69 421 CYS A C 1
ATOM 3273 O O . CYS A 1 421 ? 8.380 3.034 9.156 1.00 87.69 421 CYS A O 1
ATOM 3275 N N . ILE A 1 422 ? 10.473 3.662 9.728 1.00 69.25 422 ILE A N 1
ATOM 3276 C CA . ILE A 1 422 ? 10.522 3.152 11.119 1.00 69.25 422 ILE A CA 1
ATOM 3277 C C . ILE A 1 422 ? 10.356 1.612 11.187 1.00 69.25 422 ILE A C 1
ATOM 3279 O O . ILE A 1 422 ? 9.825 0.971 10.289 1.00 69.25 422 ILE A O 1
ATOM 3283 N N . ARG A 1 423 ? 10.940 1.006 12.230 1.00 59.94 423 ARG A N 1
ATOM 3284 C CA . ARG A 1 423 ? 11.375 -0.401 12.383 1.00 59.94 423 ARG A CA 1
ATOM 3285 C C . ARG A 1 423 ? 10.261 -1.465 12.406 1.00 59.94 423 ARG A C 1
ATOM 3287 O O . ARG A 1 423 ? 10.202 -2.279 13.322 1.00 59.94 423 ARG A O 1
ATOM 3294 N N . ASP A 1 424 ? 9.394 -1.495 11.406 1.00 72.38 424 ASP A N 1
ATOM 3295 C CA . ASP A 1 424 ? 8.520 -2.640 11.177 1.00 72.38 424 ASP A CA 1
ATOM 3296 C C . ASP A 1 424 ? 9.307 -3.775 10.503 1.00 72.38 424 ASP A C 1
ATOM 3298 O O . ASP A 1 424 ? 9.978 -3.588 9.479 1.00 72.38 424 ASP A O 1
ATOM 3302 N N . ILE A 1 425 ? 9.222 -4.971 11.088 1.00 80.12 425 ILE A N 1
ATOM 3303 C CA . ILE A 1 425 ? 9.931 -6.156 10.596 1.00 80.12 425 ILE A CA 1
ATOM 3304 C C . ILE A 1 425 ? 9.488 -6.533 9.175 1.00 80.12 425 ILE A C 1
ATOM 3306 O O . ILE A 1 425 ? 10.306 -6.986 8.376 1.00 80.12 425 ILE A O 1
ATOM 3310 N N . THR A 1 426 ? 8.224 -6.280 8.823 1.00 86.44 426 THR A N 1
ATOM 3311 C CA . THR A 1 426 ? 7.664 -6.563 7.496 1.00 86.44 426 THR A CA 1
ATOM 3312 C C . THR A 1 426 ? 8.267 -5.636 6.452 1.00 86.44 426 THR A C 1
ATOM 3314 O O . THR A 1 426 ? 8.690 -6.104 5.400 1.00 86.44 426 THR A O 1
ATOM 3317 N N . ILE A 1 427 ? 8.355 -4.333 6.734 1.00 88.31 427 ILE A N 1
ATOM 3318 C CA . ILE A 1 427 ? 8.949 -3.353 5.812 1.00 88.31 427 ILE A CA 1
ATOM 3319 C C . ILE A 1 427 ? 10.442 -3.621 5.626 1.00 88.31 427 ILE A C 1
ATOM 3321 O O . ILE A 1 427 ? 10.929 -3.576 4.497 1.00 88.31 427 ILE A O 1
ATOM 3325 N N . SER A 1 428 ? 11.163 -3.950 6.704 1.00 89.31 428 SER A N 1
ATOM 3326 C CA . SER A 1 428 ? 12.578 -4.318 6.594 1.00 89.31 428 SER A CA 1
ATOM 3327 C C . SER A 1 428 ? 12.765 -5.547 5.708 1.00 89.31 428 SER A C 1
ATOM 3329 O O . SER A 1 428 ? 13.581 -5.506 4.792 1.00 89.31 428 SER A O 1
ATOM 3331 N N . GLN A 1 429 ? 11.972 -6.600 5.927 1.00 91.56 429 GLN A N 1
ATOM 3332 C CA . GLN A 1 429 ? 12.004 -7.800 5.090 1.00 91.56 429 GLN A CA 1
ATOM 3333 C C . GLN A 1 429 ? 11.643 -7.504 3.632 1.00 91.56 429 GLN A C 1
ATOM 3335 O O . GLN A 1 429 ? 12.289 -8.032 2.740 1.00 91.56 429 GLN A O 1
ATOM 3340 N N . LEU A 1 430 ? 10.647 -6.650 3.370 1.00 92.12 430 LEU A N 1
ATOM 3341 C CA . LEU A 1 430 ? 10.293 -6.239 2.007 1.00 92.12 430 LEU A CA 1
ATOM 3342 C C . LEU A 1 430 ? 11.449 -5.508 1.318 1.00 92.12 430 LEU A C 1
ATOM 3344 O O . LEU A 1 430 ? 11.679 -5.708 0.128 1.00 92.12 430 LEU A O 1
ATOM 3348 N N . ALA A 1 431 ? 12.173 -4.668 2.056 1.00 93.06 431 ALA A N 1
ATOM 3349 C CA . ALA A 1 431 ? 13.333 -3.954 1.544 1.00 93.06 431 ALA A CA 1
ATOM 3350 C C . ALA A 1 431 ? 14.528 -4.894 1.291 1.00 93.06 431 ALA A C 1
ATOM 3352 O O . ALA A 1 431 ? 15.258 -4.688 0.325 1.00 93.06 431 ALA A O 1
ATOM 3353 N N . ASP A 1 432 ? 14.721 -5.929 2.113 1.00 94.19 432 ASP A N 1
ATOM 3354 C CA . ASP A 1 432 ? 15.739 -6.969 1.888 1.00 94.19 432 ASP A CA 1
ATOM 3355 C C . ASP A 1 432 ? 15.391 -7.866 0.698 1.00 94.19 432 ASP A C 1
ATOM 3357 O O . ASP A 1 432 ? 16.200 -8.030 -0.215 1.00 94.19 432 ASP A O 1
ATOM 3361 N N . ASP A 1 433 ? 14.152 -8.358 0.654 1.00 94.38 433 ASP A N 1
ATOM 3362 C CA . ASP A 1 433 ? 13.623 -9.141 -0.461 1.00 94.38 433 ASP A CA 1
ATOM 3363 C C . ASP A 1 433 ? 13.732 -8.356 -1.779 1.00 94.38 433 ASP A C 1
ATOM 3365 O O . ASP A 1 433 ? 13.987 -8.946 -2.827 1.00 94.38 433 ASP A O 1
ATOM 3369 N N . PHE A 1 434 ? 13.563 -7.028 -1.755 1.00 94.19 434 PHE A N 1
ATOM 3370 C CA . PHE A 1 434 ? 13.745 -6.180 -2.933 1.00 94.19 434 PHE A CA 1
ATOM 3371 C C . PHE A 1 434 ? 15.197 -6.189 -3.437 1.00 94.19 434 PHE A C 1
ATOM 3373 O O . PHE A 1 434 ? 15.408 -6.299 -4.642 1.00 94.19 434 PHE A O 1
ATOM 3380 N N . VAL A 1 435 ? 16.198 -6.130 -2.551 1.00 95.06 435 VAL A N 1
ATOM 3381 C CA . VAL A 1 435 ? 17.620 -6.211 -2.947 1.00 95.06 435 VAL A CA 1
ATOM 3382 C C . VAL A 1 435 ? 17.936 -7.575 -3.553 1.00 95.06 435 VAL A C 1
ATOM 3384 O O . VAL A 1 435 ? 18.510 -7.646 -4.641 1.00 95.06 435 VAL A O 1
ATOM 3387 N N . GLU A 1 436 ? 17.508 -8.657 -2.898 1.00 96.06 436 GLU A N 1
ATOM 3388 C CA . GLU A 1 436 ? 17.656 -10.025 -3.416 1.00 96.06 436 GLU A CA 1
ATOM 3389 C C . GLU A 1 436 ? 17.032 -10.146 -4.816 1.00 96.06 436 GLU A C 1
ATOM 3391 O O . GLU A 1 436 ? 17.638 -10.665 -5.751 1.00 96.06 436 GLU A O 1
ATOM 3396 N N . THR A 1 437 ? 15.841 -9.575 -4.982 1.00 94.38 437 THR A N 1
ATOM 3397 C CA . THR A 1 437 ? 15.090 -9.588 -6.239 1.00 94.38 437 THR A CA 1
ATOM 3398 C C . THR A 1 437 ? 15.816 -8.843 -7.352 1.00 94.38 437 THR A C 1
ATOM 3400 O O . THR A 1 437 ? 15.951 -9.369 -8.459 1.00 94.38 437 THR A O 1
ATOM 3403 N N . MET A 1 438 ? 16.282 -7.625 -7.076 1.00 92.88 438 MET A N 1
ATOM 3404 C CA . MET A 1 438 ? 16.973 -6.798 -8.064 1.00 92.88 438 MET A CA 1
ATOM 3405 C C . MET A 1 438 ? 18.314 -7.417 -8.468 1.00 92.88 438 MET A C 1
ATOM 3407 O O . MET A 1 438 ? 18.691 -7.347 -9.630 1.00 92.88 438 MET A O 1
ATOM 3411 N N . THR A 1 439 ? 19.007 -8.086 -7.547 1.00 94.56 439 THR A N 1
ATOM 3412 C CA . THR A 1 439 ? 20.316 -8.707 -7.811 1.00 94.56 439 THR A CA 1
ATOM 3413 C C . THR A 1 439 ? 20.231 -10.133 -8.370 1.00 94.56 439 THR A C 1
ATOM 3415 O O . THR A 1 439 ? 21.241 -10.678 -8.815 1.00 94.56 439 THR A O 1
ATOM 3418 N N . ALA A 1 440 ? 19.045 -10.745 -8.434 1.00 95.12 440 ALA A N 1
ATOM 3419 C CA . ALA A 1 440 ? 18.874 -12.119 -8.916 1.00 95.12 440 ALA A CA 1
ATOM 3420 C C . ALA A 1 440 ? 19.446 -12.401 -10.330 1.00 95.12 440 ALA A C 1
ATOM 3422 O O . ALA A 1 440 ? 20.076 -13.448 -10.495 1.00 95.12 440 ALA A O 1
ATOM 3423 N N . PRO A 1 441 ? 19.322 -11.513 -11.343 1.00 93.94 441 PRO A N 1
ATOM 3424 C CA . PRO A 1 441 ? 19.915 -11.736 -12.676 1.00 93.94 441 PRO A CA 1
ATOM 3425 C C . PRO A 1 441 ? 21.457 -11.722 -12.691 1.00 93.94 441 PRO A C 1
ATOM 3427 O O . PRO A 1 441 ? 22.101 -12.140 -13.662 1.00 93.94 441 PRO A O 1
ATOM 3430 N N . CYS A 1 442 ? 22.063 -11.212 -11.617 1.00 94.19 442 CYS A N 1
ATOM 3431 C CA . CYS A 1 442 ? 23.507 -11.084 -11.440 1.00 94.19 442 CYS A CA 1
ATOM 3432 C C . CYS A 1 442 ? 24.139 -12.288 -10.758 1.00 94.19 442 CYS A C 1
ATOM 3434 O O . CYS A 1 442 ? 25.346 -12.501 -10.864 1.00 94.19 442 CYS A O 1
ATOM 3436 N N . GLN A 1 443 ? 23.331 -13.103 -10.088 1.00 90.19 443 GLN A N 1
ATOM 3437 C CA . GLN A 1 443 ? 23.802 -14.346 -9.517 1.00 90.19 443 GLN A CA 1
ATOM 3438 C C . GLN A 1 443 ? 24.072 -15.317 -10.666 1.00 90.19 443 GLN A C 1
ATOM 3440 O O . GLN A 1 443 ? 23.177 -15.644 -11.448 1.00 90.19 443 GLN A O 1
ATOM 3445 N N . ASN A 1 444 ? 25.321 -15.772 -10.787 1.00 72.19 444 ASN A N 1
ATOM 3446 C CA . ASN A 1 444 ? 25.676 -16.841 -11.711 1.00 72.19 444 ASN A CA 1
ATOM 3447 C C . ASN A 1 444 ? 24.909 -18.099 -11.300 1.00 72.19 444 ASN A C 1
ATOM 3449 O O . ASN A 1 444 ? 25.375 -18.881 -10.470 1.00 72.19 444 ASN A O 1
ATOM 3453 N N . LYS A 1 445 ? 23.728 -18.310 -11.884 1.00 55.75 445 LYS A N 1
ATOM 3454 C CA . LYS A 1 445 ? 23.096 -19.622 -11.880 1.00 55.75 445 LYS A CA 1
ATOM 3455 C C . LYS A 1 445 ? 24.061 -20.527 -12.631 1.00 55.75 445 LYS A C 1
ATOM 3457 O O . LYS A 1 445 ? 24.122 -20.472 -13.856 1.00 55.75 445 LYS A O 1
ATOM 3462 N N . ARG A 1 446 ? 24.855 -21.312 -11.895 1.00 40.31 446 ARG A N 1
ATOM 3463 C CA . ARG A 1 446 ? 25.451 -22.533 -12.439 1.00 40.31 446 ARG A CA 1
ATOM 3464 C C . ARG A 1 446 ? 24.261 -23.356 -12.937 1.00 40.31 446 ARG A C 1
ATOM 3466 O O . ARG A 1 446 ? 23.547 -23.931 -12.121 1.00 40.31 446 ARG A O 1
ATOM 3473 N N . ARG A 1 447 ? 23.952 -23.233 -14.227 1.00 35.50 447 ARG A N 1
ATOM 3474 C CA . ARG A 1 447 ? 22.994 -24.096 -14.910 1.00 35.50 447 ARG A CA 1
ATOM 3475 C C . ARG A 1 447 ? 23.653 -25.430 -15.178 1.00 35.50 447 ARG A C 1
ATOM 3477 O O . ARG A 1 447 ? 24.856 -25.406 -15.525 1.00 35.50 447 ARG A O 1
#

Secondary structure (DSSP, 8-state):
----GGGTTT-TTGGGS--------GGG-HHHHHHHHHHH-TTHHHHHHHHHHHHHHHHHHH--HHHHHHHHHHHHHHT-HHHHHHHHHTTHHHHHHHHHHHHHHHGGGS-HHHHHHHHHHHHHHHHHHHHHTGGGGHHHHHHHHTTHHHHHHHTHHHHHHHHHHHHT--GGG--TT--------HHHHHHHHHHHHHHHHHHHHHSSSSHHHHHHHHHHHHHHHHHTSGGGSS----HHHHHHHHHHTTHHHHHHHHHHHHHHHHHHHH-TTHHHHHHHHHHHHHHHHHTS-TTTS-HHHHHHHHHHHHHHHHHHHHHHS-GGGTHHHHHHHHHHHHHHHHHHHTHHHHSGGGS--HHHHHHHHHHTSHHHHHHHHHHHTTTGGG-EEETTEEEPPPHHHHHHHHHHHHHHHHHHHHHHS-S-HHHHHHHHHHHHHHHGGGS----

Sequence (447 aa):
MKCGVFGVILLIGICQAEIPAEVPDLDDFEAIKERCEKKGGAGTYEKLKTAGEQAQSCIKDIIDVDKIKTEVEEAKKTGSMDEVFGKYCGKRPQIRECVKKVYDAVQPCLEENEKNALNVTGNIVRQISDFACYRDGDRIAMFVAEKGVECLNSRVESIKSCVNQTLKFNPATFSPNSIPNLTIDKKKCDDLTTIQNCIVKDLEDHCSSTTPANVIDALFRFVKKTACKEAKTKRSISLKRAVRNVMTITQDQFRESLEHKMKATCQKNGGDGAFENLETSFNNSRACFMKHRIFGTPSNIYQSNLSNCTNDYRNALKNCLAEGEKYFADFILELIQSLYGFIYKNYGKIMAGGQPSAELTSCMRTLSNDEVQKKLYSCSNTTLNELTITNNIITLPPKSQICESLTEVSTCISKTIKNTCIRDITISQLADDFVETMTAPCQNKRR

Foldseek 3Di:
DCPALLCPLPCLLPVPFPPPDPPDDPVVQVLLVVLLCVQVNPCLSVQLNVLRVQLSVQVCVLDDSVVLVVVCVVCLVVVNNLVSLLSSLVCVVSNVVSVVSNLVSSCRSDDPLVNVLSVLSVVLSVLLSCLCCPSSRPLVSQCVNQVLSVLCSVCVVQLVVQLCVLVVDDVVVDDSNDDPSSQCDLSNLVSLVSSLVSVLVVCVVPRPDSSSSVSSNVSSVRSSVRSVVVVPPDDDCPPCNLVCVLVVPCPPVVPVLVLQLLVVLLCVQQNPCLSVQLVVLVVQLVVQLVVDDQVVDPLVVNLVSNCVSCVSNLVSSLSSHDPQCSVVSVLVSLLVNLVSVLCNVCVCQQQVPHHGDPLVVQLSVQCSDPVLSVQLVVLLVVQVVQFDQDPSHTDHDHPVSNLVSLLSSLVSNLVSSDVRSPDDVSSNVSSVSSSCSSNVSVPPPPD

pLDDT: mean 76.14, std 18.82, range [23.3, 97.62]

Solvent-accessible surface area (backbone atoms only — not comparable to full-atom values): 24274 Å² total; per-residue (Å²): 140,70,85,66,82,89,46,70,78,83,36,78,53,57,80,73,55,92,66,95,62,80,68,76,56,77,83,76,37,63,59,56,43,55,38,12,30,74,62,46,33,85,63,30,39,58,48,29,50,54,28,44,55,51,24,52,52,51,38,51,78,74,49,54,68,69,59,48,52,53,54,45,64,54,18,62,77,75,71,48,32,38,62,57,37,25,60,57,47,68,45,48,68,61,48,51,55,30,50,45,50,32,53,66,38,46,50,48,46,47,54,75,71,49,48,51,29,51,52,52,50,53,53,43,52,52,46,52,44,52,57,34,36,35,80,36,10,44,57,47,32,52,28,52,75,59,44,23,41,62,40,50,61,77,37,49,68,58,46,50,46,32,48,41,69,59,67,60,72,53,75,86,75,57,45,96,81,51,84,75,85,67,70,73,47,56,65,56,47,51,41,52,48,54,29,45,53,43,42,29,48,54,31,51,77,70,34,98,43,55,58,38,21,52,53,50,48,51,49,50,52,57,43,46,63,60,65,40,56,84,60,53,88,76,86,69,81,42,70,70,47,51,56,40,53,76,62,50,80,62,45,67,76,48,44,62,60,47,49,59,23,48,40,50,25,6,39,72,57,41,34,88,63,28,39,60,47,27,54,51,25,44,53,50,21,52,58,50,47,74,74,57,54,85,87,76,40,61,65,71,59,46,51,51,49,52,52,64,37,34,47,60,24,35,53,30,44,32,40,28,34,55,85,94,42,34,61,51,39,54,41,54,51,42,36,53,51,29,50,50,50,48,51,60,76,38,35,62,71,53,32,51,92,82,37,56,38,72,66,58,52,49,30,55,54,55,53,66,34,69,70,49,40,52,53,51,50,58,36,49,60,71,50,66,70,58,61,46,71,57,95,55,27,74,45,72,65,57,72,68,56,55,40,51,40,42,44,51,27,35,48,45,42,27,52,51,49,50,71,69,50,56,95,45,68,65,61,47,49,53,32,50,52,47,33,56,27,64,38,49,61,61,52,82,74,86,122

Organism: Anoplophora glabripennis (NCBI:txid217634)

Radius of gyration: 30.3 Å; Cα contacts (8 Å, |Δi|>4): 409; chains: 1; bounding box: 79×49×80 Å